Protein AF-A0A951PKR3-F1 (afdb_monomer)

Sequence (636 aa):
MSLRSDSSSMGHRRWWLIVPLSLVALLLAHGMALIYRIQPAVSLWFPPSGVAIALTLWFGTVGVVLTGITSILIAPLWGNDGWTQLAGLTDATEPLVAWLLYRYCFSGSLSLSCLRDAVAFILSAPVAACATSAIVGSFTLVAVGKMPASDLATSIPHWWLGNAIGTLAIAPTALLVVTPCLQNWGWLSSREQGVKSREEFCLHLVPTFWAEVVTILLFVVATATLIVSKTNQANFAFQQLSFLSFIPILWAATRFGVKGGMLTSSFCVLVTLLAYLLAYPNAISFPNFPVPAEVLHVHKLSLLVQCAVSLLVGCAITERAATMVVLAVERVRSKEHQARIQLSEQLIQLNNELTEANSRLEQSNRDKEDLLRREQIARADSEAARKVAETANRMKDDFLVVLSHELRTPLNPVLGWSRLLQSRKCDEATLNKALETIERNAKLLMQLIEDLLDVSGILQGQLSLNVSPVDLVPIIEAAIETVHLAAEAKSIQIQTVLQPNVGQVAGDRTRLQQVVWNLLSNAVKFTPPGGRVDVQLFSLGTQAQIRVSDTGSGISEDFLPFVFDYFRQADSSTTRVFGGLGLGLAIVHRLVELHGGTVQAESPGADLGATFTVSLPLIKADNNTSESKLMLDQEF

Nearest PDB structures (foldseek):
  4q20-assembly1_A  TM=8.709E-01  e=6.633E-17  Caulobacter vibrioides CB15
  4q20-assembly1_B  TM=8.412E-01  e=1.194E-15  Caulobacter vibrioides CB15
  7zp0-assembly1_A  TM=8.424E-01  e=5.004E-14  Escherichia coli 'BL21-Gold(DE3)pLysS AG'
  9eut-assembly1_B  TM=7.082E-01  e=7.284E-12  Pseudomonas aeruginosa
  3a0w-assembly1_A  TM=9.044E-01  e=5.495E-09  Thermotoga maritima

Mean predicted aligned error: 17.51 Å

Secondary structure (DSSP, 8-state):
-------SSSSTTSHHHHHHHHHHHHHHHHHHHHHTEEETTEESS-HHHHHHHHHHHHHTHHHHHHHHHHHHHHGGGGT--GGGGGGGGGGGHHHHHHHHHHHHHHTT---S-SHHHHHHHHIIIIIIIHHHHHHHHHHHHHHTTSS-GGGHHHHHHHHHHHHHHHHHHHHHHHHHHHHHHHHHTTSS-----SS-----------HHHHHHHHHHHHHHHHHHHHHHHTTT--SHHHHHHGGGGHHHHHHHHHHHHHHHHHHHHHHHHHHHHHHHHHH-TTGGGSSS-SS-HHHHHHHHHHHHHHHHHHHHHHHHHHHHHHHHHHHHHHHHHHHHHHHHHHHHHHHHHHHHHHHHHHHHHHHHHHHHHHHHHHHHHHHHHHHHHHHHHHHHHHHHHHHHHHHHHHHHHHHHHHHHHHHHHHTT---HHHHHHHHHHHHHHHHHHHHHHHHHHHHHHHHTT------EEE-HHHHHHHHHHHHHHHHHHTT-EEEEEE-TT---EEE-HHHHHHHHHHHHHHHHHHSPTT-EEEEEEEEETTEEEEEEEE-SS---TTTGGGTTSTT--S-HHHHHHH---S-HHHHHHHHHHHTT-EEEEE--STTS-EEEEEEEEBPP-----SS-SSSSSS--

InterPro domains:
  IPR003594 Histidine kinase/HSP90-like ATPase domain [PF02518] (507-618)
  IPR003594 Histidine kinase/HSP90-like ATPase domain [SM00387] (507-620)
  IPR003661 Signal transduction histidine kinase, dimerisation/phosphoacceptor domain [PF00512] (396-456)
  IPR003661 Signal transduction histidine kinase, dimerisation/phosphoacceptor domain [SM00388] (395-461)
  IPR003661 Signal transduction histidine kinase, dimerisation/phosphoacceptor domain [cd00082] (393-456)
  IPR004358 Signal transduction histidine kinase-related protein, C-terminal [PR00344] (544-558)
  IPR004358 Signal transduction histidine kinase-related protein, C-terminal [PR00344] (562-572)
  IPR004358 Signal transduction histidine kinase-related protein, C-terminal [PR00344] (579-597)
  IPR004358 Signal transduction histidine kinase-related protein, C-terminal [PR00344] (604-617)
  IPR005467 Histidine kinase domain [PS50109] (402-620)
  IPR007895 MASE1 [PF05231] (18-320)
  IPR036097 Signal transduction histidine kinase, dimerisation/phosphoacceptor domain superfamily [SSF47384] (385-458)
  IPR036890 Histidine kinase/HSP90-like ATPase superfamily [G3DSA:3.30.565.10] (460-624)
  IPR036890 Histidine kinase/HSP90-like ATPase superfamily [SSF55874] (450-622)

Solvent-accessible surface area (backbone atoms only — not comparable to full-atom values): 33651 Å² total; per-residue (Å²): 142,83,89,77,90,83,66,85,88,75,57,78,84,48,51,81,53,53,53,58,53,52,50,50,52,42,51,52,24,44,57,54,19,59,69,38,38,42,38,76,88,33,31,65,44,24,41,35,46,3,51,30,41,37,40,18,73,75,55,40,69,57,19,24,52,49,40,20,53,50,31,36,74,49,18,56,84,52,74,24,59,78,80,54,14,62,57,28,42,38,64,20,46,21,30,44,46,27,48,54,45,39,50,70,76,38,78,75,62,80,79,56,52,34,47,68,45,34,54,52,44,46,53,35,35,38,46,50,11,22,40,52,23,22,49,53,39,50,54,46,33,36,75,71,70,76,39,64,76,84,47,50,80,61,47,32,61,49,35,18,51,7,28,20,35,12,25,50,28,41,19,58,34,43,56,66,62,45,44,62,54,36,34,75,72,64,76,40,84,77,72,89,58,86,68,86,73,76,74,66,80,71,77,80,65,56,72,66,55,60,52,52,52,51,50,38,52,52,49,37,50,52,39,28,43,52,40,52,75,39,57,88,45,98,47,73,67,43,65,62,48,57,57,56,55,43,54,48,18,52,50,30,6,72,74,53,16,31,63,37,1,27,50,45,32,31,47,38,54,52,47,34,51,52,33,45,44,72,76,39,74,61,37,74,80,43,84,50,40,92,58,59,67,70,57,50,48,56,51,48,50,47,54,37,52,41,28,51,49,16,42,40,50,1,6,46,43,38,37,50,52,54,50,50,52,53,53,49,54,50,50,52,54,52,52,53,53,51,51,51,52,54,52,50,52,51,50,51,51,52,51,52,53,50,52,52,53,50,53,52,50,53,51,52,50,52,55,49,52,53,49,53,52,51,51,53,51,55,51,53,53,53,54,52,55,48,52,54,55,55,53,56,53,51,58,56,54,57,50,55,56,54,52,57,50,64,56,46,62,42,48,50,53,33,54,51,37,52,54,52,62,72,66,74,78,65,55,74,68,56,48,53,54,34,51,53,49,30,54,54,26,51,54,52,50,51,50,55,50,52,55,50,51,51,50,54,26,52,80,71,69,65,66,78,76,70,67,40,84,34,64,60,66,69,35,50,50,54,28,47,60,75,43,42,66,65,23,53,77,34,50,34,47,77,46,77,48,72,54,81,87,61,59,36,29,59,32,28,68,70,62,53,26,48,37,51,29,44,52,50,51,48,38,54,68,49,27,55,73,64,29,46,36,41,39,36,35,47,60,57,91,67,25,36,35,43,35,45,35,25,56,12,49,36,40,47,79,89,46,56,88,45,60,52,37,74,66,43,75,77,68,81,79,72,42,78,81,69,67,84,70,35,44,60,48,26,50,34,45,51,54,33,44,76,47,69,25,47,66,48,80,48,45,90,23,68,67,60,3,39,36,39,41,39,38,34,46,42,58,80,82,79,90,77,86,90,76,89,89,80,83,87,86,78,88,134

Radius of gyration: 77.64 Å; Cα contacts (8 Å, |Δi|>4): 797; chains: 1; bounding box: 135×90×189 Å

Foldseek 3Di:
DDDDDPCPPPPPPCCVPLLVVLLVQLLVQVVVQLLADQALQFGLARQNLQSLLQCCLQPNVSSLVSQLVSQLVCVVSSVQDDPSSNLSNLSSQLNVQLRVLCCVVPVSDQQLQALSSLVSSLCRRLNPSLLSSLLSSLVSCCVVVNDPPVCSVVRSLRSSLNSSLSNLLRNLLCSNPVVVVCVVVVVGPDDPPPDPPPVPVPPPPDPVVVVLVVVLLVQLLVLLLVLLVCLQPPDPVSLVSLCSLLVSLLVLLLPVALNRSSVSLSSSVVSNVVSLCVVCVCQSVDNGGPGDSVSSSSNSVSSSVSSSCSSNSRSHNSVVVVVVVVVVVVVVVVVVVVVVVVVVVVVVVVVVVVVVVVVVVVVVVVVVVVVVVVVVVVVVVVVVVVVVVVVVVVVVVVVVVLLVVQLCVLVVLLVVLVVVVVVVPDDPVSVVVSVVSNVVSVVVNVVQVVLVVLVVCVVVVNDDWPWDWDDCPVLLVVLCVVCVVLCVVLQEAEAEAEDPPLATAGGHSVLSSLLNNLLVVVQSLFAGRNWYWYWYWHHDPQKIKTKIWTQGFWDAPVCQVCLLPFQDDPDPPVCVVRGDRSRSSVSSQVRLVSQVWGKHKDTPHTSRIIMIMIIGGHDDDPPDDPPPPPPPPDDD

Organism: NCBI:txid450513

pLDDT: mean 83.2, std 14.81, range [22.06, 96.62]

Structure (mmCIF, N/CA/C/O backbone):
data_AF-A0A951PKR3-F1
#
_entry.id   AF-A0A951PKR3-F1
#
loop_
_atom_site.group_PDB
_atom_site.id
_atom_site.type_symbol
_atom_site.label_atom_id
_atom_site.label_alt_id
_atom_site.label_comp_id
_atom_site.label_asym_id
_atom_site.label_entity_id
_atom_site.label_seq_id
_atom_site.pdbx_PDB_ins_code
_atom_site.Cartn_x
_atom_site.Cartn_y
_atom_site.Cartn_z
_atom_site.occupancy
_atom_site.B_iso_or_equiv
_atom_site.auth_seq_id
_atom_site.auth_comp_id
_atom_site.auth_asym_id
_atom_site.auth_atom_id
_atom_site.pdbx_PDB_model_num
ATOM 1 N N . MET A 1 1 ? -4.916 -9.526 -37.456 1.00 33.25 1 MET A N 1
ATOM 2 C CA . MET A 1 1 ? -5.739 -8.810 -38.454 1.00 33.25 1 MET A CA 1
ATOM 3 C C . MET A 1 1 ? -6.850 -8.092 -37.695 1.00 33.25 1 MET A C 1
ATOM 5 O O . MET A 1 1 ? -7.756 -8.742 -37.208 1.00 33.25 1 MET A O 1
ATOM 9 N N . SER A 1 2 ? -6.692 -6.787 -37.463 1.00 22.06 2 SER A N 1
ATOM 10 C CA . SER A 1 2 ? -7.676 -5.897 -36.824 1.00 22.06 2 SER A CA 1
ATOM 11 C C . SER A 1 2 ? -7.336 -4.471 -37.260 1.00 22.06 2 SER A C 1
ATOM 13 O O . SER A 1 2 ? -6.689 -3.710 -36.544 1.00 22.06 2 SER A O 1
ATOM 15 N N . LEU A 1 3 ? -7.687 -4.161 -38.506 1.00 36.50 3 LEU A N 1
ATOM 16 C CA . LEU A 1 3 ? -7.775 -2.801 -39.024 1.00 36.50 3 LEU A CA 1
ATOM 17 C C . LEU A 1 3 ? -9.179 -2.297 -38.664 1.00 36.50 3 LEU A C 1
ATOM 19 O O . LEU A 1 3 ? -10.145 -2.678 -39.319 1.00 36.50 3 LEU A O 1
ATOM 23 N N . ARG A 1 4 ? -9.306 -1.477 -37.617 1.00 28.86 4 ARG A N 1
ATOM 24 C CA . ARG A 1 4 ? -10.530 -0.713 -37.328 1.00 28.86 4 ARG A CA 1
ATOM 25 C C . ARG A 1 4 ? -10.186 0.771 -37.203 1.00 28.86 4 ARG A C 1
ATOM 27 O O . ARG A 1 4 ? -9.770 1.252 -36.162 1.00 28.86 4 ARG A O 1
ATOM 34 N N . SER A 1 5 ? -10.216 1.417 -38.366 1.00 34.16 5 SER A N 1
ATOM 35 C CA . SER A 1 5 ? -10.977 2.639 -38.661 1.00 34.16 5 SER A CA 1
ATOM 36 C C . SER A 1 5 ? -11.203 3.673 -37.544 1.00 34.16 5 SER A C 1
ATOM 38 O O . SER A 1 5 ? -12.350 3.935 -37.205 1.00 34.16 5 SER A O 1
ATOM 40 N N . ASP A 1 6 ? -10.146 4.346 -37.093 1.00 29.41 6 ASP A N 1
ATOM 41 C CA . ASP A 1 6 ? -10.259 5.685 -36.477 1.00 29.41 6 ASP A CA 1
ATOM 42 C C . ASP A 1 6 ? -9.274 6.696 -37.102 1.00 29.41 6 ASP A C 1
ATOM 44 O O . ASP A 1 6 ? -8.788 7.636 -36.480 1.00 29.41 6 ASP A O 1
ATOM 48 N N . SER A 1 7 ? -8.953 6.511 -38.387 1.00 37.72 7 SER A N 1
ATOM 49 C CA . SER A 1 7 ? -7.983 7.340 -39.117 1.00 37.72 7 SER A CA 1
ATOM 50 C C . SER A 1 7 ? -8.601 8.319 -40.127 1.00 37.72 7 SER A C 1
ATOM 52 O O . SER A 1 7 ? -7.868 8.871 -40.948 1.00 37.72 7 SER A O 1
ATOM 54 N N . SER A 1 8 ? -9.922 8.529 -40.140 1.00 38.56 8 SER A N 1
ATOM 55 C CA . SER A 1 8 ? -10.591 9.142 -41.302 1.00 38.56 8 SER A CA 1
ATOM 56 C C . SER A 1 8 ? -10.960 10.629 -41.203 1.00 38.56 8 SER A C 1
ATOM 58 O O . SER A 1 8 ? -11.294 11.191 -42.240 1.00 38.56 8 SER A O 1
ATOM 60 N N . SER A 1 9 ? -10.842 11.323 -40.058 1.00 39.28 9 SER A N 1
ATOM 61 C CA . SER A 1 9 ? -11.212 12.760 -39.995 1.00 39.28 9 SER A CA 1
ATOM 62 C C . SER A 1 9 ? -10.067 13.752 -39.719 1.00 39.28 9 SER A C 1
ATOM 64 O O . SER A 1 9 ? -10.184 14.918 -40.090 1.00 39.28 9 SER A O 1
ATOM 66 N N . MET A 1 10 ? -8.919 13.318 -39.174 1.00 43.28 10 MET A N 1
ATOM 67 C CA . MET A 1 10 ? -7.743 14.191 -38.935 1.00 43.28 10 MET A CA 1
ATOM 68 C C . MET A 1 10 ? -6.543 13.923 -39.867 1.00 43.28 10 MET A C 1
ATOM 70 O O . MET A 1 10 ? -5.625 14.741 -39.933 1.00 43.28 10 MET A O 1
ATOM 74 N N . GLY A 1 11 ? -6.545 12.813 -40.616 1.00 51.50 11 GLY A N 1
ATOM 75 C CA . GLY A 1 11 ? -5.355 12.294 -41.304 1.00 51.50 11 GLY A CA 1
ATOM 76 C C . GLY A 1 11 ? -4.959 12.987 -42.615 1.00 51.50 11 GLY A C 1
ATOM 77 O O . GLY A 1 11 ? -3.774 13.117 -42.888 1.00 51.50 11 GLY A O 1
ATOM 78 N N . HIS A 1 12 ? -5.897 13.459 -43.443 1.00 52.50 12 HIS A N 1
ATOM 79 C CA . HIS A 1 12 ? -5.554 13.969 -44.788 1.00 52.50 12 HIS A CA 1
ATOM 80 C C . HIS A 1 12 ? -5.023 15.413 -44.821 1.00 52.50 12 HIS A C 1
ATOM 82 O O . HIS A 1 12 ? -4.270 15.768 -45.724 1.00 52.50 12 HIS A O 1
ATOM 88 N N . ARG A 1 13 ? -5.348 16.256 -43.831 1.00 52.06 13 ARG A N 1
ATOM 89 C CA . ARG A 1 13 ? -5.022 17.698 -43.875 1.00 52.06 13 ARG A CA 1
ATOM 90 C C . ARG A 1 13 ? -3.546 18.043 -43.638 1.00 52.06 13 ARG A C 1
ATOM 92 O O . ARG A 1 13 ? -3.163 19.180 -43.885 1.00 52.06 13 ARG A O 1
ATOM 99 N N . ARG A 1 14 ? -2.717 17.104 -43.167 1.00 69.19 14 ARG A N 1
ATOM 100 C CA . ARG A 1 14 ? -1.324 17.380 -42.751 1.00 69.19 14 ARG A CA 1
ATOM 101 C C . ARG A 1 14 ? -0.250 16.703 -43.603 1.00 69.19 14 ARG A C 1
ATOM 103 O O . ARG A 1 14 ? 0.903 17.122 -43.539 1.00 69.19 14 ARG A O 1
ATOM 110 N N . TRP A 1 15 ? -0.610 15.736 -44.454 1.00 77.94 15 TRP A N 1
ATOM 111 C CA . TRP A 1 15 ? 0.345 15.089 -45.369 1.00 77.94 15 TRP A CA 1
ATOM 112 C C . TRP A 1 15 ? 1.026 16.085 -46.315 1.00 77.94 15 TRP A C 1
ATOM 114 O O . TRP A 1 15 ? 2.214 15.935 -46.591 1.00 77.94 15 TRP A O 1
ATOM 124 N N . TRP A 1 16 ? 0.321 17.155 -46.701 1.00 78.38 16 TRP A N 1
ATOM 125 C CA . TRP A 1 16 ? 0.864 18.269 -47.488 1.00 78.38 16 TRP A CA 1
ATOM 126 C C . TRP A 1 16 ? 2.026 19.019 -46.817 1.00 78.38 16 TRP A C 1
ATOM 128 O O . TRP A 1 16 ? 2.776 19.682 -47.518 1.00 78.38 16 TRP A O 1
ATOM 138 N N . LEU A 1 17 ? 2.202 18.914 -45.494 1.00 81.56 17 LEU A N 1
ATOM 139 C CA . LEU A 1 17 ? 3.338 19.493 -44.758 1.00 81.56 17 LEU A CA 1
ATOM 140 C C . LEU A 1 17 ? 4.379 18.435 -44.368 1.00 81.56 17 LEU A C 1
ATOM 142 O O . LEU A 1 17 ? 5.578 18.693 -44.443 1.00 81.56 17 LEU A O 1
ATOM 146 N N . ILE A 1 18 ? 3.934 17.233 -43.989 1.00 83.12 18 ILE A N 1
ATOM 147 C CA . ILE A 1 18 ? 4.814 16.141 -43.545 1.00 83.12 18 ILE A CA 1
ATOM 148 C C . ILE A 1 18 ? 5.738 15.685 -44.676 1.00 83.12 18 ILE A C 1
ATOM 150 O O . ILE A 1 18 ? 6.943 15.547 -44.470 1.00 83.12 18 ILE A O 1
ATOM 154 N N . VAL A 1 19 ? 5.184 15.467 -45.870 1.00 87.31 19 VAL A N 1
ATOM 155 C CA . VAL A 1 19 ? 5.940 14.989 -47.035 1.00 87.31 19 VAL A CA 1
ATOM 156 C C . VAL A 1 19 ? 7.057 15.960 -47.441 1.00 87.31 19 VAL A C 1
ATOM 158 O O . VAL A 1 19 ? 8.207 15.518 -47.483 1.00 87.31 19 VAL A O 1
ATOM 161 N N . PRO A 1 20 ? 6.800 17.262 -47.688 1.00 90.00 20 PRO A N 1
ATOM 162 C CA . PRO A 1 20 ? 7.867 18.179 -48.082 1.00 90.00 20 PRO A CA 1
ATOM 163 C C . PRO A 1 20 ? 8.900 18.392 -46.975 1.00 90.00 20 PRO A C 1
ATOM 165 O O . PRO A 1 20 ? 10.087 18.447 -47.276 1.00 90.00 20 PRO A O 1
ATOM 168 N N . LEU A 1 21 ? 8.499 18.446 -45.699 1.00 88.88 21 LEU A N 1
ATOM 169 C CA . LEU A 1 21 ? 9.463 18.587 -44.603 1.00 88.88 21 LEU A CA 1
ATOM 170 C C . LEU A 1 21 ? 10.373 17.355 -44.484 1.00 88.88 21 LEU A C 1
ATOM 172 O O . LEU A 1 21 ? 11.576 17.494 -44.271 1.00 88.88 21 LEU A O 1
ATOM 176 N N . SER A 1 22 ? 9.813 16.157 -44.672 1.00 90.56 22 SER A N 1
ATOM 177 C CA . SER A 1 22 ? 10.573 14.901 -44.692 1.00 90.56 22 SER A CA 1
ATOM 178 C C . SER A 1 22 ? 11.555 14.857 -45.865 1.00 90.56 22 SER A C 1
ATOM 180 O O . SER A 1 22 ? 12.704 14.455 -45.690 1.00 90.56 22 SER A O 1
ATOM 182 N N . LEU A 1 23 ? 11.130 15.331 -47.042 1.00 92.00 23 LEU A N 1
ATOM 183 C CA . LEU A 1 23 ? 11.985 15.449 -48.222 1.00 92.00 23 LEU A CA 1
ATOM 184 C C . LEU A 1 23 ? 13.141 16.432 -47.978 1.00 92.00 23 LEU A C 1
ATOM 186 O O . LEU A 1 23 ? 14.288 16.113 -48.274 1.00 92.00 23 LEU A O 1
ATOM 190 N N . VAL A 1 24 ? 12.860 17.598 -47.388 1.00 93.62 24 VAL A N 1
ATOM 191 C CA . VAL A 1 24 ? 13.884 18.592 -47.023 1.00 93.62 24 VAL A CA 1
ATOM 192 C C . VAL A 1 24 ? 14.870 18.015 -46.008 1.00 93.62 24 VAL A C 1
ATOM 194 O O . VAL A 1 24 ? 16.075 18.174 -46.182 1.00 93.62 24 VAL A O 1
ATOM 197 N N . ALA A 1 25 ? 14.390 17.304 -44.985 1.00 93.25 25 ALA A N 1
ATOM 198 C CA . ALA A 1 25 ? 15.255 16.663 -43.996 1.00 93.25 25 ALA A CA 1
ATOM 199 C C . ALA A 1 25 ? 16.203 15.636 -44.640 1.00 93.25 25 ALA A C 1
ATOM 201 O O . ALA A 1 25 ? 17.398 15.635 -44.344 1.00 93.25 25 ALA A O 1
ATOM 202 N N . LEU A 1 26 ? 15.697 14.805 -45.560 1.00 94.38 26 LEU A N 1
ATOM 203 C CA . LEU A 1 26 ? 16.518 13.851 -46.310 1.00 94.38 26 LEU A CA 1
ATOM 204 C C . LEU A 1 26 ? 17.511 14.555 -47.247 1.00 94.38 26 LEU A C 1
ATOM 206 O O . LEU A 1 26 ? 18.664 14.137 -47.317 1.00 94.38 26 LEU A O 1
ATOM 210 N N . LEU A 1 27 ? 17.112 15.627 -47.939 1.00 93.31 27 LEU A N 1
ATOM 211 C CA . LEU A 1 27 ? 18.005 16.396 -48.818 1.00 93.31 27 LEU A CA 1
ATOM 212 C C . LEU A 1 27 ? 19.147 17.054 -48.034 1.00 93.31 27 LEU A C 1
ATOM 214 O O . LEU A 1 27 ? 20.304 16.959 -48.440 1.00 93.31 27 LEU A O 1
ATOM 218 N N . LEU A 1 28 ? 18.844 17.665 -46.885 1.00 92.69 28 LEU A N 1
ATOM 219 C CA . LEU A 1 28 ? 19.856 18.239 -45.994 1.00 92.69 28 LEU A CA 1
ATOM 220 C C . LEU A 1 28 ? 20.813 17.163 -45.472 1.00 92.69 28 LEU A C 1
ATOM 222 O O . LEU A 1 28 ? 22.026 17.365 -45.483 1.00 92.69 28 LEU A O 1
ATOM 226 N N . ALA A 1 29 ? 20.286 16.000 -45.078 1.00 92.94 29 ALA A N 1
ATOM 227 C CA . ALA A 1 29 ? 21.097 14.873 -44.629 1.00 92.94 29 ALA A CA 1
ATOM 228 C C . ALA A 1 29 ? 22.060 14.379 -45.725 1.00 92.94 29 ALA A C 1
ATOM 230 O O . ALA A 1 29 ? 23.222 14.087 -45.438 1.00 92.94 29 ALA A O 1
ATOM 231 N N . HIS A 1 30 ? 21.613 14.330 -46.984 1.00 91.25 30 HIS A N 1
ATOM 232 C CA . HIS A 1 30 ? 22.470 13.956 -48.114 1.00 91.25 30 HIS A CA 1
ATOM 233 C C . HIS A 1 30 ? 23.520 15.029 -48.411 1.00 91.25 30 HIS A C 1
ATOM 235 O O . HIS A 1 30 ? 24.677 14.696 -48.665 1.00 91.25 30 HIS A O 1
ATOM 241 N N . GLY A 1 31 ? 23.147 16.309 -48.320 1.00 88.38 31 GLY A N 1
ATOM 242 C CA . GLY A 1 31 ? 24.085 17.426 -48.418 1.00 88.38 31 GLY A CA 1
ATOM 243 C C . GLY A 1 31 ? 25.204 17.327 -47.380 1.00 88.38 31 GLY A C 1
ATOM 244 O O . GLY A 1 31 ? 26.375 17.482 -47.718 1.00 88.38 31 GLY A O 1
ATOM 245 N N . MET A 1 32 ? 24.865 16.971 -46.136 1.00 87.62 32 MET A N 1
ATOM 246 C CA . MET A 1 32 ? 25.865 16.694 -45.103 1.00 87.62 32 MET A CA 1
ATOM 247 C C . MET A 1 32 ? 26.747 15.499 -45.473 1.00 87.62 32 MET A C 1
ATOM 249 O O . MET A 1 32 ? 27.961 15.593 -45.356 1.00 87.62 32 MET A O 1
ATOM 253 N N . ALA A 1 33 ? 26.178 14.393 -45.959 1.00 88.94 33 ALA A N 1
ATOM 254 C CA . ALA A 1 33 ? 26.956 13.211 -46.338 1.00 88.94 33 ALA A CA 1
ATOM 255 C C . ALA A 1 33 ? 27.990 13.490 -47.450 1.00 88.94 33 ALA A C 1
ATOM 257 O O . ALA A 1 33 ? 29.093 12.938 -47.399 1.00 88.94 33 ALA A O 1
ATOM 258 N N . LEU A 1 34 ? 27.669 14.361 -48.415 1.00 86.81 34 LEU A N 1
ATOM 259 C CA . LEU A 1 34 ? 28.563 14.749 -49.518 1.00 86.81 34 LEU A CA 1
ATOM 260 C C . LEU A 1 34 ? 29.826 15.477 -49.038 1.00 86.81 34 LEU A C 1
ATOM 262 O O . LEU A 1 34 ? 30.904 15.280 -49.599 1.00 86.81 34 LEU A O 1
ATOM 266 N N . ILE A 1 35 ? 29.704 16.279 -47.977 1.00 84.00 35 ILE A N 1
ATOM 267 C CA . ILE A 1 35 ? 30.815 17.027 -47.367 1.00 84.00 35 ILE A CA 1
ATOM 268 C C . ILE A 1 35 ? 31.888 16.077 -46.800 1.00 84.00 35 ILE A C 1
ATOM 270 O O . ILE A 1 35 ? 33.063 16.431 -46.737 1.00 84.00 35 ILE A O 1
ATOM 274 N N . TYR A 1 36 ? 31.500 14.853 -46.436 1.00 78.94 36 TYR A N 1
ATOM 275 C CA . TYR A 1 36 ? 32.346 13.878 -45.746 1.00 78.94 36 TYR A CA 1
ATOM 276 C C . TYR A 1 36 ? 32.690 12.645 -46.590 1.00 78.94 36 TYR A C 1
ATOM 278 O O . TYR A 1 36 ? 32.976 11.576 -46.046 1.00 78.94 36 TYR A O 1
ATOM 286 N N . ARG A 1 37 ? 32.644 12.760 -47.920 1.00 81.19 37 ARG A N 1
ATOM 287 C CA . ARG A 1 37 ? 32.941 11.641 -48.821 1.00 81.19 37 ARG A CA 1
ATOM 288 C C . ARG A 1 37 ? 34.379 11.131 -48.656 1.00 81.19 37 ARG A C 1
ATOM 290 O O . ARG A 1 37 ? 35.330 11.907 -48.645 1.00 81.19 37 ARG A O 1
ATOM 297 N N . ILE A 1 38 ? 34.519 9.813 -48.529 1.00 76.50 38 ILE A N 1
ATOM 298 C CA . ILE A 1 38 ? 35.803 9.102 -48.523 1.00 76.50 38 ILE A CA 1
ATOM 299 C C . ILE A 1 38 ? 36.197 8.699 -49.944 1.00 76.50 38 ILE A C 1
ATOM 301 O O . ILE A 1 38 ? 37.356 8.825 -50.333 1.00 76.50 38 ILE A O 1
ATOM 305 N N . GLN A 1 39 ? 35.206 8.226 -50.696 1.00 73.62 39 GLN A N 1
ATOM 306 C CA . GLN A 1 39 ? 35.263 7.876 -52.111 1.00 73.62 39 GLN A CA 1
ATOM 307 C C . GLN A 1 39 ? 34.039 8.498 -52.803 1.00 73.62 39 GLN A C 1
ATOM 309 O O . GLN A 1 39 ? 33.081 8.846 -52.107 1.00 73.62 39 GLN A O 1
ATOM 314 N N . PRO A 1 40 ? 34.005 8.602 -54.145 1.00 73.19 40 PRO A N 1
ATOM 315 C CA . PRO A 1 40 ? 32.872 9.188 -54.868 1.00 73.19 40 PRO A CA 1
ATOM 316 C C . PRO A 1 40 ? 31.495 8.632 -54.473 1.00 73.19 40 PRO A C 1
ATOM 318 O O . PRO A 1 40 ? 30.520 9.374 -54.514 1.00 73.19 40 PRO A O 1
ATOM 321 N N . ALA A 1 41 ? 31.430 7.368 -54.035 1.00 72.31 41 ALA A N 1
ATOM 322 C CA . ALA A 1 41 ? 30.202 6.683 -53.630 1.00 72.31 41 ALA A CA 1
ATOM 323 C C . ALA A 1 41 ? 30.074 6.405 -52.116 1.00 72.31 41 ALA A C 1
ATOM 325 O O . ALA A 1 41 ? 29.063 5.862 -51.685 1.00 72.31 41 ALA A O 1
ATOM 326 N N . VAL A 1 42 ? 31.075 6.736 -51.291 1.00 80.06 42 VAL A N 1
ATOM 327 C CA . VAL A 1 42 ? 31.125 6.307 -49.880 1.00 80.06 42 VAL A CA 1
ATOM 328 C C . VAL A 1 42 ? 31.444 7.482 -48.973 1.00 80.06 42 VAL A C 1
ATOM 330 O O . VAL A 1 42 ? 32.427 8.182 -49.197 1.00 80.06 42 VAL A O 1
ATOM 333 N N . SER A 1 43 ? 30.663 7.671 -47.907 1.00 84.62 43 SER A N 1
ATOM 334 C CA . SER A 1 43 ? 30.889 8.727 -46.913 1.00 84.62 43 SER A CA 1
ATOM 335 C C . SER A 1 43 ? 31.472 8.218 -45.593 1.00 84.62 43 SER A C 1
ATOM 337 O O . SER A 1 43 ? 31.279 7.068 -45.177 1.00 84.62 43 SER A O 1
ATOM 339 N N . LEU A 1 44 ? 32.199 9.098 -44.904 1.00 81.56 44 LEU A N 1
ATOM 340 C CA . LEU A 1 44 ? 32.698 8.877 -43.550 1.00 81.56 44 LEU A CA 1
ATOM 341 C C . LEU A 1 44 ? 31.547 8.689 -42.564 1.00 81.56 44 LEU A C 1
ATOM 343 O O . LEU A 1 44 ? 31.609 7.806 -41.712 1.00 81.56 44 LEU A O 1
ATOM 347 N N . TRP A 1 45 ? 30.472 9.447 -42.737 1.00 88.06 45 TRP A N 1
ATOM 348 C CA . TRP A 1 45 ? 29.239 9.332 -41.975 1.00 88.06 45 TRP A CA 1
ATOM 349 C C . TRP A 1 45 ? 28.063 9.579 -42.905 1.00 88.06 45 TRP A C 1
ATOM 351 O O . TRP A 1 45 ? 28.087 10.531 -43.683 1.00 88.06 45 TRP A O 1
ATOM 361 N N . PHE A 1 46 ? 27.030 8.741 -42.818 1.00 89.44 46 PHE A N 1
ATOM 362 C CA . PHE A 1 46 ? 25.883 8.830 -43.714 1.00 89.44 46 PHE A CA 1
ATOM 363 C C . PHE A 1 46 ? 24.586 9.140 -42.940 1.00 89.44 46 PHE A C 1
ATOM 365 O O . PHE A 1 46 ? 23.790 8.243 -42.661 1.00 89.44 46 PHE A O 1
ATOM 372 N N . PRO A 1 47 ? 24.342 10.422 -42.584 1.00 90.06 47 PRO A N 1
ATOM 373 C CA . PRO A 1 47 ? 23.104 10.886 -41.952 1.00 90.06 47 PRO A CA 1
ATOM 374 C C . PRO A 1 47 ? 21.792 10.441 -42.599 1.00 90.06 47 PRO A C 1
ATOM 376 O O . PRO A 1 47 ? 20.839 10.194 -41.851 1.00 90.06 47 PRO A O 1
ATOM 379 N N . PRO A 1 48 ? 21.690 10.347 -43.944 1.00 93.38 48 PRO A N 1
ATOM 380 C CA . PRO A 1 48 ? 20.434 9.988 -44.587 1.00 93.38 48 PRO A CA 1
ATOM 381 C C . PRO A 1 48 ? 19.860 8.672 -44.085 1.00 93.38 48 PRO A C 1
ATOM 383 O O . PRO A 1 48 ? 18.652 8.603 -43.894 1.00 93.38 48 PRO A O 1
ATOM 386 N N . SER A 1 49 ? 20.705 7.681 -43.787 1.00 94.38 49 SER A N 1
ATOM 387 C CA . SER A 1 49 ? 20.278 6.397 -43.224 1.00 94.38 49 SER A CA 1
ATOM 388 C C . SER A 1 49 ? 19.475 6.578 -41.937 1.00 94.38 49 SER A C 1
ATOM 390 O O . SER A 1 49 ? 18.337 6.124 -41.845 1.00 94.38 49 SER A O 1
ATOM 392 N N . GLY A 1 50 ? 19.981 7.341 -40.965 1.00 94.88 50 GLY A N 1
ATOM 393 C CA . GLY A 1 50 ? 19.257 7.544 -39.709 1.00 94.88 50 GLY A CA 1
ATOM 394 C C . GLY A 1 50 ? 17.993 8.389 -39.840 1.00 94.88 50 GLY A C 1
ATOM 395 O O . GLY A 1 50 ? 16.994 8.093 -39.182 1.00 94.88 50 GLY A O 1
ATOM 396 N N . VAL A 1 51 ? 17.984 9.383 -40.734 1.00 96.31 51 VAL A N 1
ATOM 397 C CA . VAL A 1 51 ? 16.760 10.136 -41.058 1.00 96.31 51 VAL A CA 1
ATOM 398 C C . VAL A 1 51 ? 15.731 9.224 -41.737 1.00 96.31 51 VAL A C 1
ATOM 400 O O . VAL A 1 51 ? 14.561 9.237 -41.358 1.00 96.31 51 VAL A O 1
ATOM 403 N N . ALA A 1 52 ? 16.158 8.382 -42.679 1.00 95.69 52 ALA A N 1
ATOM 404 C CA . ALA A 1 52 ? 15.313 7.422 -43.383 1.00 95.69 52 ALA A CA 1
ATOM 405 C C . ALA A 1 52 ? 14.696 6.390 -42.430 1.00 95.69 52 ALA A C 1
ATOM 407 O O . ALA A 1 52 ? 13.489 6.142 -42.499 1.00 95.69 52 ALA A O 1
ATOM 408 N N . ILE A 1 53 ? 15.482 5.838 -41.497 1.00 94.94 53 ILE A N 1
ATOM 409 C CA . ILE A 1 53 ? 14.975 4.928 -40.462 1.00 94.94 53 ILE A CA 1
ATOM 410 C C . ILE A 1 53 ? 13.938 5.630 -39.576 1.00 94.94 53 ILE A C 1
ATOM 412 O O . ILE A 1 53 ? 12.854 5.083 -39.371 1.00 94.94 53 ILE A O 1
ATOM 416 N N . ALA A 1 54 ? 14.212 6.847 -39.093 1.00 93.38 54 ALA A N 1
ATOM 417 C CA . ALA A 1 54 ? 13.267 7.591 -38.255 1.00 93.38 54 ALA A CA 1
ATOM 418 C C . ALA A 1 54 ? 11.946 7.887 -38.991 1.00 93.38 54 ALA A C 1
ATOM 420 O O . ALA A 1 54 ? 10.868 7.581 -38.478 1.00 93.38 54 ALA A O 1
ATOM 421 N N . LEU A 1 55 ? 12.020 8.393 -40.228 1.00 93.25 55 LEU A N 1
ATOM 422 C CA . LEU A 1 55 ? 10.850 8.650 -41.074 1.00 93.25 55 LEU A CA 1
ATOM 423 C C . LEU A 1 55 ? 10.042 7.381 -41.347 1.00 93.25 55 LEU A C 1
ATOM 425 O O . LEU A 1 55 ? 8.814 7.415 -41.359 1.00 93.25 55 LEU A O 1
ATOM 429 N N . THR A 1 56 ? 10.719 6.256 -41.543 1.00 92.19 56 THR A N 1
ATOM 430 C CA . THR A 1 56 ? 10.072 4.971 -41.816 1.00 92.19 56 THR A CA 1
ATOM 431 C C . THR A 1 56 ? 9.393 4.392 -40.579 1.00 92.19 56 THR A C 1
ATOM 433 O O . THR A 1 56 ? 8.317 3.803 -40.680 1.00 92.19 56 THR A O 1
ATOM 436 N N . LEU A 1 57 ? 9.964 4.593 -39.393 1.00 89.06 57 LEU A N 1
ATOM 437 C CA . LEU A 1 57 ? 9.325 4.198 -38.140 1.00 89.06 57 LEU A CA 1
ATOM 438 C C . LEU A 1 57 ? 8.124 5.092 -37.795 1.00 89.06 57 LEU A C 1
ATOM 440 O O . LEU A 1 57 ? 7.148 4.597 -37.234 1.00 89.06 57 LEU A O 1
ATOM 444 N N . TRP A 1 58 ? 8.148 6.375 -38.172 1.00 88.81 58 TRP A N 1
ATOM 445 C CA . TRP A 1 58 ? 7.019 7.294 -37.982 1.00 88.81 58 TRP A CA 1
ATOM 446 C C . TRP A 1 58 ? 5.898 7.121 -39.014 1.00 88.81 58 TRP A C 1
ATOM 448 O O . TRP A 1 58 ? 4.724 7.112 -38.649 1.00 88.81 58 TRP A O 1
ATOM 458 N N . PHE A 1 59 ? 6.242 6.989 -40.297 1.00 88.56 59 PHE A N 1
ATOM 459 C CA . PHE A 1 59 ? 5.294 7.073 -41.416 1.00 88.56 59 PHE A CA 1
ATOM 460 C C . PHE A 1 59 ? 5.188 5.779 -42.238 1.00 88.56 59 PHE A C 1
ATOM 462 O O . PHE A 1 59 ? 4.497 5.733 -43.258 1.00 88.56 59 PHE A O 1
ATOM 469 N N . GLY A 1 60 ? 5.848 4.705 -41.803 1.00 88.25 60 GLY A N 1
ATOM 470 C CA . GLY A 1 60 ? 5.807 3.403 -42.460 1.00 88.25 60 GLY A CA 1
ATOM 471 C C . GLY A 1 60 ? 6.420 3.432 -43.859 1.00 88.25 60 GLY A C 1
ATOM 472 O O . GLY A 1 60 ? 7.452 4.055 -44.098 1.00 88.25 60 GLY A O 1
ATOM 473 N N . THR A 1 61 ? 5.756 2.774 -44.809 1.00 89.75 61 THR A N 1
ATOM 474 C CA . THR A 1 61 ? 6.221 2.660 -46.201 1.00 89.75 61 THR A CA 1
ATOM 475 C C . THR A 1 61 ? 6.351 4.005 -46.914 1.00 89.75 61 THR A C 1
ATOM 477 O O . THR A 1 61 ? 7.099 4.097 -47.881 1.00 89.75 61 THR A O 1
ATOM 480 N N . VAL A 1 62 ? 5.681 5.063 -46.438 1.00 90.19 62 VAL A N 1
ATOM 481 C CA . VAL A 1 62 ? 5.868 6.419 -46.976 1.00 90.19 62 VAL A CA 1
ATOM 482 C C . VAL A 1 62 ? 7.308 6.889 -46.763 1.00 90.19 62 VAL A C 1
ATOM 484 O O . VAL A 1 62 ? 7.891 7.452 -47.682 1.00 90.19 62 VAL A O 1
ATOM 487 N N . GLY A 1 63 ? 7.912 6.597 -45.605 1.00 91.00 63 GLY A N 1
ATOM 488 C CA . GLY A 1 63 ? 9.321 6.908 -45.346 1.00 91.00 63 GLY A CA 1
ATOM 489 C C . GLY A 1 63 ? 10.254 6.227 -46.349 1.00 91.00 63 GLY A C 1
ATOM 490 O O . GLY A 1 63 ? 11.098 6.894 -46.936 1.00 91.00 63 GLY A O 1
ATOM 491 N N . VAL A 1 64 ? 10.016 4.942 -46.634 1.00 94.19 64 VAL A N 1
ATOM 492 C CA . VAL A 1 64 ? 10.770 4.155 -47.630 1.00 94.19 64 VAL A CA 1
ATOM 493 C C . VAL A 1 64 ? 10.700 4.792 -49.021 1.00 94.19 64 VAL A C 1
ATOM 495 O O . VAL A 1 64 ? 11.724 4.966 -49.682 1.00 94.19 64 VAL A O 1
ATOM 498 N N . VAL A 1 65 ? 9.494 5.163 -49.464 1.00 94.06 65 VAL A N 1
ATOM 499 C CA . VAL A 1 65 ? 9.280 5.794 -50.776 1.00 94.06 65 VAL A CA 1
ATOM 500 C C . VAL A 1 65 ? 9.979 7.150 -50.847 1.00 94.06 65 VAL A C 1
ATOM 502 O O . VAL A 1 65 ? 10.641 7.440 -51.841 1.00 94.06 65 VAL A O 1
ATOM 505 N N . LEU A 1 66 ? 9.876 7.966 -49.794 1.00 93.81 66 LEU A N 1
ATOM 506 C CA . LEU A 1 66 ? 10.540 9.268 -49.744 1.00 93.81 66 LEU A CA 1
ATOM 507 C C . LEU A 1 66 ? 12.060 9.134 -49.796 1.00 93.81 66 LEU A C 1
ATOM 509 O O . LEU A 1 66 ? 12.685 9.892 -50.530 1.00 93.81 66 LEU A O 1
ATOM 513 N N . THR A 1 67 ? 12.643 8.150 -49.106 1.00 95.31 67 THR A N 1
ATOM 514 C CA . THR A 1 67 ? 14.078 7.855 -49.209 1.00 95.31 67 THR A CA 1
ATOM 515 C C . THR A 1 67 ? 14.480 7.563 -50.650 1.00 95.31 67 THR A C 1
ATOM 517 O O . THR A 1 67 ? 15.373 8.228 -51.162 1.00 95.31 67 THR A O 1
ATOM 520 N N . GLY A 1 68 ? 13.778 6.656 -51.340 1.00 93.81 68 GLY A N 1
ATOM 521 C CA . GLY A 1 68 ? 14.089 6.326 -52.736 1.00 93.81 68 GLY A CA 1
ATOM 522 C C . GLY A 1 68 ? 13.961 7.522 -53.686 1.00 93.81 68 GLY A C 1
ATOM 523 O O . GLY A 1 68 ? 14.834 7.740 -54.524 1.00 93.81 68 GLY A O 1
ATOM 524 N N . ILE A 1 69 ? 12.910 8.337 -53.530 1.00 93.44 69 ILE A N 1
ATOM 525 C CA . ILE A 1 69 ? 12.722 9.560 -54.327 1.00 93.44 69 ILE A CA 1
ATOM 526 C C . ILE A 1 69 ? 13.862 10.550 -54.069 1.00 93.44 69 ILE A C 1
ATOM 528 O O . ILE A 1 69 ? 14.441 11.073 -55.021 1.00 93.44 69 ILE A O 1
ATOM 532 N N . THR A 1 70 ? 14.210 10.811 -52.804 1.00 94.62 70 THR A N 1
ATOM 533 C CA . THR A 1 70 ? 15.309 11.729 -52.478 1.00 94.62 70 THR A CA 1
ATOM 534 C C . THR A 1 70 ? 16.642 11.234 -53.028 1.00 94.62 70 THR A C 1
ATOM 536 O O . THR A 1 70 ? 17.389 12.037 -53.585 1.00 94.62 70 THR A O 1
ATOM 539 N N . SER A 1 71 ? 16.919 9.933 -52.932 1.00 92.38 71 SER A N 1
ATOM 540 C CA . SER A 1 71 ? 18.155 9.339 -53.441 1.00 92.38 71 SER A CA 1
ATOM 541 C C . SER A 1 71 ? 18.292 9.465 -54.961 1.00 92.38 71 SER A C 1
ATOM 543 O O . SER A 1 71 ? 19.384 9.753 -55.441 1.00 92.38 71 SER A O 1
ATOM 545 N N . ILE A 1 72 ? 17.202 9.359 -55.735 1.00 92.50 72 ILE A N 1
ATOM 546 C CA . ILE A 1 72 ? 17.234 9.662 -57.181 1.00 92.50 72 ILE A CA 1
ATOM 547 C C . ILE A 1 72 ? 17.550 11.143 -57.420 1.00 92.50 72 ILE A C 1
ATOM 549 O O . ILE A 1 72 ? 18.401 11.467 -58.244 1.00 92.50 72 ILE A O 1
ATOM 553 N N . LEU A 1 73 ? 16.871 12.050 -56.707 1.00 91.94 73 LEU A N 1
ATOM 554 C CA . LEU A 1 73 ? 17.022 13.496 -56.914 1.00 91.94 73 LEU A CA 1
ATOM 555 C C . LEU A 1 73 ? 18.447 13.985 -56.623 1.00 91.94 73 LEU A C 1
ATOM 557 O O . LEU A 1 73 ? 18.929 14.903 -57.284 1.00 91.94 73 LEU A O 1
ATOM 561 N N . ILE A 1 74 ? 19.116 13.380 -55.640 1.00 91.75 74 ILE A N 1
ATOM 562 C CA . ILE A 1 74 ? 20.481 13.738 -55.237 1.00 91.75 74 ILE A CA 1
ATOM 563 C C . ILE A 1 74 ? 21.558 12.937 -55.990 1.00 91.75 74 ILE A C 1
ATOM 565 O O . ILE A 1 74 ? 22.727 13.315 -55.939 1.00 91.75 74 ILE A O 1
ATOM 569 N N . ALA A 1 75 ? 21.198 11.865 -56.707 1.00 90.06 75 ALA A N 1
ATOM 570 C CA . ALA A 1 75 ? 22.137 10.983 -57.408 1.00 90.06 75 ALA A CA 1
ATOM 571 C C . ALA A 1 75 ? 23.155 11.705 -58.325 1.00 90.06 75 ALA A C 1
ATOM 573 O O . ALA A 1 75 ? 24.325 11.308 -58.297 1.00 90.06 75 ALA A O 1
ATOM 574 N N . PRO A 1 76 ? 22.805 12.791 -59.050 1.00 90.69 76 PRO A N 1
ATOM 575 C CA . PRO A 1 76 ? 23.779 13.563 -59.834 1.00 90.69 76 PRO A CA 1
ATOM 576 C C . PRO A 1 76 ? 24.939 14.116 -59.001 1.00 90.69 76 PRO A C 1
ATOM 578 O O . PRO A 1 76 ? 26.085 14.125 -59.442 1.00 90.69 76 PRO A O 1
ATOM 581 N N . LEU A 1 77 ? 24.675 14.522 -57.753 1.00 87.88 77 LEU A N 1
ATOM 582 C CA . LEU A 1 77 ? 25.707 15.041 -56.847 1.00 87.88 77 LEU A CA 1
ATOM 583 C C . LEU A 1 77 ? 26.684 13.951 -56.377 1.00 87.88 77 LEU A C 1
ATOM 585 O O . LEU A 1 77 ? 27.800 14.263 -55.962 1.00 87.88 77 LEU A O 1
ATOM 589 N N . TRP A 1 78 ? 26.284 12.683 -56.489 1.00 85.38 78 TRP A N 1
ATOM 590 C CA . TRP A 1 78 ? 27.113 11.501 -56.244 1.00 85.38 78 TRP A CA 1
ATOM 591 C C . TRP A 1 78 ? 27.752 10.943 -57.531 1.00 85.38 78 TRP A C 1
ATOM 593 O O . TRP A 1 78 ? 28.343 9.867 -57.512 1.00 85.38 78 TRP A O 1
ATOM 603 N N . GLY A 1 79 ? 27.658 11.661 -58.659 1.00 84.12 79 GLY A N 1
ATOM 604 C CA . GLY A 1 79 ? 28.260 11.263 -59.938 1.00 84.12 79 GLY A CA 1
ATOM 605 C C . GLY A 1 79 ? 27.458 10.222 -60.730 1.00 84.12 79 GLY A C 1
ATOM 606 O O . GLY A 1 79 ? 28.011 9.550 -61.612 1.00 84.12 79 GLY A O 1
ATOM 607 N N . ASN A 1 80 ? 26.168 10.064 -60.418 1.00 85.75 80 ASN A N 1
ATOM 608 C CA . ASN A 1 80 ? 25.237 9.194 -61.132 1.00 85.75 80 ASN A CA 1
ATOM 609 C C . ASN A 1 80 ? 24.263 10.034 -61.971 1.00 85.75 80 ASN A C 1
ATOM 611 O O . ASN A 1 80 ? 23.408 10.721 -61.423 1.00 85.75 80 ASN A O 1
ATOM 615 N N . ASP A 1 81 ? 24.345 9.918 -63.298 1.00 86.62 81 ASP A N 1
ATOM 616 C CA . ASP A 1 81 ? 23.593 10.737 -64.254 1.00 86.62 81 ASP A CA 1
ATOM 617 C C . ASP A 1 81 ? 22.761 9.883 -65.221 1.00 86.62 81 ASP A C 1
ATOM 619 O O . ASP A 1 81 ? 23.081 8.726 -65.508 1.00 86.62 81 ASP A O 1
ATOM 623 N N . GLY A 1 82 ? 21.672 10.454 -65.742 1.00 88.12 82 GLY A N 1
ATOM 624 C CA . GLY A 1 82 ? 20.775 9.756 -66.663 1.00 88.12 82 GLY A CA 1
ATOM 625 C C . GLY A 1 82 ? 20.194 8.484 -66.038 1.00 88.12 82 GLY A C 1
ATOM 626 O O . GLY A 1 82 ? 19.720 8.498 -64.905 1.00 88.12 82 GLY A O 1
ATOM 627 N N . TRP A 1 83 ? 20.256 7.358 -66.753 1.00 85.81 83 TRP A N 1
ATOM 628 C CA . TRP A 1 83 ? 19.706 6.084 -66.270 1.00 85.81 83 TRP A CA 1
ATOM 629 C C . TRP A 1 83 ? 20.410 5.530 -65.025 1.00 85.81 83 TRP A C 1
ATOM 631 O O . TRP A 1 83 ? 19.791 4.781 -64.269 1.00 85.81 83 TRP A O 1
ATOM 641 N N . THR A 1 84 ? 21.662 5.920 -64.750 1.00 86.56 84 THR A N 1
ATOM 642 C CA . THR A 1 84 ? 22.376 5.438 -63.556 1.00 86.56 84 THR A CA 1
ATOM 643 C C . THR A 1 84 ? 21.852 6.070 -62.263 1.00 86.56 84 THR A C 1
ATOM 645 O O . THR A 1 84 ? 22.154 5.566 -61.187 1.00 86.56 84 THR A O 1
ATOM 648 N N . GLN A 1 85 ? 21.027 7.126 -62.338 1.00 89.50 85 GLN A N 1
ATOM 649 C CA . GLN A 1 85 ? 20.340 7.716 -61.177 1.00 89.50 85 GLN A CA 1
ATOM 650 C C . GLN A 1 85 ? 19.393 6.727 -60.491 1.00 89.50 85 GLN A C 1
ATOM 652 O O . GLN A 1 85 ? 19.203 6.795 -59.278 1.00 89.50 85 GLN A O 1
ATOM 657 N N . LEU A 1 86 ? 18.840 5.768 -61.245 1.00 88.88 86 LEU A N 1
ATOM 658 C CA . LEU A 1 86 ? 17.972 4.726 -60.694 1.00 88.88 86 LEU A CA 1
ATOM 659 C C . LEU A 1 86 ? 18.699 3.817 -59.697 1.00 88.88 86 LEU A C 1
ATOM 661 O O . LEU A 1 86 ? 18.037 3.213 -58.858 1.00 88.88 86 LEU A O 1
ATOM 665 N N . ALA A 1 87 ? 20.037 3.765 -59.728 1.00 86.44 87 ALA A N 1
ATOM 666 C CA . ALA A 1 87 ? 20.812 3.072 -58.704 1.00 86.44 87 ALA A CA 1
ATOM 667 C C . ALA A 1 87 ? 20.547 3.647 -57.301 1.00 86.44 87 ALA A C 1
ATOM 669 O O . ALA A 1 87 ? 20.550 2.892 -56.342 1.00 86.44 87 ALA A O 1
ATOM 670 N N . GLY A 1 88 ? 20.207 4.937 -57.170 1.00 85.38 88 GLY A N 1
ATOM 671 C CA . GLY A 1 88 ? 19.846 5.544 -55.883 1.00 85.38 88 GLY A CA 1
ATOM 672 C C . GLY A 1 88 ? 18.606 4.925 -55.221 1.00 85.38 88 GLY A C 1
ATOM 673 O O . GLY A 1 88 ? 18.452 5.008 -54.007 1.00 85.38 88 GLY A O 1
ATOM 674 N N . LEU A 1 89 ? 17.738 4.227 -55.969 1.00 89.75 89 LEU A N 1
ATOM 675 C CA . LEU A 1 89 ? 16.607 3.499 -55.377 1.00 89.75 89 LEU A CA 1
ATOM 676 C C . LEU A 1 89 ? 17.050 2.401 -54.405 1.00 89.75 89 LEU A C 1
ATOM 678 O O . LEU A 1 89 ? 16.264 2.013 -53.539 1.00 89.75 89 LEU A O 1
ATOM 682 N N . THR A 1 90 ? 18.289 1.910 -54.511 1.00 91.00 90 THR A N 1
ATOM 683 C CA . THR A 1 90 ? 18.804 0.903 -53.578 1.00 91.00 90 THR A CA 1
ATOM 684 C C . THR A 1 90 ? 18.916 1.433 -52.158 1.00 91.00 90 THR A C 1
ATOM 686 O O . THR A 1 90 ? 18.815 0.643 -51.225 1.00 91.00 90 THR A O 1
ATOM 689 N N . ASP A 1 91 ? 19.022 2.747 -51.956 1.00 89.88 91 ASP A N 1
ATOM 690 C CA . ASP A 1 91 ? 19.053 3.337 -50.614 1.00 89.88 91 ASP A CA 1
ATOM 691 C C . ASP A 1 91 ? 17.746 3.094 -49.850 1.00 89.88 91 ASP A C 1
ATOM 693 O O . ASP A 1 91 ? 17.751 3.011 -48.624 1.00 89.88 91 ASP A O 1
ATOM 697 N N . ALA A 1 92 ? 16.624 2.900 -50.557 1.00 93.81 92 ALA A N 1
ATOM 698 C CA . ALA A 1 92 ? 15.345 2.540 -49.947 1.00 93.81 92 ALA A CA 1
ATOM 699 C C . ALA A 1 92 ? 15.327 1.102 -49.391 1.00 93.81 92 ALA A C 1
ATOM 701 O O . ALA A 1 92 ? 14.440 0.762 -48.604 1.00 93.81 92 ALA A O 1
ATOM 702 N N . THR A 1 93 ? 16.297 0.253 -49.751 1.00 93.94 93 THR A N 1
ATOM 703 C CA . THR A 1 93 ? 16.387 -1.117 -49.220 1.00 93.94 93 THR A CA 1
ATOM 704 C C . THR A 1 93 ? 16.675 -1.127 -47.722 1.00 93.94 93 THR A C 1
ATOM 706 O O . THR A 1 93 ? 16.097 -1.943 -47.008 1.00 93.94 93 THR A O 1
ATOM 709 N N . GLU A 1 94 ? 17.478 -0.184 -47.220 1.00 94.62 94 GLU A N 1
ATOM 710 C CA . GLU A 1 94 ? 17.766 -0.047 -45.790 1.00 94.62 94 GLU A CA 1
ATOM 711 C C . GLU A 1 94 ? 16.491 0.206 -44.961 1.00 94.62 94 GLU A C 1
ATOM 713 O O . GLU A 1 94 ? 16.137 -0.645 -44.138 1.00 94.62 94 GLU A O 1
ATOM 718 N N . PRO A 1 95 ? 15.741 1.309 -45.161 1.00 94.31 95 PRO A N 1
ATOM 719 C CA . PRO A 1 95 ? 14.516 1.545 -44.412 1.00 94.31 95 PRO A CA 1
ATOM 720 C C . PRO A 1 95 ? 13.457 0.467 -44.657 1.00 94.31 95 PRO A C 1
ATOM 722 O O . PRO A 1 95 ? 12.719 0.139 -43.730 1.00 94.31 95 PRO A O 1
ATOM 725 N N . LEU A 1 96 ? 13.395 -0.141 -45.847 1.00 94.69 96 LEU A N 1
ATOM 726 C CA . LEU A 1 96 ? 12.470 -1.244 -46.116 1.00 94.69 96 LEU A CA 1
ATOM 727 C C . LEU A 1 96 ? 12.767 -2.470 -45.244 1.00 94.69 96 LEU A C 1
ATOM 729 O O . LEU A 1 96 ? 11.863 -2.998 -44.596 1.00 94.69 96 LEU A O 1
ATOM 733 N N . VAL A 1 97 ? 14.025 -2.917 -45.205 1.00 94.12 97 VAL A N 1
ATOM 734 C CA . VAL A 1 97 ? 14.445 -4.065 -44.388 1.00 94.12 97 VAL A CA 1
ATOM 735 C C . VAL A 1 97 ? 14.251 -3.755 -42.908 1.00 94.12 97 VAL A C 1
ATOM 737 O O . VAL A 1 97 ? 13.669 -4.567 -42.187 1.00 94.12 97 VAL A O 1
ATOM 740 N N . ALA A 1 98 ? 14.646 -2.561 -42.462 1.00 90.94 98 ALA A N 1
ATOM 741 C CA . ALA A 1 98 ? 14.421 -2.126 -41.089 1.00 90.94 98 ALA A CA 1
ATOM 742 C C . ALA A 1 98 ? 12.928 -2.118 -40.726 1.00 90.94 98 ALA A C 1
ATOM 744 O O . ALA A 1 98 ? 12.564 -2.545 -39.636 1.00 90.94 98 ALA A O 1
ATOM 745 N N . TRP A 1 99 ? 12.047 -1.698 -41.636 1.00 90.31 99 TRP A N 1
ATOM 746 C CA . TRP A 1 99 ? 10.599 -1.703 -41.425 1.00 90.31 99 TRP A CA 1
ATOM 747 C C . TRP A 1 99 ? 9.997 -3.112 -41.359 1.00 90.31 99 TRP A C 1
ATOM 749 O O . TRP A 1 99 ? 9.130 -3.378 -40.522 1.00 90.31 99 TRP A O 1
ATOM 759 N N . LEU A 1 100 ? 10.457 -4.029 -42.214 1.00 90.38 100 LEU A N 1
ATOM 760 C CA . LEU A 1 100 ? 10.035 -5.431 -42.184 1.00 90.38 100 LEU A CA 1
ATOM 761 C C . LEU A 1 100 ? 10.461 -6.101 -40.874 1.00 90.38 100 LEU A C 1
ATOM 763 O O . LEU A 1 100 ? 9.633 -6.719 -40.201 1.00 90.38 100 LEU A O 1
ATOM 767 N N . LEU A 1 101 ? 11.719 -5.908 -40.469 1.00 88.38 101 LEU A N 1
ATOM 768 C CA . LEU A 1 101 ? 12.236 -6.389 -39.188 1.00 88.38 101 LEU A CA 1
ATOM 769 C C . LEU A 1 101 ? 11.536 -5.712 -38.011 1.00 88.38 101 LEU A C 1
ATOM 771 O O . LEU A 1 101 ? 11.234 -6.369 -37.023 1.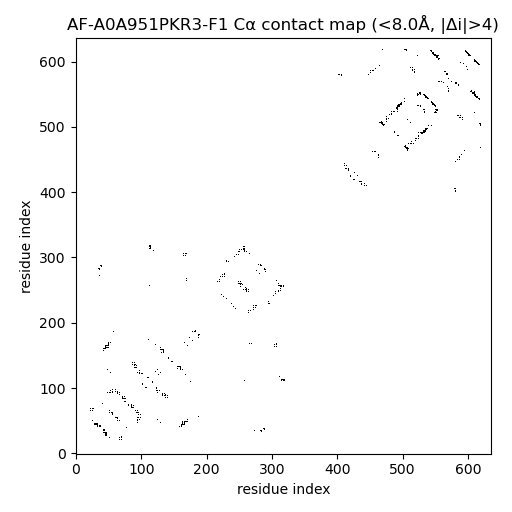00 88.38 101 LEU A O 1
ATOM 775 N N . TYR A 1 102 ? 11.198 -4.428 -38.126 1.00 83.00 102 TYR A N 1
ATOM 776 C CA . TYR A 1 102 ? 10.416 -3.720 -37.122 1.00 83.00 102 TYR A CA 1
ATOM 777 C C . TYR A 1 102 ? 9.042 -4.376 -36.906 1.00 83.00 102 TYR A C 1
ATOM 779 O O . TYR A 1 102 ? 8.633 -4.653 -35.776 1.00 83.00 102 TYR A O 1
ATOM 787 N N . ARG A 1 103 ? 8.326 -4.685 -37.993 1.00 83.44 103 ARG A N 1
ATOM 788 C CA . ARG A 1 103 ? 7.026 -5.367 -37.919 1.00 83.44 103 ARG A CA 1
ATOM 789 C C . ARG A 1 103 ? 7.131 -6.778 -37.355 1.00 83.44 103 ARG A C 1
ATOM 791 O O . ARG A 1 103 ? 6.264 -7.168 -36.579 1.00 83.44 103 ARG A O 1
ATOM 798 N N . TYR A 1 104 ? 8.174 -7.509 -37.735 1.00 83.56 104 TYR A N 1
ATOM 799 C CA . TYR A 1 104 ? 8.384 -8.887 -37.309 1.00 83.56 104 TYR A CA 1
ATOM 800 C C . TYR A 1 104 ? 8.847 -8.986 -35.847 1.00 83.56 104 TYR A C 1
ATOM 802 O O . TYR A 1 104 ? 8.248 -9.709 -35.057 1.00 83.56 104 TYR A O 1
ATOM 810 N N . CYS A 1 105 ? 9.872 -8.223 -35.461 1.00 77.38 105 CYS A N 1
ATOM 811 C CA . CYS A 1 105 ? 10.513 -8.327 -34.149 1.00 77.38 105 CYS A CA 1
ATOM 812 C C . CYS A 1 105 ? 9.801 -7.529 -33.046 1.00 77.38 105 CYS A C 1
ATOM 814 O O . CYS A 1 105 ? 9.920 -7.888 -31.878 1.00 77.38 105 CYS A O 1
ATOM 816 N N . PHE A 1 106 ? 9.075 -6.454 -33.376 1.00 69.62 106 PHE A N 1
ATOM 817 C CA . PHE A 1 106 ? 8.588 -5.502 -32.365 1.00 69.62 106 PHE A CA 1
ATOM 818 C C . PHE A 1 106 ? 7.068 -5.418 -32.267 1.00 69.62 106 PHE A C 1
ATOM 820 O O . PHE A 1 106 ? 6.566 -4.597 -31.505 1.00 69.62 106 PHE A O 1
ATOM 827 N N . SER A 1 107 ? 6.311 -6.205 -33.047 1.00 68.19 107 SER A N 1
ATOM 828 C CA . SER A 1 107 ? 4.837 -6.119 -33.108 1.00 68.19 107 SER A CA 1
ATOM 829 C C . SER A 1 107 ? 4.315 -4.675 -33.269 1.00 68.19 107 SER A C 1
ATOM 831 O O . SER A 1 107 ? 3.212 -4.332 -32.843 1.00 68.19 107 SER A O 1
ATOM 833 N N . GLY A 1 108 ? 5.132 -3.793 -33.861 1.00 63.34 108 GLY A N 1
ATOM 834 C CA . GLY A 1 108 ? 4.841 -2.370 -34.006 1.00 63.34 108 GLY A CA 1
ATOM 835 C C . GLY A 1 108 ? 4.984 -1.515 -32.738 1.00 63.34 108 GLY A C 1
ATOM 836 O O . GLY A 1 108 ? 4.331 -0.477 -32.663 1.00 63.34 108 GLY A O 1
ATOM 837 N N . SER A 1 109 ? 5.766 -1.894 -31.721 1.00 67.75 109 SER A N 1
ATOM 838 C CA . SER A 1 109 ? 6.089 -1.045 -30.558 1.00 67.75 109 SER A CA 1
ATOM 839 C C . SER A 1 109 ? 7.594 -1.003 -30.285 1.00 67.75 109 SER A C 1
ATOM 841 O O . SER A 1 109 ? 8.158 -1.975 -29.801 1.00 67.75 109 SER A O 1
ATOM 843 N N . LEU A 1 110 ? 8.226 0.136 -30.575 1.00 79.25 110 LEU A N 1
ATOM 844 C CA . LEU A 1 110 ? 9.612 0.439 -30.212 1.00 79.25 110 LEU A CA 1
ATOM 845 C C . LEU A 1 110 ? 9.598 1.771 -29.466 1.00 79.25 110 LEU A C 1
ATOM 847 O O . LEU A 1 110 ? 9.259 2.791 -30.065 1.00 79.25 110 LEU A O 1
ATOM 851 N N . SER A 1 111 ? 9.921 1.757 -28.174 1.00 78.31 111 SER A N 1
ATOM 852 C CA . SER A 1 111 ? 9.996 2.977 -27.354 1.00 78.31 111 SER A CA 1
ATOM 853 C C . SER A 1 111 ? 11.427 3.382 -27.014 1.00 78.31 111 SER A C 1
ATOM 855 O O . SER A 1 111 ? 11.633 4.490 -26.525 1.00 78.31 111 SER A O 1
ATOM 857 N N . LEU A 1 112 ? 12.407 2.496 -27.254 1.00 86.94 112 LEU A N 1
ATOM 858 C CA . LEU A 1 112 ? 13.814 2.681 -26.861 1.00 86.94 112 LEU A CA 1
ATOM 859 C C . LEU A 1 112 ? 13.968 3.052 -25.373 1.00 86.94 112 LEU A C 1
ATOM 861 O O . LEU A 1 112 ? 14.904 3.739 -24.976 1.00 86.94 112 LEU A O 1
ATOM 865 N N . SER A 1 113 ? 13.031 2.603 -24.537 1.00 79.19 113 SER A N 1
ATOM 866 C CA . SER A 1 113 ? 13.012 2.882 -23.098 1.00 79.19 113 SER A CA 1
ATOM 867 C C . SER A 1 113 ? 13.464 1.693 -22.250 1.00 79.19 113 SER A C 1
ATOM 869 O O . SER A 1 113 ? 13.539 1.816 -21.032 1.00 79.19 113 SER A O 1
ATOM 871 N N . CYS A 1 114 ? 13.747 0.549 -22.876 1.00 88.25 114 CYS A N 1
ATOM 872 C CA . CYS A 1 114 ? 14.236 -0.662 -22.226 1.00 88.25 114 CYS A CA 1
ATOM 873 C C . CYS A 1 114 ? 15.360 -1.306 -23.041 1.00 88.25 114 CYS A C 1
ATOM 875 O O . CYS A 1 114 ? 15.509 -1.062 -24.244 1.00 88.25 114 CYS A O 1
ATOM 877 N N . LEU A 1 115 ? 16.150 -2.149 -22.379 1.00 91.25 115 LEU A N 1
ATOM 878 C CA . LEU A 1 115 ? 17.322 -2.780 -22.980 1.00 91.25 115 LEU A CA 1
ATOM 879 C C . LEU A 1 115 ? 16.952 -3.694 -24.157 1.00 91.25 115 LEU A C 1
ATOM 881 O O . LEU A 1 115 ? 17.658 -3.724 -25.164 1.00 91.25 115 LEU A O 1
ATOM 885 N N . ARG A 1 116 ? 15.821 -4.404 -24.059 1.00 90.38 116 ARG A N 1
ATOM 886 C CA . ARG A 1 116 ? 15.318 -5.284 -25.125 1.00 90.38 116 ARG A CA 1
ATOM 887 C C . ARG A 1 116 ? 15.112 -4.518 -26.432 1.00 90.38 116 ARG A C 1
ATOM 889 O O . ARG A 1 116 ? 15.570 -4.965 -27.480 1.00 90.38 116 ARG A O 1
ATOM 896 N N . ASP A 1 117 ? 14.445 -3.370 -26.355 1.00 89.69 117 ASP A N 1
ATOM 897 C CA . ASP A 1 117 ? 14.146 -2.534 -27.516 1.00 89.69 117 ASP A CA 1
ATOM 898 C C . ASP A 1 117 ? 15.434 -1.968 -28.133 1.00 89.69 117 ASP A C 1
ATOM 900 O O . ASP A 1 117 ? 15.575 -1.962 -29.355 1.00 89.69 117 ASP A O 1
ATOM 904 N N . ALA A 1 118 ? 16.401 -1.564 -27.303 1.00 93.00 118 ALA A N 1
ATOM 905 C CA . ALA A 1 118 ? 17.711 -1.099 -27.758 1.00 93.00 118 ALA A CA 1
ATOM 906 C C . ALA A 1 118 ? 18.514 -2.186 -28.487 1.00 93.00 118 ALA A C 1
ATOM 908 O O . ALA A 1 118 ? 19.008 -1.950 -29.590 1.00 93.00 118 ALA A O 1
ATOM 909 N N . VAL A 1 119 ? 18.624 -3.386 -27.904 1.00 92.81 119 VAL A N 1
ATOM 910 C CA . VAL A 1 119 ? 19.342 -4.519 -28.513 1.00 92.81 119 VAL A CA 1
ATOM 911 C C . VAL A 1 119 ? 18.700 -4.902 -29.840 1.00 92.81 119 VAL A C 1
ATOM 913 O O . VAL A 1 119 ? 19.386 -5.034 -30.853 1.00 92.81 119 VAL A O 1
ATOM 916 N N . ALA A 1 120 ? 17.375 -5.036 -29.856 1.00 90.50 120 ALA A N 1
ATOM 917 C CA . ALA A 1 120 ? 16.662 -5.384 -31.069 1.00 90.50 120 ALA A CA 1
ATOM 918 C C . ALA A 1 120 ? 16.801 -4.286 -32.137 1.00 90.50 120 ALA A C 1
ATOM 920 O O . ALA A 1 120 ? 16.946 -4.613 -33.317 1.00 90.50 120 ALA A O 1
ATOM 921 N N . PHE A 1 121 ? 16.803 -2.998 -31.763 1.00 93.12 121 PHE A N 1
ATOM 922 C CA . PHE A 1 121 ? 17.036 -1.901 -32.708 1.00 93.12 121 PHE A CA 1
ATOM 923 C C . PHE A 1 121 ? 18.432 -1.994 -33.329 1.00 93.12 121 PHE A C 1
ATOM 925 O O . PHE A 1 121 ? 18.544 -1.950 -34.551 1.00 93.12 121 PHE A O 1
ATOM 932 N N . ILE A 1 122 ? 19.474 -2.196 -32.512 1.00 94.56 122 ILE A N 1
ATOM 933 C CA . ILE A 1 122 ? 20.868 -2.321 -32.969 1.00 94.56 122 ILE A CA 1
ATOM 934 C C . ILE A 1 122 ? 21.024 -3.484 -33.959 1.00 94.56 122 ILE A C 1
ATOM 936 O O . ILE A 1 122 ? 21.624 -3.314 -35.020 1.00 94.56 122 ILE A O 1
ATOM 940 N N . LEU A 1 123 ? 20.461 -4.653 -33.641 1.00 92.56 123 LEU A N 1
ATOM 941 C CA . LEU A 1 123 ? 20.563 -5.837 -34.500 1.00 92.56 123 LEU A CA 1
ATOM 942 C C . LEU A 1 123 ? 19.760 -5.700 -35.804 1.00 92.56 123 LEU A C 1
ATOM 944 O O . LEU A 1 123 ? 20.182 -6.202 -36.845 1.00 92.56 123 LEU A O 1
ATOM 948 N N . SER A 1 124 ? 18.609 -5.028 -35.769 1.00 91.31 124 SER A N 1
ATOM 949 C CA . SER A 1 124 ? 17.732 -4.922 -36.940 1.00 91.31 124 SER A CA 1
ATOM 950 C C . SER A 1 124 ? 18.155 -3.825 -37.914 1.00 91.31 124 SER A C 1
ATOM 952 O O . SER A 1 124 ? 18.290 -4.101 -39.104 1.00 91.31 124 SER A O 1
ATOM 954 N N . ALA A 1 125 ? 18.374 -2.596 -37.442 1.00 93.06 125 ALA A N 1
ATOM 955 C CA . ALA A 1 125 ? 18.643 -1.464 -38.323 1.00 93.06 125 ALA A CA 1
ATOM 956 C C . ALA A 1 125 ? 20.156 -1.289 -38.609 1.00 93.06 125 ALA A C 1
ATOM 958 O O . ALA A 1 125 ? 20.564 -1.611 -39.726 1.00 93.06 125 ALA A O 1
ATOM 959 N N . PRO A 1 126 ? 21.022 -0.892 -37.649 1.00 94.44 126 PRO A N 1
ATOM 960 C CA . PRO A 1 126 ? 22.463 -0.741 -37.886 1.00 94.44 126 PRO A CA 1
ATOM 961 C C . PRO A 1 126 ? 23.186 -1.993 -38.397 1.00 94.44 126 PRO A C 1
ATOM 963 O O . PRO A 1 126 ? 24.126 -1.877 -39.179 1.00 94.44 126 PRO A O 1
ATOM 966 N N . VAL A 1 127 ? 22.797 -3.189 -37.944 1.00 94.00 127 VAL A N 1
ATOM 967 C CA . VAL A 1 127 ? 23.461 -4.434 -38.361 1.00 94.00 127 VAL A CA 1
ATOM 968 C C . VAL A 1 127 ? 22.821 -4.982 -39.635 1.00 94.00 127 VAL A C 1
ATOM 970 O O . VAL A 1 127 ? 23.442 -4.919 -40.692 1.00 94.00 127 VAL A O 1
ATOM 973 N N . ALA A 1 128 ? 21.587 -5.490 -39.576 1.00 93.94 128 ALA A N 1
ATOM 974 C CA . ALA A 1 128 ? 21.001 -6.206 -40.711 1.00 93.94 128 ALA A CA 1
ATOM 975 C C . ALA A 1 128 ? 20.591 -5.289 -41.880 1.00 93.94 128 ALA A C 1
ATOM 977 O O . ALA A 1 128 ? 20.933 -5.572 -43.033 1.00 93.94 128 ALA A O 1
ATOM 978 N N . ALA A 1 129 ? 19.880 -4.188 -41.614 1.00 94.94 129 ALA A N 1
ATOM 979 C CA . ALA A 1 129 ? 19.368 -3.317 -42.674 1.00 94.94 129 ALA A CA 1
ATOM 980 C C . ALA A 1 129 ? 20.483 -2.543 -43.393 1.00 94.94 129 ALA A C 1
ATOM 982 O O . ALA A 1 129 ? 20.535 -2.555 -44.625 1.00 94.94 129 ALA A O 1
ATOM 983 N N . CYS A 1 130 ? 21.416 -1.939 -42.647 1.00 95.69 130 CYS A N 1
ATOM 984 C CA . CYS A 1 130 ? 22.558 -1.246 -43.248 1.00 95.69 130 CYS A CA 1
ATOM 985 C C . CYS A 1 130 ? 23.454 -2.211 -44.042 1.00 95.69 130 CYS A C 1
ATOM 987 O O . CYS A 1 130 ? 23.941 -1.837 -45.105 1.00 95.69 130 CYS A O 1
ATOM 989 N N . ALA A 1 131 ? 23.677 -3.446 -43.563 1.00 95.31 131 ALA A N 1
ATOM 990 C CA . ALA A 1 131 ? 24.509 -4.417 -44.281 1.00 95.31 131 ALA A CA 1
ATOM 991 C C . ALA A 1 131 ? 23.844 -4.853 -45.589 1.00 95.31 131 ALA A C 1
ATOM 993 O O . ALA A 1 131 ? 24.502 -4.922 -46.624 1.00 95.31 131 ALA A O 1
ATOM 994 N N . THR A 1 132 ? 22.527 -5.077 -45.560 1.00 94.88 132 THR A N 1
ATOM 995 C CA . THR A 1 132 ? 21.756 -5.413 -46.764 1.00 94.88 132 THR A CA 1
ATOM 996 C C . THR A 1 132 ? 21.857 -4.298 -47.803 1.00 94.88 132 THR A C 1
ATOM 998 O O . THR A 1 132 ? 22.155 -4.573 -48.961 1.00 94.88 132 THR A O 1
ATOM 1001 N N . SER A 1 133 ? 21.687 -3.042 -47.384 1.00 94.19 133 SER A N 1
ATOM 1002 C CA . SER A 1 133 ? 21.811 -1.884 -48.275 1.00 94.19 133 SER A CA 1
ATOM 1003 C C . SER A 1 133 ? 23.221 -1.714 -48.835 1.00 94.19 133 SER A C 1
ATOM 1005 O O . SER A 1 133 ? 23.379 -1.558 -50.043 1.00 94.19 133 SER A O 1
ATOM 1007 N N . ALA A 1 134 ? 24.257 -1.859 -48.002 1.00 93.56 134 ALA A N 1
ATOM 1008 C CA . ALA A 1 134 ? 25.646 -1.787 -48.450 1.00 93.56 134 ALA A CA 1
ATOM 1009 C C . ALA A 1 134 ? 25.973 -2.862 -49.500 1.00 93.56 134 ALA A C 1
ATOM 1011 O O . ALA A 1 134 ? 26.632 -2.568 -50.496 1.00 93.56 134 ALA A O 1
ATOM 1012 N N . ILE A 1 135 ? 25.483 -4.093 -49.310 1.00 94.81 135 ILE A N 1
ATOM 1013 C CA . ILE A 1 135 ? 25.643 -5.193 -50.269 1.00 94.81 135 ILE A CA 1
ATOM 1014 C C . ILE A 1 135 ? 24.892 -4.868 -51.566 1.00 94.81 135 ILE A C 1
ATOM 1016 O O . ILE A 1 135 ? 25.502 -4.836 -52.634 1.00 94.81 135 ILE A O 1
ATOM 1020 N N . VAL A 1 136 ? 23.587 -4.591 -51.489 1.00 94.44 136 VAL A N 1
ATOM 1021 C CA . VAL A 1 136 ? 22.746 -4.352 -52.674 1.00 94.44 136 VAL A CA 1
ATOM 1022 C C . VAL A 1 136 ? 23.233 -3.137 -53.469 1.00 94.44 136 VAL A C 1
ATOM 1024 O O . VAL A 1 136 ? 23.368 -3.227 -54.690 1.00 94.44 136 VAL A O 1
ATOM 1027 N N . GLY A 1 137 ? 23.553 -2.031 -52.796 1.00 90.75 137 GLY A N 1
ATOM 1028 C CA . GLY A 1 137 ? 24.096 -0.823 -53.416 1.00 90.75 137 GLY A CA 1
ATOM 1029 C C . GLY A 1 137 ? 25.435 -1.082 -54.106 1.00 90.75 137 GLY A C 1
ATOM 1030 O O . GLY A 1 137 ? 25.598 -0.748 -55.279 1.00 90.75 137 GLY A O 1
ATOM 1031 N N . SER A 1 138 ? 26.359 -1.781 -53.439 1.00 91.31 138 SER A N 1
ATOM 1032 C CA . SER A 1 138 ? 27.669 -2.129 -54.007 1.00 91.31 138 SER A CA 1
ATOM 1033 C C . SER A 1 138 ? 27.554 -2.998 -55.263 1.00 91.31 138 SER A C 1
ATOM 1035 O O . SER A 1 138 ? 28.157 -2.684 -56.289 1.00 91.31 138 SER A O 1
ATOM 1037 N N . PHE A 1 139 ? 26.736 -4.056 -55.235 1.00 93.44 139 PHE A N 1
ATOM 1038 C CA . PHE A 1 139 ? 26.495 -4.892 -56.418 1.00 93.44 139 PHE A CA 1
ATOM 1039 C C . PHE A 1 139 ? 25.801 -4.120 -57.547 1.00 93.44 139 PHE A C 1
ATOM 1041 O O . PHE A 1 139 ? 26.105 -4.342 -58.719 1.00 93.44 139 PHE A O 1
ATOM 1048 N N . THR A 1 140 ? 24.917 -3.180 -57.211 1.00 91.62 140 THR A N 1
ATOM 1049 C CA . THR A 1 140 ? 24.242 -2.329 -58.199 1.00 91.62 140 THR A CA 1
ATOM 1050 C C . THR A 1 140 ? 25.225 -1.378 -58.882 1.00 91.62 140 THR A C 1
ATOM 1052 O O . THR A 1 140 ? 25.189 -1.242 -60.103 1.00 91.62 140 THR A O 1
ATOM 1055 N N . LEU A 1 141 ? 26.165 -0.780 -58.142 1.00 89.00 141 LEU A N 1
ATOM 1056 C CA . LEU A 1 141 ? 27.214 0.056 -58.737 1.00 89.00 141 LEU A CA 1
ATOM 1057 C C . LEU A 1 141 ? 28.152 -0.742 -59.652 1.00 89.00 141 LEU A C 1
ATOM 1059 O O . LEU A 1 141 ? 28.560 -0.220 -60.691 1.00 89.00 141 LEU A O 1
ATOM 1063 N N . VAL A 1 142 ? 28.452 -2.002 -59.316 1.00 91.31 142 VAL A N 1
ATOM 1064 C CA . VAL A 1 142 ? 29.198 -2.906 -60.210 1.00 91.31 142 VAL A CA 1
ATOM 1065 C C . VAL A 1 142 ? 28.398 -3.199 -61.479 1.00 91.31 142 VAL A C 1
ATOM 1067 O O . VAL A 1 142 ? 28.929 -3.073 -62.580 1.00 91.31 142 VAL A O 1
ATOM 1070 N N . ALA A 1 143 ? 27.109 -3.525 -61.347 1.00 90.56 143 ALA A N 1
ATOM 1071 C CA . ALA A 1 143 ? 26.239 -3.834 -62.483 1.00 90.56 143 ALA A CA 1
ATOM 1072 C C . ALA A 1 143 ? 26.069 -2.650 -63.452 1.00 90.56 143 ALA A C 1
ATOM 1074 O O . ALA A 1 143 ? 25.968 -2.847 -64.660 1.00 90.56 143 ALA A O 1
ATOM 1075 N N . VAL A 1 144 ? 26.072 -1.420 -62.932 1.00 89.50 144 VAL A N 1
ATOM 1076 C CA . VAL A 1 144 ? 25.938 -0.182 -63.717 1.00 89.50 144 VAL A CA 1
ATOM 1077 C C . VAL A 1 144 ? 27.305 0.352 -64.200 1.00 89.50 144 VAL A C 1
ATOM 1079 O O . VAL A 1 144 ? 27.381 1.388 -64.857 1.00 89.50 144 VAL A O 1
ATOM 1082 N N . GLY A 1 145 ? 28.404 -0.359 -63.916 1.00 87.38 145 GLY A N 1
ATOM 1083 C CA . GLY A 1 145 ? 29.751 -0.012 -64.385 1.00 87.38 145 GLY A CA 1
ATOM 1084 C C . GLY A 1 145 ? 30.379 1.198 -63.683 1.00 87.38 145 GLY A C 1
ATOM 1085 O O . GLY A 1 145 ? 31.309 1.801 -64.212 1.00 87.38 145 GLY A O 1
ATOM 1086 N N . LYS A 1 146 ? 29.872 1.571 -62.501 1.00 85.75 146 LYS A N 1
ATOM 1087 C CA . LYS A 1 146 ? 30.347 2.709 -61.693 1.00 85.75 146 LYS A CA 1
ATOM 1088 C C . LYS A 1 146 ? 31.383 2.316 -60.636 1.00 85.75 146 LYS A C 1
ATOM 1090 O O . LYS A 1 146 ? 32.030 3.196 -60.077 1.00 85.75 146 LYS A O 1
ATOM 1095 N N . MET A 1 147 ? 31.555 1.020 -60.372 1.00 87.19 147 MET A N 1
ATOM 1096 C CA . MET A 1 147 ? 32.550 0.486 -59.439 1.00 87.19 147 MET A CA 1
ATOM 1097 C C . MET A 1 147 ? 33.125 -0.835 -59.977 1.00 87.19 147 MET A C 1
ATOM 1099 O O . MET A 1 147 ? 32.351 -1.674 -60.442 1.00 87.19 147 MET A O 1
ATOM 1103 N N . PRO A 1 148 ? 34.449 -1.065 -59.935 1.00 89.69 148 PRO A N 1
ATOM 1104 C CA . PRO A 1 148 ? 35.021 -2.353 -60.317 1.00 89.69 148 PRO A CA 1
ATOM 1105 C C . PRO A 1 148 ? 34.722 -3.423 -59.255 1.00 89.69 148 PRO A C 1
ATOM 1107 O O . PRO A 1 148 ? 34.661 -3.146 -58.058 1.00 89.69 148 PRO A O 1
ATOM 1110 N N . ALA A 1 149 ? 34.573 -4.681 -59.680 1.00 91.62 149 ALA A N 1
ATOM 1111 C CA . ALA A 1 149 ? 34.254 -5.788 -58.771 1.00 91.62 149 ALA A CA 1
ATOM 1112 C C . ALA A 1 149 ? 35.357 -6.068 -57.726 1.00 91.62 149 ALA A C 1
ATOM 1114 O O . ALA A 1 149 ? 35.064 -6.614 -56.663 1.00 91.62 149 ALA A O 1
ATOM 1115 N N . SER A 1 150 ? 36.606 -5.667 -57.996 1.00 90.44 150 SER A N 1
ATOM 1116 C CA . SER A 1 150 ? 37.728 -5.753 -57.048 1.00 90.44 150 SER A CA 1
ATOM 1117 C C . SER A 1 150 ? 37.497 -4.953 -55.766 1.00 90.44 150 SER A C 1
ATOM 1119 O O . SER A 1 150 ? 38.013 -5.323 -54.714 1.00 90.44 150 SER A O 1
ATOM 1121 N N . ASP A 1 151 ? 36.694 -3.890 -55.842 1.00 86.50 151 ASP A N 1
ATOM 1122 C CA . ASP A 1 151 ? 36.509 -2.936 -54.747 1.00 86.50 151 ASP A CA 1
ATOM 1123 C C . ASP A 1 151 ? 35.344 -3.333 -53.830 1.00 86.50 151 ASP A C 1
ATOM 1125 O O . ASP A 1 151 ? 35.101 -2.694 -52.809 1.00 86.50 151 ASP A O 1
ATOM 1129 N N . LEU A 1 152 ? 34.631 -4.425 -54.137 1.00 89.25 152 LEU A N 1
ATOM 1130 C CA . LEU A 1 152 ? 33.521 -4.915 -53.315 1.00 89.25 152 LEU A CA 1
ATOM 1131 C C . LEU A 1 152 ? 33.954 -5.204 -51.870 1.00 89.25 152 LEU A C 1
ATOM 1133 O O . LEU A 1 152 ? 33.246 -4.843 -50.930 1.00 89.25 152 LEU A O 1
ATOM 1137 N N . ALA A 1 153 ? 35.127 -5.820 -51.687 1.00 88.06 153 ALA A N 1
ATOM 1138 C CA . ALA A 1 153 ? 35.627 -6.213 -50.370 1.00 88.06 153 ALA A CA 1
ATOM 1139 C C . ALA A 1 153 ? 35.946 -5.013 -49.460 1.00 88.06 153 ALA A C 1
ATOM 1141 O O . ALA A 1 153 ? 35.857 -5.131 -48.240 1.00 88.06 153 ALA A O 1
ATOM 1142 N N . THR A 1 154 ? 36.296 -3.862 -50.038 1.00 84.38 154 THR A N 1
ATOM 1143 C CA . THR A 1 154 ? 36.633 -2.636 -49.298 1.00 84.38 154 THR A CA 1
ATOM 1144 C C . THR A 1 154 ? 35.438 -1.687 -49.188 1.00 84.38 154 THR A C 1
ATOM 1146 O O . THR A 1 154 ? 35.236 -1.074 -48.140 1.00 84.38 154 THR A O 1
ATOM 1149 N N . SER A 1 155 ? 34.603 -1.604 -50.226 1.00 85.88 155 SER A N 1
ATOM 1150 C CA . SER A 1 155 ? 33.435 -0.718 -50.282 1.00 85.88 155 SER A CA 1
ATOM 1151 C C . SER A 1 155 ? 32.324 -1.145 -49.319 1.00 85.88 155 SER A C 1
ATOM 1153 O O . SER A 1 155 ? 31.827 -0.317 -48.552 1.00 85.88 155 SER A O 1
ATOM 1155 N N . ILE A 1 156 ? 31.983 -2.443 -49.271 1.00 91.62 156 ILE A N 1
ATOM 1156 C CA . ILE A 1 156 ? 30.870 -2.943 -48.444 1.00 91.62 156 ILE A CA 1
ATOM 1157 C C . ILE A 1 156 ? 31.066 -2.609 -46.950 1.00 91.62 156 ILE A C 1
ATOM 1159 O O . ILE A 1 156 ? 30.149 -2.027 -46.364 1.00 91.62 156 ILE A O 1
ATOM 1163 N N . PRO A 1 157 ? 32.223 -2.892 -46.308 1.00 90.62 157 PRO A N 1
ATOM 1164 C CA . PRO A 1 157 ? 32.438 -2.536 -44.904 1.00 90.62 157 PRO A CA 1
ATOM 1165 C C . PRO A 1 157 ? 32.405 -1.026 -44.650 1.00 90.62 157 PRO A C 1
ATOM 1167 O O . PRO A 1 157 ? 31.819 -0.582 -43.661 1.00 90.62 157 PRO A O 1
ATOM 1170 N N . HIS A 1 158 ? 32.995 -0.217 -45.536 1.00 88.06 158 HIS A N 1
ATOM 1171 C CA . HIS A 1 158 ? 33.003 1.235 -45.375 1.00 88.06 158 HIS A CA 1
ATOM 1172 C C . HIS A 1 158 ? 31.606 1.847 -45.485 1.00 88.06 158 HIS A C 1
ATOM 1174 O O . HIS A 1 158 ? 31.277 2.742 -44.692 1.00 88.06 158 HIS A O 1
ATOM 1180 N N . TRP A 1 159 ? 30.816 1.376 -46.450 1.00 91.38 159 TRP A N 1
ATOM 1181 C CA . TRP A 1 159 ? 29.439 1.800 -46.669 1.00 91.38 159 TRP A CA 1
ATOM 1182 C C . TRP A 1 159 ? 28.568 1.383 -45.489 1.00 91.38 159 TRP A C 1
ATOM 1184 O O . TRP A 1 159 ? 27.968 2.243 -44.842 1.00 91.38 159 TRP A O 1
ATOM 1194 N N . TRP A 1 160 ? 28.587 0.094 -45.129 1.00 94.94 160 TRP A N 1
ATOM 1195 C CA . TRP A 1 160 ? 27.850 -0.427 -43.978 1.00 94.94 160 TRP A CA 1
ATOM 1196 C C . TRP A 1 160 ? 28.129 0.394 -42.721 1.00 94.94 160 TRP A C 1
ATOM 1198 O O . TRP A 1 160 ? 27.201 0.855 -42.062 1.00 94.94 160 TRP A O 1
ATOM 1208 N N . LEU A 1 161 ? 29.405 0.636 -42.422 1.00 93.25 161 LEU A N 1
ATOM 1209 C CA . LEU A 1 161 ? 29.809 1.347 -41.219 1.00 93.25 161 LEU A CA 1
ATOM 1210 C C . LEU A 1 161 ? 29.374 2.823 -41.240 1.00 93.25 161 LEU A C 1
ATOM 1212 O O . LEU A 1 161 ? 29.012 3.370 -40.202 1.00 93.25 161 LEU A O 1
ATOM 1216 N N . GLY A 1 162 ? 29.371 3.474 -42.409 1.00 92.12 162 GLY A N 1
ATOM 1217 C CA . GLY A 1 162 ? 28.852 4.839 -42.569 1.00 92.12 162 GLY A CA 1
ATOM 1218 C C . GLY A 1 162 ? 27.351 4.934 -42.289 1.00 92.12 162 GLY A C 1
ATOM 1219 O O . GLY A 1 162 ? 26.929 5.809 -41.524 1.00 92.12 162 GLY A O 1
ATOM 1220 N N . ASN A 1 163 ? 26.575 4.001 -42.848 1.00 94.38 163 ASN A N 1
ATOM 1221 C CA . ASN A 1 163 ? 25.129 3.906 -42.637 1.00 94.38 163 ASN A CA 1
ATOM 1222 C C . ASN A 1 163 ? 24.806 3.540 -41.186 1.00 94.38 163 ASN A C 1
ATOM 1224 O O . ASN A 1 163 ? 23.961 4.180 -40.570 1.00 94.38 163 ASN A O 1
ATOM 1228 N N . ALA A 1 164 ? 25.525 2.581 -40.599 1.00 96.38 164 ALA A N 1
ATOM 1229 C CA . ALA A 1 164 ? 25.307 2.134 -39.227 1.00 96.38 164 ALA A CA 1
ATOM 1230 C C . ALA A 1 164 ? 25.519 3.265 -38.205 1.00 96.38 164 ALA A C 1
ATOM 1232 O O . ALA A 1 164 ? 24.706 3.418 -37.293 1.00 96.38 164 ALA A O 1
ATOM 1233 N N . ILE A 1 165 ? 26.559 4.096 -38.369 1.00 94.94 165 ILE A N 1
ATOM 1234 C CA . ILE A 1 165 ? 26.783 5.275 -37.510 1.00 94.94 165 ILE A CA 1
ATOM 1235 C C . ILE A 1 165 ? 25.678 6.314 -37.729 1.00 94.94 165 ILE A C 1
ATOM 1237 O O . ILE A 1 165 ? 25.165 6.873 -36.763 1.00 94.94 165 ILE A O 1
ATOM 1241 N N . GLY A 1 166 ? 25.287 6.569 -38.983 1.00 93.75 166 GLY A N 1
ATOM 1242 C CA . GLY A 1 166 ? 24.164 7.451 -39.321 1.00 93.75 166 GLY A CA 1
ATOM 1243 C C . GLY A 1 166 ? 22.873 7.027 -38.632 1.00 93.75 166 GLY A C 1
ATOM 1244 O O . GLY A 1 166 ? 22.235 7.822 -37.940 1.00 93.75 166 GLY A O 1
ATOM 1245 N N . THR A 1 167 ? 22.545 5.746 -38.753 1.00 95.88 167 THR A N 1
ATOM 1246 C CA . THR A 1 167 ? 21.371 5.125 -38.154 1.00 95.88 167 THR A CA 1
ATOM 1247 C C . THR A 1 167 ? 21.414 5.174 -36.638 1.00 95.88 167 THR A C 1
ATOM 1249 O O . THR A 1 167 ? 20.446 5.617 -36.028 1.00 95.88 167 THR A O 1
ATOM 1252 N N . LEU A 1 168 ? 22.525 4.793 -36.011 1.00 95.44 168 LEU A N 1
ATOM 1253 C CA . LEU A 1 168 ? 22.593 4.698 -34.556 1.00 95.44 168 LEU A CA 1
ATOM 1254 C C . LEU A 1 168 ? 22.747 6.055 -33.858 1.00 95.44 168 LEU A C 1
ATOM 1256 O O . LEU A 1 168 ? 22.273 6.201 -32.736 1.00 95.44 168 LEU A O 1
ATOM 1260 N N . ALA A 1 169 ? 23.350 7.052 -34.507 1.00 94.94 169 ALA A N 1
ATOM 1261 C CA . ALA A 1 169 ? 23.411 8.410 -33.977 1.00 94.94 169 ALA A CA 1
ATOM 1262 C C . ALA A 1 169 ? 22.065 9.133 -34.146 1.00 94.94 169 ALA A C 1
ATOM 1264 O O . ALA A 1 169 ? 21.512 9.674 -33.193 1.00 94.94 169 ALA A O 1
ATOM 1265 N N . ILE A 1 170 ? 21.489 9.131 -35.351 1.00 95.56 170 ILE A N 1
ATOM 1266 C CA . ILE A 1 170 ? 20.344 9.999 -35.649 1.00 95.56 170 ILE A CA 1
ATOM 1267 C C . ILE A 1 170 ? 19.018 9.348 -35.276 1.00 95.56 170 ILE A C 1
ATOM 1269 O O . ILE A 1 170 ? 18.192 10.007 -34.647 1.00 95.56 170 ILE A O 1
ATOM 1273 N N . ALA A 1 171 ? 18.782 8.084 -35.644 1.00 94.88 171 ALA A N 1
ATOM 1274 C CA . ALA A 1 171 ? 17.443 7.513 -35.526 1.00 94.88 171 ALA A CA 1
ATOM 1275 C C . ALA A 1 171 ? 16.976 7.385 -34.063 1.00 94.88 171 ALA A C 1
ATOM 1277 O O . ALA A 1 171 ? 15.895 7.895 -33.770 1.00 94.88 171 ALA A O 1
ATOM 1278 N N . PRO A 1 172 ? 17.750 6.824 -33.108 1.00 95.19 172 PRO A N 1
ATOM 1279 C CA . PRO A 1 172 ? 17.342 6.810 -31.702 1.00 95.19 172 PRO A CA 1
ATOM 1280 C C . PRO A 1 172 ? 17.134 8.210 -31.124 1.00 95.19 172 PRO A C 1
ATOM 1282 O O . PRO A 1 172 ? 16.154 8.443 -30.422 1.00 95.19 172 PRO A O 1
ATOM 1285 N N . THR A 1 173 ? 18.010 9.164 -31.446 1.00 94.75 173 THR A N 1
ATOM 1286 C CA . THR A 1 173 ? 17.901 10.551 -30.969 1.00 94.75 173 THR A CA 1
ATOM 1287 C C . THR A 1 173 ? 16.634 11.218 -31.492 1.00 94.75 173 THR A C 1
ATOM 1289 O O . THR A 1 173 ? 15.882 11.813 -30.720 1.00 94.75 173 THR A O 1
ATOM 1292 N N . ALA A 1 174 ? 16.342 11.061 -32.784 1.00 92.56 174 ALA A N 1
ATOM 1293 C CA . ALA A 1 174 ? 15.110 11.539 -33.393 1.00 92.56 174 ALA A CA 1
ATOM 1294 C C . ALA A 1 174 ? 13.884 10.884 -32.738 1.00 92.56 174 ALA A C 1
ATOM 1296 O O . ALA A 1 174 ? 12.960 11.579 -32.319 1.00 92.56 174 ALA A O 1
ATOM 1297 N N . LEU A 1 175 ? 13.893 9.562 -32.556 1.00 91.44 175 LEU A N 1
ATOM 1298 C CA . LEU A 1 175 ? 12.791 8.839 -31.923 1.00 91.44 175 LEU A CA 1
ATOM 1299 C C . LEU A 1 175 ? 12.559 9.272 -30.467 1.00 91.44 175 LEU A C 1
ATOM 1301 O O . LEU A 1 175 ? 11.409 9.379 -30.052 1.00 91.44 175 LEU A O 1
ATOM 1305 N N . LEU A 1 176 ? 13.610 9.555 -29.700 1.00 90.88 176 LEU A N 1
ATOM 1306 C CA . LEU A 1 176 ? 13.504 9.927 -28.286 1.00 90.88 176 LEU A CA 1
ATOM 1307 C C . LEU A 1 176 ? 13.144 11.404 -28.062 1.00 90.88 176 LEU A C 1
ATOM 1309 O O . LEU A 1 176 ? 12.479 11.725 -27.076 1.00 90.88 176 LEU A O 1
ATOM 1313 N N . VAL A 1 177 ? 13.587 12.301 -28.950 1.00 89.94 177 VAL A N 1
ATOM 1314 C CA . VAL A 1 177 ? 13.459 13.763 -28.782 1.00 89.94 177 VAL A CA 1
ATOM 1315 C C . VAL A 1 177 ? 12.347 14.352 -29.648 1.00 89.94 177 VAL A C 1
ATOM 1317 O O . VAL A 1 177 ? 11.614 15.227 -29.195 1.00 89.94 177 VAL A O 1
ATOM 1320 N N . VAL A 1 178 ? 12.193 13.876 -30.884 1.00 89.50 178 VAL A N 1
ATOM 1321 C CA . VAL A 1 178 ? 11.266 14.453 -31.871 1.00 89.50 178 VAL A CA 1
ATOM 1322 C C . VAL A 1 178 ? 9.893 13.782 -31.816 1.00 89.50 178 VAL A C 1
ATOM 1324 O O . VAL A 1 178 ? 8.889 14.467 -31.996 1.00 89.50 178 VAL A O 1
ATOM 1327 N N . THR A 1 179 ? 9.803 12.484 -31.490 1.00 87.38 179 THR A N 1
ATOM 1328 C CA . THR A 1 179 ? 8.505 11.782 -31.374 1.00 87.38 179 THR A CA 1
ATOM 1329 C C . THR A 1 179 ? 7.517 12.481 -30.428 1.00 87.38 179 THR A C 1
ATOM 1331 O O . THR A 1 179 ? 6.372 12.667 -30.845 1.00 87.38 179 THR A O 1
ATOM 1334 N N . PRO A 1 180 ? 7.903 12.939 -29.215 1.00 85.06 180 PRO A N 1
ATOM 1335 C CA . PRO A 1 180 ? 6.985 13.675 -28.341 1.00 85.06 180 PRO A CA 1
ATOM 1336 C C . PRO A 1 180 ? 6.491 14.987 -28.968 1.00 85.06 180 PRO A C 1
ATOM 1338 O O . PRO A 1 180 ? 5.311 15.316 -28.870 1.00 85.06 180 PRO A O 1
ATOM 1341 N N . CYS A 1 181 ? 7.362 15.716 -29.676 1.00 85.75 181 CYS A N 1
ATOM 1342 C CA . CYS A 1 181 ? 6.987 16.937 -30.395 1.00 85.75 181 CYS A CA 1
ATOM 1343 C C . CYS A 1 181 ? 5.983 16.641 -31.514 1.00 85.75 181 CYS A C 1
ATOM 1345 O O . CYS A 1 181 ? 4.970 17.327 -31.632 1.00 85.75 181 CYS A O 1
ATOM 1347 N N . LEU A 1 182 ? 6.216 15.582 -32.293 1.00 84.12 182 LEU A N 1
ATOM 1348 C CA . LEU A 1 182 ? 5.309 15.145 -33.356 1.00 84.12 182 LEU A CA 1
ATOM 1349 C C . LEU A 1 182 ? 3.951 14.688 -32.809 1.00 84.12 182 LEU A C 1
ATOM 1351 O O . LEU A 1 182 ? 2.922 14.974 -33.419 1.00 84.12 182 LEU A O 1
ATOM 1355 N N . GLN A 1 183 ? 3.921 14.014 -31.659 1.00 83.75 183 GLN A N 1
ATOM 1356 C CA . GLN A 1 183 ? 2.678 13.653 -30.972 1.00 83.75 183 GLN A CA 1
ATOM 1357 C C . GLN A 1 183 ? 1.936 14.898 -30.467 1.00 83.75 183 GLN A C 1
ATOM 1359 O O . GLN A 1 183 ? 0.737 15.025 -30.705 1.00 83.75 183 GLN A O 1
ATOM 1364 N N . ASN A 1 184 ? 2.643 15.860 -29.865 1.00 81.75 184 ASN A N 1
ATOM 1365 C CA . ASN A 1 184 ? 2.063 17.125 -29.396 1.00 81.75 184 ASN A CA 1
ATOM 1366 C C . ASN A 1 184 ? 1.515 17.984 -30.542 1.00 81.75 184 ASN A C 1
ATOM 1368 O O . ASN A 1 184 ? 0.463 18.606 -30.411 1.00 81.75 184 ASN A O 1
ATOM 1372 N N . TRP A 1 185 ? 2.187 17.993 -31.695 1.00 81.31 185 TRP A N 1
ATOM 1373 C CA . TRP A 1 185 ? 1.675 18.631 -32.908 1.00 81.31 185 TRP A CA 1
ATOM 1374 C C . TRP A 1 185 ? 0.531 17.842 -33.553 1.00 81.31 185 TRP A C 1
ATOM 1376 O O . TRP A 1 185 ? -0.108 18.348 -34.475 1.00 81.31 185 TRP A O 1
ATOM 1386 N N . GLY A 1 186 ? 0.236 16.624 -33.083 1.00 77.94 186 GLY A N 1
ATOM 1387 C CA . GLY A 1 186 ? -0.797 15.725 -33.601 1.00 77.94 186 GLY A CA 1
ATOM 1388 C C . GLY A 1 186 ? -0.456 15.119 -34.967 1.00 77.94 186 GLY A C 1
ATOM 1389 O O . GLY A 1 186 ? -1.351 14.904 -35.783 1.00 77.94 186 GLY A O 1
ATOM 1390 N N . TRP A 1 187 ? 0.831 14.951 -35.277 1.00 80.25 187 TRP A N 1
ATOM 1391 C CA . TRP A 1 187 ? 1.322 14.310 -36.507 1.00 80.25 187 TRP A CA 1
ATOM 1392 C C . TRP A 1 187 ? 1.477 12.794 -36.340 1.00 80.25 187 TRP A C 1
ATOM 1394 O O . TRP A 1 187 ? 1.420 12.062 -37.323 1.00 80.25 187 TRP A O 1
ATOM 1404 N N . LEU A 1 188 ? 1.632 12.324 -35.100 1.00 78.38 188 LEU A N 1
ATOM 1405 C CA . LEU A 1 188 ? 1.626 10.912 -34.725 1.00 78.38 188 LEU A CA 1
ATOM 1406 C C . LEU A 1 188 ? 0.475 10.647 -33.755 1.00 78.38 188 LEU A C 1
ATOM 1408 O O . LEU A 1 188 ? 0.188 11.478 -32.893 1.00 78.38 188 LEU A O 1
ATOM 1412 N N . SER A 1 189 ? -0.165 9.480 -33.864 1.00 69.19 189 SER A N 1
ATOM 1413 C CA . SER A 1 189 ? -1.169 9.055 -32.889 1.00 69.19 189 SER A CA 1
ATOM 1414 C C . SER A 1 189 ? -0.511 8.872 -31.523 1.00 69.19 189 SER A C 1
ATOM 1416 O O . SER A 1 189 ? 0.438 8.092 -31.390 1.00 69.19 189 SER A O 1
ATOM 1418 N N . SER A 1 190 ? -1.033 9.546 -30.503 1.00 59.59 190 SER A N 1
ATOM 1419 C CA . SER A 1 190 ? -0.721 9.227 -29.116 1.00 59.59 190 SER A CA 1
ATOM 1420 C C . SER A 1 190 ? -1.235 7.816 -28.850 1.00 59.59 190 SER A C 1
ATOM 1422 O O . SER A 1 190 ? -2.441 7.595 -28.777 1.00 59.59 190 SER A O 1
ATOM 1424 N N . ARG A 1 191 ? -0.339 6.829 -28.762 1.00 54.31 191 ARG A N 1
ATOM 1425 C CA . ARG A 1 191 ? -0.728 5.532 -28.201 1.00 54.31 191 ARG A CA 1
ATOM 1426 C C . ARG A 1 191 ? -1.204 5.798 -26.777 1.00 54.31 191 ARG A C 1
ATOM 1428 O O . ARG A 1 191 ? -0.542 6.559 -26.075 1.00 54.31 191 ARG A O 1
ATOM 1435 N N . GLU A 1 192 ? -2.319 5.195 -26.373 1.00 40.03 192 GLU A N 1
ATOM 1436 C CA . GLU A 1 192 ? -2.784 5.173 -24.983 1.00 40.03 192 GLU A CA 1
ATOM 1437 C C . GLU A 1 192 ? -1.711 4.532 -24.088 1.00 40.03 192 GLU A C 1
ATOM 1439 O O . GLU A 1 192 ? -1.755 3.356 -23.746 1.00 40.03 192 GLU A O 1
ATOM 1444 N N . GLN A 1 193 ? -0.693 5.301 -23.723 1.00 40.47 193 GLN A N 1
ATOM 1445 C CA . GLN A 1 193 ? 0.029 5.090 -22.489 1.00 40.47 193 GLN A CA 1
ATOM 1446 C C . GLN A 1 193 ? -0.783 5.839 -21.442 1.00 40.47 193 GLN A C 1
ATOM 1448 O O . GLN A 1 193 ? -0.808 7.069 -21.401 1.00 40.47 193 GLN A O 1
ATOM 1453 N N . GLY A 1 194 ? -1.547 5.075 -20.658 1.00 32.84 194 GLY A N 1
ATOM 1454 C CA . GLY A 1 194 ? -2.146 5.579 -19.433 1.00 32.84 194 GLY A CA 1
ATOM 1455 C C . GLY A 1 194 ? -1.071 6.300 -18.623 1.00 32.84 194 GLY A C 1
ATOM 1456 O O . GLY A 1 194 ? 0.050 5.811 -18.509 1.00 32.84 194 GLY A O 1
ATOM 1457 N N . VAL A 1 195 ? -1.447 7.460 -18.088 1.00 31.73 195 VAL A N 1
ATOM 1458 C CA . VAL A 1 195 ? -0.583 8.557 -17.627 1.00 31.73 195 VAL A CA 1
ATOM 1459 C C . VAL A 1 195 ? -0.200 9.489 -18.782 1.00 31.73 195 VAL A C 1
ATOM 1461 O O . VAL A 1 195 ? 0.824 9.336 -19.437 1.00 31.73 195 VAL A O 1
ATOM 1464 N N . LYS A 1 196 ? -1.004 10.553 -18.958 1.00 32.59 196 LYS A N 1
ATOM 1465 C CA . LYS A 1 196 ? -0.482 11.845 -19.424 1.00 32.59 196 LYS A CA 1
ATOM 1466 C C . LYS A 1 196 ? 0.662 12.213 -18.478 1.00 32.59 196 LYS A C 1
ATOM 1468 O O . LYS A 1 196 ? 0.430 12.875 -17.466 1.00 32.59 196 LYS A O 1
ATOM 1473 N N . SER A 1 197 ? 1.888 11.788 -18.771 1.00 36.19 197 SER A N 1
ATOM 1474 C CA . SER A 1 197 ? 3.046 12.483 -18.247 1.00 36.19 197 SER A CA 1
ATOM 1475 C C . SER A 1 197 ? 3.038 13.808 -18.984 1.00 36.19 197 SER A C 1
ATOM 1477 O O . SER A 1 197 ? 3.519 13.974 -20.101 1.00 36.19 197 SER A O 1
ATOM 1479 N N . ARG A 1 198 ? 2.403 14.786 -18.351 1.00 33.75 198 ARG A N 1
ATOM 1480 C CA . ARG A 1 198 ? 2.775 16.169 -18.547 1.00 33.75 198 ARG A CA 1
ATOM 1481 C C . ARG A 1 198 ? 4.216 16.243 -18.028 1.00 33.75 198 ARG A C 1
ATOM 1483 O O . ARG A 1 198 ? 4.450 16.673 -16.908 1.00 33.75 198 ARG A O 1
ATOM 1490 N N . GLU A 1 199 ? 5.180 15.752 -18.815 1.00 42.56 199 GLU A N 1
ATOM 1491 C CA . GLU A 1 199 ? 6.552 16.253 -18.795 1.00 42.56 199 GLU A CA 1
ATOM 1492 C C . GLU A 1 199 ? 6.432 17.705 -19.279 1.00 42.56 199 GLU A C 1
ATOM 1494 O O . GLU A 1 199 ? 6.841 18.069 -20.377 1.00 42.56 199 GLU A O 1
ATOM 1499 N N . GLU A 1 200 ? 5.779 18.552 -18.475 1.00 33.53 200 GLU A N 1
ATOM 1500 C CA . GLU A 1 200 ? 6.146 19.947 -18.443 1.00 33.53 200 GLU A CA 1
ATOM 1501 C C . GLU A 1 200 ? 7.633 19.899 -18.143 1.00 33.53 200 GLU A C 1
ATOM 1503 O O . GLU A 1 200 ? 8.065 19.435 -17.085 1.00 33.53 200 GLU A O 1
ATOM 1508 N N . PHE A 1 201 ? 8.417 20.267 -19.151 1.00 38.19 201 PHE A N 1
ATOM 1509 C CA . PHE A 1 201 ? 9.823 20.573 -19.023 1.00 38.19 201 PHE A CA 1
ATOM 1510 C C . PHE A 1 201 ? 9.886 21.788 -18.091 1.00 38.19 201 PHE A C 1
ATOM 1512 O O . PHE A 1 201 ? 10.025 22.928 -18.524 1.00 38.19 201 PHE A O 1
ATOM 1519 N N . CYS A 1 202 ? 9.649 21.558 -16.801 1.00 31.55 202 CYS A N 1
ATOM 1520 C CA . CYS A 1 202 ? 9.790 22.544 -15.759 1.00 31.55 202 CYS A CA 1
ATOM 1521 C C . CYS A 1 202 ? 11.284 22.818 -15.694 1.00 31.55 202 CYS A C 1
ATOM 1523 O O . CYS A 1 202 ? 12.029 22.142 -14.987 1.00 31.55 202 CYS A O 1
ATOM 1525 N N . LEU A 1 203 ? 11.709 23.823 -16.464 1.00 41.56 203 LEU A N 1
ATOM 1526 C CA . LEU A 1 203 ? 12.988 24.515 -16.367 1.00 41.56 203 LEU A CA 1
ATOM 1527 C C . LEU A 1 203 ? 13.130 25.206 -14.989 1.00 41.56 203 LEU A C 1
ATOM 1529 O O . LEU A 1 203 ? 13.636 26.319 -14.899 1.00 41.56 203 LEU A O 1
ATOM 1533 N N . HIS A 1 204 ? 12.756 24.562 -13.881 1.00 41.31 204 HIS A N 1
ATOM 1534 C CA . HIS A 1 204 ? 13.335 24.873 -12.575 1.00 41.31 204 HIS A CA 1
ATOM 1535 C C . HIS A 1 204 ? 14.732 24.247 -12.525 1.00 41.31 204 HIS A C 1
ATOM 1537 O O . HIS A 1 204 ? 15.034 23.334 -11.762 1.00 41.31 204 HIS A O 1
ATOM 1543 N N . LEU A 1 205 ? 15.575 24.710 -13.445 1.00 54.47 205 LEU A N 1
ATOM 1544 C CA . LEU A 1 205 ? 16.937 24.257 -13.625 1.00 54.47 205 LEU A CA 1
ATOM 1545 C C . LEU A 1 205 ? 17.809 24.986 -12.624 1.00 54.47 205 LEU A C 1
ATOM 1547 O O . LEU A 1 205 ? 18.102 26.171 -12.761 1.00 54.47 205 LEU A O 1
ATOM 1551 N N . VAL A 1 206 ? 18.221 24.240 -11.608 1.00 64.12 206 VAL A N 1
ATOM 1552 C CA . VAL A 1 206 ? 19.302 24.638 -10.715 1.00 64.12 206 VAL A CA 1
ATOM 1553 C C . VAL A 1 206 ? 20.523 24.991 -11.586 1.00 64.12 206 VAL A C 1
ATOM 1555 O O . VAL A 1 206 ?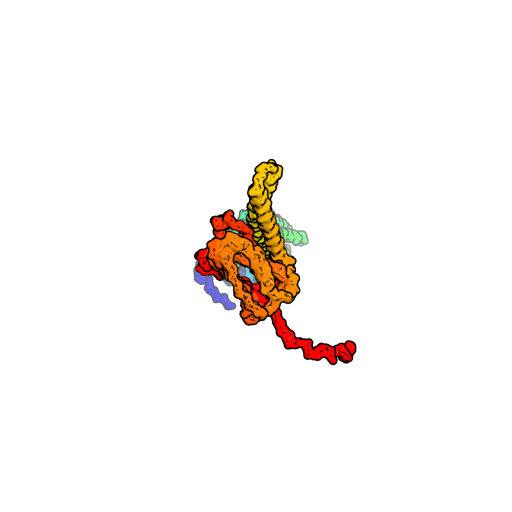 20.815 24.245 -12.526 1.00 64.12 206 VAL A O 1
ATOM 1558 N N . PRO A 1 207 ? 21.259 26.086 -11.311 1.00 72.12 207 PRO A N 1
ATOM 1559 C CA . PRO A 1 207 ? 22.448 26.488 -12.078 1.00 72.12 207 PRO A CA 1
ATOM 1560 C C . PRO A 1 207 ? 23.467 25.357 -12.305 1.00 72.12 207 PRO A C 1
ATOM 1562 O O . PRO A 1 207 ? 24.178 25.339 -13.309 1.00 72.12 207 PRO A O 1
ATOM 1565 N N . THR A 1 208 ? 23.493 24.376 -11.401 1.00 78.94 208 THR A N 1
ATOM 1566 C CA . THR A 1 208 ? 24.324 23.171 -11.478 1.00 78.94 208 THR A CA 1
ATOM 1567 C C . THR A 1 208 ? 24.031 22.302 -12.703 1.00 78.94 208 THR A C 1
ATOM 1569 O O . THR A 1 208 ? 24.96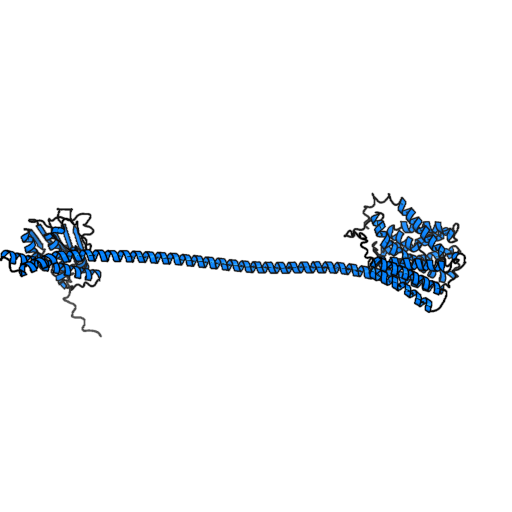8 21.757 -13.276 1.00 78.94 208 THR A O 1
ATOM 1572 N N . PHE A 1 209 ? 22.781 22.212 -13.170 1.00 85.06 209 PHE A N 1
ATOM 1573 C CA . PHE A 1 209 ? 22.453 21.429 -14.366 1.00 85.06 209 PHE A CA 1
ATOM 1574 C C . PHE A 1 209 ? 23.116 22.007 -15.616 1.00 85.06 209 PHE A C 1
ATOM 1576 O O . PHE A 1 209 ? 23.738 21.280 -16.387 1.00 85.06 209 PHE A O 1
ATOM 1583 N N . TRP A 1 210 ? 22.991 23.320 -15.827 1.00 85.62 210 TRP A N 1
ATOM 1584 C CA . TRP A 1 210 ? 23.559 23.962 -17.013 1.00 85.62 210 TRP A CA 1
ATOM 1585 C C . TRP A 1 210 ? 25.084 23.902 -16.991 1.00 85.62 210 TRP A C 1
ATOM 1587 O O . TRP A 1 210 ? 25.694 23.675 -18.033 1.00 85.62 210 TRP A O 1
ATOM 1597 N N . ALA A 1 211 ? 25.693 24.010 -15.807 1.00 88.69 211 ALA A N 1
ATOM 1598 C CA . ALA A 1 211 ? 27.124 23.792 -15.637 1.00 88.69 211 ALA A CA 1
ATOM 1599 C C . ALA A 1 211 ? 27.548 22.358 -16.021 1.00 88.69 211 ALA A C 1
ATOM 1601 O O . ALA A 1 211 ? 28.519 22.194 -16.762 1.00 88.69 211 ALA A O 1
ATOM 1602 N N . GLU A 1 212 ? 26.814 21.324 -15.586 1.00 90.38 212 GLU A N 1
ATOM 1603 C CA . GLU A 1 212 ? 27.070 19.924 -15.970 1.00 90.38 212 GLU A CA 1
ATOM 1604 C C . GLU A 1 212 ? 26.965 19.727 -17.492 1.00 90.38 212 GLU A C 1
ATOM 1606 O O . GLU A 1 212 ? 27.876 19.170 -18.106 1.00 90.38 212 GLU A O 1
ATOM 1611 N N . VAL A 1 213 ? 25.898 20.236 -18.120 1.00 90.25 213 VAL A N 1
ATOM 1612 C CA . VAL A 1 213 ? 25.695 20.126 -19.575 1.00 90.25 213 VAL A CA 1
ATOM 1613 C C . VAL A 1 213 ? 26.817 20.820 -20.344 1.00 90.25 213 VAL A C 1
ATOM 1615 O O . VAL A 1 213 ? 27.405 20.212 -21.237 1.00 90.25 213 VAL A O 1
ATOM 1618 N N . VAL A 1 214 ? 27.161 22.061 -19.988 1.00 92.81 214 VAL A N 1
ATOM 1619 C CA . VAL A 1 214 ? 28.259 22.799 -20.636 1.00 92.81 214 VAL A CA 1
ATOM 1620 C C . VAL A 1 214 ? 29.583 22.053 -20.480 1.00 92.81 214 VAL A C 1
ATOM 1622 O O . VAL A 1 214 ? 30.329 21.934 -21.449 1.00 92.81 214 VAL A O 1
ATOM 1625 N N . THR A 1 215 ? 29.854 21.484 -19.303 1.00 94.06 215 THR A N 1
ATOM 1626 C CA . THR A 1 215 ? 31.078 20.706 -19.054 1.00 94.06 215 THR A CA 1
ATOM 1627 C C . THR A 1 215 ? 31.145 19.467 -19.945 1.00 94.06 215 THR A C 1
ATOM 1629 O O . THR A 1 215 ? 32.178 19.213 -20.563 1.00 94.06 215 THR A O 1
ATOM 1632 N N . ILE A 1 216 ? 30.040 18.725 -20.074 1.00 94.38 216 ILE A N 1
ATOM 1633 C CA . ILE A 1 216 ? 29.956 17.560 -20.965 1.00 94.38 216 ILE A CA 1
ATOM 1634 C C . ILE A 1 216 ? 30.206 17.976 -22.417 1.00 94.38 216 ILE A C 1
ATOM 1636 O O . ILE A 1 216 ? 31.009 17.340 -23.098 1.00 94.38 216 ILE A O 1
ATOM 1640 N N . LEU A 1 217 ? 29.571 19.053 -22.895 1.00 93.88 217 LEU A N 1
ATOM 1641 C CA . LEU A 1 217 ? 29.742 19.523 -24.274 1.00 93.88 217 LEU A CA 1
ATOM 1642 C C . LEU A 1 217 ? 31.182 19.977 -24.551 1.00 93.88 217 LEU A C 1
ATOM 1644 O O . LEU A 1 217 ? 31.753 19.586 -25.568 1.00 93.88 217 LEU A O 1
ATOM 1648 N N . LEU A 1 218 ? 31.797 20.739 -23.640 1.00 94.94 218 LEU A N 1
ATOM 1649 C CA . LEU A 1 218 ? 33.203 21.142 -23.756 1.00 94.94 218 LEU A CA 1
ATOM 1650 C C . LEU A 1 218 ? 34.133 19.929 -23.783 1.00 94.94 218 LEU A C 1
ATOM 1652 O O . LEU A 1 218 ? 35.082 19.894 -24.567 1.00 94.94 218 LEU A O 1
ATOM 1656 N N . PHE A 1 219 ? 33.844 18.908 -22.977 1.00 94.50 219 PHE A N 1
ATOM 1657 C CA . PHE A 1 219 ? 34.644 17.693 -22.950 1.00 94.50 219 PHE A CA 1
ATOM 1658 C C . PHE A 1 219 ? 34.494 16.861 -24.232 1.00 94.50 219 PHE A C 1
ATOM 1660 O O . PHE A 1 219 ? 35.485 16.330 -24.738 1.00 94.50 219 PHE A O 1
ATOM 1667 N N . VAL A 1 220 ? 33.295 16.814 -24.824 1.00 94.81 220 VAL A N 1
ATOM 1668 C CA . VAL A 1 220 ? 33.085 16.236 -26.163 1.00 94.81 220 VAL A CA 1
ATOM 1669 C C . VAL A 1 220 ? 33.910 16.980 -27.215 1.00 94.81 220 VAL A C 1
ATOM 1671 O O . VAL A 1 220 ? 34.601 16.340 -28.002 1.00 94.81 220 VAL A O 1
ATOM 1674 N N . VAL A 1 221 ? 33.901 18.317 -27.207 1.00 94.88 221 VAL A N 1
ATOM 1675 C CA . VAL A 1 221 ? 34.689 19.128 -28.154 1.00 94.88 221 VAL A CA 1
ATOM 1676 C C . VAL A 1 221 ? 36.187 18.891 -27.990 1.00 94.88 221 VAL A C 1
ATOM 1678 O O . VAL A 1 221 ? 36.884 18.660 -28.981 1.00 94.88 221 VAL A O 1
ATOM 1681 N N . ALA A 1 222 ? 36.684 18.890 -26.753 1.00 92.94 222 ALA A N 1
ATOM 1682 C CA . ALA A 1 222 ? 38.094 18.662 -26.465 1.00 92.94 222 ALA A CA 1
ATOM 1683 C C . ALA A 1 222 ? 38.553 17.266 -26.915 1.00 92.94 222 ALA A C 1
ATOM 1685 O O . ALA A 1 222 ? 39.567 17.138 -27.603 1.00 92.94 222 ALA A O 1
ATOM 1686 N N . THR A 1 223 ? 37.792 16.222 -26.572 1.00 91.50 223 THR A N 1
ATOM 1687 C CA . THR A 1 223 ? 38.134 14.834 -26.922 1.00 91.50 223 THR A CA 1
ATOM 1688 C C . THR A 1 223 ? 38.054 14.584 -28.426 1.00 91.50 223 THR A C 1
ATOM 1690 O O . THR A 1 223 ? 39.004 14.046 -28.990 1.00 91.50 223 THR A O 1
ATOM 1693 N N . ALA A 1 224 ? 36.995 15.039 -29.101 1.00 90.81 224 ALA A N 1
ATOM 1694 C CA . ALA A 1 224 ? 36.854 14.913 -30.551 1.00 90.81 224 ALA A CA 1
ATOM 1695 C C . ALA A 1 224 ? 38.005 15.601 -31.305 1.00 90.81 224 ALA A C 1
ATOM 1697 O O . ALA A 1 224 ? 38.635 14.991 -32.169 1.00 90.81 224 ALA A O 1
ATOM 1698 N N . THR A 1 225 ? 38.342 16.839 -30.927 1.00 90.31 225 THR A N 1
ATOM 1699 C CA . THR A 1 225 ? 39.447 17.594 -31.547 1.00 90.31 225 THR A CA 1
ATOM 1700 C C . THR A 1 225 ? 40.792 16.898 -31.325 1.00 90.31 225 THR A C 1
ATOM 1702 O O . THR A 1 225 ? 41.587 16.765 -32.257 1.00 90.31 225 THR A O 1
ATOM 1705 N N . LEU A 1 226 ? 41.038 16.397 -30.108 1.00 88.81 226 LEU A N 1
ATOM 1706 C CA . LEU A 1 226 ? 42.259 15.666 -29.773 1.00 88.81 226 LEU A CA 1
ATOM 1707 C C . LEU A 1 226 ? 42.394 14.380 -30.598 1.00 88.81 226 LEU A C 1
ATOM 1709 O O . LEU A 1 226 ? 43.455 14.146 -31.176 1.00 88.81 226 LEU A O 1
ATOM 1713 N N . ILE A 1 227 ? 41.333 13.572 -30.686 1.00 87.44 227 ILE A N 1
ATOM 1714 C CA . ILE A 1 227 ? 41.350 12.315 -31.444 1.00 87.44 227 ILE A CA 1
ATOM 1715 C C . ILE A 1 227 ? 41.615 12.602 -32.928 1.00 87.44 227 ILE A C 1
ATOM 1717 O O . ILE A 1 227 ? 42.532 12.015 -33.507 1.00 87.44 227 ILE A O 1
ATOM 1721 N N . VAL A 1 228 ? 40.898 13.562 -33.527 1.00 87.62 228 VAL A N 1
ATOM 1722 C CA . VAL A 1 228 ? 41.095 13.923 -34.940 1.00 87.62 228 VAL A CA 1
ATOM 1723 C C . VAL A 1 228 ? 42.519 14.425 -35.201 1.00 87.62 228 VAL A C 1
ATOM 1725 O O . VAL A 1 228 ? 43.170 13.953 -36.133 1.00 87.62 228 VAL A O 1
ATOM 1728 N N . SER A 1 229 ? 43.075 15.274 -34.328 1.00 85.06 229 SER A N 1
ATOM 1729 C CA . SER A 1 229 ? 44.454 15.781 -34.468 1.00 85.06 229 SER A CA 1
ATOM 1730 C C . SER A 1 229 ? 45.526 14.679 -34.490 1.00 85.06 229 SER A C 1
ATOM 1732 O O . SER A 1 229 ? 46.605 14.861 -35.057 1.00 85.06 229 SER A O 1
ATOM 1734 N N . LYS A 1 230 ? 45.236 13.517 -33.891 1.00 82.50 230 LYS A N 1
ATOM 1735 C CA . LYS A 1 230 ? 46.134 12.356 -33.826 1.00 82.50 230 LYS A CA 1
ATOM 1736 C C . LYS A 1 230 ? 45.845 11.298 -34.890 1.00 82.50 230 LYS A C 1
ATOM 1738 O O . LYS A 1 230 ? 46.581 10.321 -34.971 1.00 82.50 230 LYS A O 1
ATOM 1743 N N . THR A 1 231 ? 44.838 11.504 -35.740 1.00 74.75 231 THR A N 1
ATOM 1744 C CA . THR A 1 231 ? 44.402 10.516 -36.746 1.00 74.75 231 THR A CA 1
ATOM 1745 C C . THR A 1 231 ? 45.426 10.321 -37.871 1.00 74.75 231 THR A C 1
ATOM 1747 O O . THR A 1 231 ? 45.447 9.286 -38.523 1.00 74.75 231 THR A O 1
ATOM 1750 N N . ASN A 1 232 ? 46.356 11.258 -38.073 1.00 66.69 232 ASN A N 1
ATOM 1751 C CA . ASN A 1 232 ? 47.436 11.090 -39.053 1.00 66.69 232 ASN A CA 1
ATOM 1752 C C . ASN A 1 232 ? 48.583 10.171 -38.563 1.00 66.69 232 ASN A C 1
ATOM 1754 O O . ASN A 1 232 ? 49.574 9.986 -39.262 1.00 66.69 232 ASN A O 1
ATOM 1758 N N . GLN A 1 233 ? 48.493 9.625 -37.342 1.00 64.12 233 GLN A N 1
ATOM 1759 C CA . GLN A 1 233 ? 49.488 8.719 -36.763 1.00 64.12 233 GLN A CA 1
ATOM 1760 C C . GLN A 1 233 ? 48.907 7.301 -36.682 1.00 64.12 233 GLN A C 1
ATOM 1762 O O . GLN A 1 233 ? 48.019 7.042 -35.875 1.00 64.12 233 GLN A O 1
ATOM 1767 N N . ALA A 1 234 ? 49.438 6.356 -37.465 1.00 60.31 234 ALA A N 1
ATOM 1768 C CA . ALA A 1 234 ? 49.006 4.948 -37.478 1.00 60.31 234 ALA A CA 1
ATOM 1769 C C . ALA A 1 234 ? 49.501 4.133 -36.256 1.00 60.31 234 ALA A C 1
ATOM 1771 O O . ALA A 1 234 ? 49.718 2.927 -36.339 1.00 60.31 234 ALA A O 1
ATOM 1772 N N . ASN A 1 235 ? 49.703 4.789 -35.110 1.00 65.94 235 ASN A N 1
ATOM 1773 C CA . ASN A 1 235 ? 50.273 4.181 -33.911 1.00 65.94 235 ASN A CA 1
ATOM 1774 C C . ASN A 1 235 ? 49.175 3.748 -32.930 1.00 65.94 235 ASN A C 1
ATOM 1776 O O . ASN A 1 235 ? 48.122 4.377 -32.832 1.00 65.94 235 ASN A O 1
ATOM 1780 N N . PHE A 1 236 ? 49.469 2.733 -32.112 1.00 61.75 236 PHE A N 1
ATOM 1781 C CA . PHE A 1 236 ? 48.596 2.221 -31.041 1.00 61.75 236 PHE A CA 1
ATOM 1782 C C . PHE A 1 236 ? 48.021 3.320 -30.118 1.00 61.75 236 PHE A C 1
ATOM 1784 O O . PHE A 1 236 ? 46.891 3.220 -29.645 1.00 61.75 236 PHE A O 1
ATOM 1791 N N . ALA A 1 237 ? 48.754 4.424 -29.932 1.00 64.50 237 ALA A N 1
ATOM 1792 C CA . ALA A 1 237 ? 48.311 5.589 -29.164 1.00 64.50 237 ALA A CA 1
ATOM 1793 C C . ALA A 1 237 ? 47.011 6.236 -29.693 1.00 64.50 237 ALA A C 1
ATOM 1795 O O . ALA A 1 237 ? 46.187 6.682 -28.898 1.00 64.50 237 ALA A O 1
ATOM 1796 N N . PHE A 1 238 ? 46.781 6.264 -31.012 1.00 70.88 238 PHE A N 1
ATOM 1797 C CA . PHE A 1 238 ? 45.537 6.791 -31.591 1.00 70.88 238 PHE A CA 1
ATOM 1798 C C . PHE A 1 238 ? 44.319 5.950 -31.180 1.00 70.88 238 PHE A C 1
ATOM 1800 O O . PHE A 1 238 ? 43.278 6.488 -30.799 1.00 70.88 238 PHE A O 1
ATOM 1807 N N . GLN A 1 239 ? 44.473 4.624 -31.193 1.00 69.94 239 GLN A N 1
ATOM 1808 C CA . GLN A 1 239 ? 43.409 3.685 -30.837 1.00 69.94 239 GLN A CA 1
ATOM 1809 C C . GLN A 1 239 ? 42.985 3.866 -29.372 1.00 69.94 239 GLN A C 1
ATOM 1811 O O . GLN A 1 239 ? 41.794 3.882 -29.074 1.00 69.94 239 GLN A O 1
ATOM 1816 N N . GLN A 1 240 ? 43.940 4.107 -28.468 1.00 75.38 240 GLN A N 1
ATOM 1817 C CA . GLN A 1 240 ? 43.661 4.374 -27.053 1.00 75.38 240 GLN A CA 1
ATOM 1818 C C . GLN A 1 240 ? 42.911 5.695 -26.823 1.00 75.38 240 GLN A C 1
ATOM 1820 O O . GLN A 1 240 ? 41.999 5.749 -25.999 1.00 75.38 240 GLN A O 1
ATOM 1825 N N . LEU A 1 241 ? 43.247 6.755 -27.567 1.00 81.38 241 LEU A N 1
ATOM 1826 C CA . LEU A 1 241 ? 42.599 8.064 -27.419 1.00 81.38 241 LEU A CA 1
ATOM 1827 C C . LEU A 1 241 ? 41.119 8.042 -27.814 1.00 81.38 241 LEU A C 1
ATOM 1829 O O . LEU A 1 241 ? 40.330 8.786 -27.234 1.00 81.38 241 LEU A O 1
ATOM 1833 N N . SER A 1 242 ? 40.725 7.169 -28.747 1.00 78.38 242 SER A N 1
ATOM 1834 C CA . SER A 1 242 ? 39.323 7.021 -29.162 1.00 78.38 242 SER A CA 1
ATOM 1835 C C . SER A 1 242 ? 38.387 6.624 -28.009 1.00 78.38 242 SER A C 1
ATOM 1837 O O . SER A 1 242 ? 37.213 6.990 -28.011 1.00 78.38 242 SER A O 1
ATOM 1839 N N . PHE A 1 243 ? 38.913 5.976 -26.961 1.00 83.31 243 PHE A N 1
ATOM 1840 C CA . PHE A 1 243 ? 38.135 5.625 -25.775 1.00 83.31 243 PHE A CA 1
ATOM 1841 C C . PHE A 1 243 ? 37.777 6.833 -24.892 1.00 83.31 243 PHE A C 1
ATOM 1843 O O . PHE A 1 243 ? 36.822 6.757 -24.119 1.00 83.31 243 PHE A O 1
ATOM 1850 N N . LEU A 1 244 ? 38.478 7.969 -25.018 1.00 87.25 244 LEU A N 1
ATOM 1851 C CA . LEU A 1 244 ? 38.199 9.160 -24.207 1.00 87.25 244 LEU A CA 1
ATOM 1852 C C . LEU A 1 244 ? 36.811 9.747 -24.477 1.00 87.25 244 LEU A C 1
ATOM 1854 O O . LEU A 1 244 ? 36.188 10.272 -23.554 1.00 87.25 244 LEU A O 1
ATOM 1858 N N . SER A 1 245 ? 36.280 9.615 -25.697 1.00 86.81 245 SER A N 1
ATOM 1859 C CA . SER A 1 245 ? 34.934 10.109 -26.002 1.00 86.81 245 SER A CA 1
ATOM 1860 C C . SER A 1 245 ? 33.811 9.263 -25.385 1.00 86.81 245 SER A C 1
ATOM 1862 O O . SER A 1 245 ? 32.681 9.741 -25.309 1.00 86.81 245 SER A O 1
ATOM 1864 N N . PHE A 1 246 ? 34.091 8.073 -24.829 1.00 91.81 246 PHE A N 1
ATOM 1865 C CA . PHE A 1 246 ? 33.095 7.333 -24.039 1.00 91.81 246 PHE A CA 1
ATOM 1866 C C . PHE A 1 246 ? 32.793 8.003 -22.699 1.00 91.81 246 PHE A C 1
ATOM 1868 O O . PHE A 1 246 ? 31.679 7.871 -22.204 1.00 91.81 246 PHE A O 1
ATOM 1875 N N . ILE A 1 247 ? 33.747 8.721 -22.104 1.00 93.62 247 ILE A N 1
ATOM 1876 C CA . ILE A 1 247 ? 33.585 9.313 -20.771 1.00 93.62 247 ILE A CA 1
ATOM 1877 C C . ILE A 1 247 ? 32.413 10.317 -20.724 1.00 93.62 247 ILE A C 1
ATOM 1879 O O . ILE A 1 247 ? 31.516 10.110 -19.903 1.00 93.62 247 ILE A O 1
ATOM 1883 N N . PRO A 1 248 ? 32.333 11.358 -21.586 1.00 94.31 248 PRO A N 1
ATOM 1884 C CA . PRO A 1 248 ? 31.190 12.276 -21.568 1.00 94.31 248 PRO A CA 1
ATOM 1885 C C . PRO A 1 248 ? 29.871 11.575 -21.918 1.00 94.31 248 PRO A C 1
ATOM 1887 O O . PRO A 1 248 ? 28.824 11.936 -21.390 1.00 94.31 248 PRO A O 1
ATOM 1890 N N . ILE A 1 249 ? 29.917 10.547 -22.770 1.00 94.38 249 ILE A N 1
ATOM 1891 C CA . ILE A 1 249 ? 28.739 9.777 -23.187 1.00 94.38 249 ILE A CA 1
ATOM 1892 C C . ILE A 1 249 ? 28.187 8.941 -22.028 1.00 94.38 249 ILE A C 1
ATOM 1894 O O . ILE A 1 249 ? 26.985 8.964 -21.774 1.00 94.38 249 ILE A O 1
ATOM 1898 N N . LEU A 1 250 ? 29.048 8.218 -21.309 1.00 95.62 250 LEU A N 1
ATOM 1899 C CA . LEU A 1 250 ? 28.670 7.429 -20.136 1.00 95.62 250 LEU A CA 1
ATOM 1900 C C . LEU A 1 250 ? 28.226 8.331 -18.985 1.00 95.62 250 LEU A C 1
ATOM 1902 O O . LEU A 1 250 ? 27.266 8.003 -18.286 1.00 95.62 250 LEU A O 1
ATOM 1906 N N . TRP A 1 251 ? 28.869 9.488 -18.811 1.00 95.50 251 TRP A N 1
ATOM 1907 C CA . TRP A 1 251 ? 28.420 10.487 -17.846 1.00 95.50 251 TRP A CA 1
ATOM 1908 C C . TRP A 1 251 ? 27.007 10.978 -18.186 1.00 95.50 251 TRP A C 1
ATOM 1910 O O . TRP A 1 251 ? 26.115 10.909 -17.341 1.00 95.50 251 TRP A O 1
ATOM 1920 N N . ALA A 1 252 ? 26.748 11.366 -19.436 1.00 94.69 252 ALA A N 1
ATOM 1921 C CA . ALA A 1 252 ? 25.421 11.803 -19.861 1.00 94.69 252 ALA A CA 1
ATOM 1922 C C . ALA A 1 252 ? 24.366 10.687 -19.766 1.00 94.69 252 ALA A C 1
ATOM 1924 O O . ALA A 1 252 ? 23.256 10.934 -19.298 1.00 94.69 252 ALA A O 1
ATOM 1925 N N . ALA A 1 253 ? 24.703 9.454 -20.154 1.00 94.06 253 ALA A N 1
ATOM 1926 C CA . ALA A 1 253 ? 23.788 8.314 -20.101 1.00 94.06 253 ALA A CA 1
ATOM 1927 C C . ALA A 1 253 ? 23.421 7.920 -18.662 1.00 94.06 253 ALA A C 1
ATOM 1929 O O . ALA A 1 253 ? 22.264 7.612 -18.380 1.00 94.06 253 ALA A O 1
ATOM 1930 N N . THR A 1 254 ? 24.380 7.958 -17.732 1.00 93.00 254 THR A N 1
ATOM 1931 C CA . THR A 1 254 ? 24.110 7.660 -16.314 1.00 93.00 254 THR A CA 1
ATOM 1932 C C . THR A 1 254 ? 23.357 8.788 -15.618 1.00 93.00 254 THR A C 1
ATOM 1934 O O . THR A 1 254 ? 22.517 8.518 -14.762 1.00 93.00 254 THR A O 1
ATOM 1937 N N . ARG A 1 255 ? 23.615 10.044 -15.999 1.00 92.12 255 ARG A N 1
ATOM 1938 C CA . ARG A 1 255 ? 23.005 11.223 -15.377 1.00 92.12 255 ARG A CA 1
ATOM 1939 C C . ARG A 1 255 ? 21.610 11.545 -15.909 1.00 92.12 255 ARG A C 1
ATOM 1941 O O . ARG A 1 255 ? 20.724 11.876 -15.128 1.00 92.12 255 ARG A O 1
ATOM 1948 N N . PHE A 1 256 ? 21.421 11.453 -17.221 1.00 90.94 256 PHE A N 1
ATOM 1949 C CA . PHE A 1 256 ? 20.226 11.923 -17.930 1.00 90.94 256 PHE A CA 1
ATOM 1950 C C . PHE A 1 256 ? 19.482 10.795 -18.667 1.00 90.94 256 PHE A C 1
ATOM 1952 O O . PHE A 1 256 ? 18.558 11.054 -19.443 1.00 90.94 256 PHE A O 1
ATOM 1959 N N . GLY A 1 257 ? 19.879 9.538 -18.441 1.00 92.19 257 GLY A N 1
ATOM 1960 C CA . GLY A 1 257 ? 19.273 8.363 -19.060 1.00 92.19 257 GLY A CA 1
ATOM 1961 C C . GLY A 1 257 ? 19.484 8.304 -20.573 1.00 92.19 257 GLY A C 1
ATOM 1962 O O . GLY A 1 257 ? 20.390 8.926 -21.134 1.00 92.19 257 GLY A O 1
ATOM 1963 N N . VAL A 1 258 ? 18.610 7.560 -21.253 1.00 93.75 258 VAL A N 1
ATOM 1964 C CA . VAL A 1 258 ? 18.710 7.324 -22.701 1.00 93.75 258 VAL A CA 1
ATOM 1965 C C . VAL A 1 258 ? 18.652 8.604 -23.541 1.00 93.75 258 VAL A C 1
ATOM 1967 O O . VAL A 1 258 ? 19.429 8.743 -24.484 1.00 93.75 258 VAL A O 1
ATOM 1970 N N . LYS A 1 259 ? 17.801 9.578 -23.181 1.00 92.38 259 LYS A N 1
ATOM 1971 C CA . LYS A 1 259 ? 17.661 10.843 -23.928 1.00 92.38 259 LYS A CA 1
ATOM 1972 C C . LYS A 1 259 ? 18.976 11.632 -23.926 1.00 92.38 259 LYS A C 1
ATOM 1974 O O . LYS A 1 259 ? 19.459 12.021 -24.987 1.00 92.38 259 LYS A O 1
ATOM 1979 N N . GLY A 1 260 ? 19.569 11.849 -22.749 1.00 92.12 260 GLY A N 1
ATOM 1980 C CA . GLY A 1 260 ? 20.812 12.615 -22.642 1.00 92.12 260 GLY A CA 1
ATOM 1981 C C . GLY A 1 260 ? 22.022 11.868 -23.194 1.00 92.12 260 GLY A C 1
ATOM 1982 O O . GLY A 1 260 ? 22.817 12.470 -23.908 1.00 92.12 260 GLY A O 1
ATOM 1983 N N . GLY A 1 261 ? 22.117 10.552 -22.967 1.00 94.56 261 GLY A N 1
ATOM 1984 C CA . GLY A 1 261 ? 23.151 9.725 -23.592 1.00 94.56 261 GLY A CA 1
ATOM 1985 C C . GLY A 1 261 ? 23.140 9.848 -25.120 1.00 94.56 261 GLY A C 1
ATOM 1986 O O . GLY A 1 261 ? 24.170 10.168 -25.723 1.00 94.56 261 GLY A O 1
ATOM 1987 N N . MET A 1 262 ? 21.974 9.664 -25.748 1.00 95.62 262 MET A N 1
ATOM 1988 C CA . MET A 1 262 ? 21.849 9.724 -27.207 1.00 95.62 262 MET A CA 1
ATOM 1989 C C . MET A 1 262 ? 22.116 11.119 -27.782 1.00 95.62 262 MET A C 1
ATOM 1991 O O . MET A 1 262 ? 22.794 11.236 -28.804 1.00 95.62 262 MET A O 1
ATOM 1995 N N . LEU A 1 263 ? 21.670 12.186 -27.109 1.00 95.31 263 LEU A N 1
ATOM 1996 C CA . LEU A 1 263 ? 22.007 13.561 -27.495 1.00 95.31 263 LEU A CA 1
ATOM 1997 C C . LEU A 1 263 ? 23.521 13.804 -27.456 1.00 95.31 263 LEU A C 1
ATOM 1999 O O . LEU A 1 263 ? 24.082 14.337 -28.413 1.00 95.31 263 LEU A O 1
ATOM 2003 N N . THR A 1 264 ? 24.198 13.371 -26.389 1.00 95.38 264 THR A N 1
ATOM 2004 C CA . THR A 1 264 ? 25.649 13.541 -26.241 1.00 95.38 264 THR A CA 1
ATOM 2005 C C . THR A 1 264 ? 26.438 12.703 -27.245 1.00 95.38 264 THR A C 1
ATOM 2007 O O . THR A 1 264 ? 27.396 13.211 -27.823 1.00 95.38 264 THR A O 1
ATOM 2010 N N . SER A 1 265 ? 26.049 11.451 -27.504 1.00 95.12 265 SER A N 1
ATOM 2011 C CA . SER A 1 265 ? 26.734 10.613 -28.500 1.00 95.12 265 SER A CA 1
ATOM 2012 C C . SER A 1 265 ? 26.524 11.120 -29.930 1.00 95.12 265 SER A C 1
ATOM 2014 O O . SER A 1 265 ? 27.481 11.182 -30.698 1.00 95.12 265 SER A O 1
ATOM 2016 N N . SER A 1 266 ? 25.323 11.592 -30.273 1.00 94.81 266 SER A N 1
ATOM 2017 C CA . SER A 1 266 ? 25.049 12.223 -31.575 1.00 94.81 266 SER A CA 1
ATOM 2018 C C . SER A 1 266 ? 25.839 13.512 -31.767 1.00 94.81 266 SER A C 1
ATOM 2020 O O . SER A 1 266 ? 26.402 13.751 -32.835 1.00 94.81 266 SER A O 1
ATOM 2022 N N . PHE A 1 267 ? 25.919 14.330 -30.715 1.00 95.12 267 PHE A N 1
ATOM 2023 C CA . PHE A 1 267 ? 26.749 15.528 -30.711 1.00 95.12 267 PHE A CA 1
ATOM 2024 C C . PHE A 1 267 ? 28.232 15.177 -30.851 1.00 95.12 267 PHE A C 1
ATOM 2026 O O . PHE A 1 267 ? 28.943 15.835 -31.601 1.00 95.12 267 PHE A O 1
ATOM 2033 N N . CYS A 1 268 ? 28.696 14.102 -30.208 1.00 94.38 268 CYS A N 1
ATOM 2034 C CA . CYS A 1 268 ? 30.066 13.620 -30.357 1.00 94.38 268 CYS A CA 1
ATOM 2035 C C . CYS A 1 268 ? 30.387 13.230 -31.804 1.00 94.38 268 CYS A C 1
ATOM 2037 O O . CYS A 1 268 ? 31.413 13.670 -32.324 1.00 94.38 268 CYS A O 1
ATOM 2039 N N . VAL A 1 269 ? 29.497 12.501 -32.486 1.00 92.94 269 VAL A N 1
ATOM 2040 C CA . VAL A 1 269 ? 29.646 12.191 -33.920 1.00 92.94 269 VAL A CA 1
ATOM 2041 C C . VAL A 1 269 ? 29.721 13.475 -34.751 1.00 92.94 269 VAL A C 1
ATOM 2043 O O . VAL A 1 269 ? 30.654 13.640 -35.534 1.00 92.94 269 VAL A O 1
ATOM 2046 N N . LEU A 1 270 ? 28.802 14.422 -34.538 1.00 91.81 270 LEU A N 1
ATOM 2047 C CA . LEU A 1 270 ? 28.774 15.688 -35.276 1.00 91.81 270 LEU A CA 1
ATOM 2048 C C . LEU A 1 270 ? 30.047 16.525 -35.072 1.00 91.81 270 LEU A C 1
ATOM 2050 O O . LEU A 1 270 ? 30.622 17.031 -36.033 1.00 91.81 270 LEU A O 1
ATOM 2054 N N . VAL A 1 271 ? 30.506 16.666 -33.829 1.00 93.00 271 VAL A N 1
ATOM 2055 C CA . VAL A 1 271 ? 31.704 17.450 -33.500 1.00 93.00 271 VAL A CA 1
ATOM 2056 C C . VAL A 1 271 ? 32.968 16.777 -34.023 1.00 93.00 271 VAL A C 1
ATOM 2058 O O . VAL A 1 271 ? 33.870 17.458 -34.504 1.00 93.00 271 VAL A O 1
ATOM 2061 N N . THR A 1 272 ? 33.023 15.447 -33.990 1.00 90.44 272 THR A N 1
ATOM 2062 C CA . THR A 1 272 ? 34.127 14.674 -34.570 1.00 90.44 272 THR A CA 1
ATOM 2063 C C . THR A 1 272 ? 34.235 14.932 -36.068 1.00 90.44 272 THR A C 1
ATOM 2065 O O . THR A 1 272 ? 35.319 15.178 -36.590 1.00 90.44 272 THR A O 1
ATOM 2068 N N . LEU A 1 273 ? 33.103 14.969 -36.762 1.00 87.50 273 LEU A N 1
ATOM 2069 C CA . LEU A 1 273 ? 33.059 15.297 -38.180 1.00 87.50 273 LEU A CA 1
ATOM 2070 C C . LEU A 1 273 ? 33.460 16.746 -38.448 1.00 87.50 273 LEU A C 1
ATOM 2072 O O . LEU A 1 273 ? 34.267 17.008 -39.336 1.00 87.50 273 LEU A O 1
ATOM 2076 N N . LEU A 1 274 ? 32.967 17.699 -37.657 1.00 89.62 274 LEU A N 1
ATOM 2077 C CA . LEU A 1 274 ? 33.408 19.088 -37.763 1.00 89.62 274 LEU A CA 1
ATOM 2078 C C . LEU A 1 274 ? 34.928 19.212 -37.568 1.00 89.62 274 LEU A C 1
ATOM 2080 O O . LEU A 1 274 ? 35.586 19.918 -38.327 1.00 89.62 274 LEU A O 1
ATOM 2084 N N . ALA A 1 275 ? 35.500 18.473 -36.615 1.00 90.44 275 ALA A N 1
ATOM 2085 C CA . ALA A 1 275 ? 36.940 18.436 -36.398 1.00 90.44 275 ALA A CA 1
ATOM 2086 C C . ALA A 1 275 ? 37.698 17.884 -37.620 1.00 90.44 275 ALA A C 1
ATOM 2088 O O . ALA A 1 275 ? 38.746 18.428 -37.962 1.00 90.44 275 ALA A O 1
ATOM 2089 N N . TYR A 1 276 ? 37.164 16.882 -38.334 1.00 87.62 276 TYR A N 1
ATOM 2090 C CA . TYR A 1 276 ? 37.750 16.424 -39.603 1.00 87.62 276 TYR A CA 1
ATOM 2091 C C . TYR A 1 276 ? 37.739 17.508 -40.686 1.00 87.62 276 TYR A C 1
ATOM 2093 O O . TYR A 1 276 ? 38.731 17.636 -41.399 1.00 87.62 276 TYR A O 1
ATOM 2101 N N . LEU A 1 277 ? 36.675 18.312 -40.801 1.00 86.44 277 LEU A N 1
ATOM 2102 C CA . LEU A 1 277 ? 36.649 19.426 -41.764 1.00 86.44 277 LEU A CA 1
ATOM 2103 C C . LEU A 1 277 ? 37.663 20.507 -41.426 1.00 86.44 277 LEU A C 1
ATOM 2105 O O . LEU A 1 277 ? 38.309 21.040 -42.321 1.00 86.44 277 LEU A O 1
ATOM 2109 N N . LEU A 1 278 ? 37.812 20.823 -40.141 1.00 89.06 278 LEU A N 1
ATOM 2110 C CA . LEU A 1 278 ? 38.786 21.813 -39.693 1.00 89.06 278 LEU A CA 1
ATOM 2111 C C . LEU A 1 278 ? 40.224 21.318 -39.887 1.00 89.06 278 LEU A C 1
ATOM 2113 O O . LEU A 1 278 ? 41.092 22.099 -40.266 1.00 89.06 278 LEU A O 1
ATOM 2117 N N . ALA A 1 279 ? 40.474 20.025 -39.663 1.00 87.56 279 ALA A N 1
ATOM 2118 C CA . ALA A 1 279 ? 41.785 19.415 -39.867 1.00 87.56 279 ALA A CA 1
ATOM 2119 C C . ALA A 1 279 ? 42.134 19.233 -41.356 1.00 87.56 279 ALA A C 1
ATOM 2121 O O . ALA A 1 279 ? 43.300 19.351 -41.733 1.00 87.56 279 ALA A O 1
ATOM 2122 N N . TYR A 1 280 ? 41.136 18.970 -42.205 1.00 85.94 280 TYR A N 1
ATOM 2123 C CA . TYR A 1 280 ? 41.301 18.694 -43.633 1.00 85.94 280 TYR A CA 1
ATOM 2124 C C . TYR A 1 280 ? 40.342 19.548 -44.489 1.00 85.94 280 TYR A C 1
ATOM 2126 O O . TYR A 1 280 ? 39.443 19.008 -45.139 1.00 85.94 280 TYR A O 1
ATOM 2134 N N . PRO A 1 281 ? 40.535 20.879 -44.558 1.00 82.56 281 PRO A N 1
ATOM 2135 C CA . PRO A 1 281 ? 39.580 21.802 -45.190 1.00 82.56 281 PRO A CA 1
ATOM 2136 C C . PRO A 1 281 ? 39.386 21.570 -46.696 1.00 82.56 281 PRO A C 1
ATOM 2138 O O . PRO A 1 281 ? 38.325 21.864 -47.236 1.00 82.56 281 PRO A O 1
ATOM 2141 N N . ASN A 1 282 ? 40.381 20.986 -47.371 1.00 82.94 282 ASN A N 1
ATOM 2142 C CA . ASN A 1 282 ? 40.336 20.679 -48.804 1.00 82.94 282 ASN A CA 1
ATOM 2143 C C . ASN A 1 282 ? 39.971 19.214 -49.103 1.00 82.94 282 ASN A C 1
ATOM 2145 O O . ASN A 1 282 ? 40.109 18.782 -50.246 1.00 82.94 282 ASN A O 1
ATOM 2149 N N . ALA A 1 283 ? 39.511 18.442 -48.106 1.00 76.38 283 ALA A N 1
ATOM 2150 C CA . ALA A 1 283 ? 39.205 17.015 -48.257 1.00 76.38 283 ALA A CA 1
ATOM 2151 C C . ALA A 1 283 ? 38.257 16.712 -49.429 1.00 76.38 283 ALA A C 1
ATOM 2153 O O . ALA A 1 283 ? 38.442 15.722 -50.129 1.00 76.38 283 ALA A O 1
ATOM 2154 N N . ILE A 1 284 ? 37.286 17.595 -49.681 1.00 73.00 284 ILE A N 1
ATOM 2155 C CA . ILE A 1 284 ? 36.275 17.442 -50.739 1.00 73.00 284 ILE A CA 1
ATOM 2156 C C . ILE A 1 284 ? 36.897 17.512 -52.143 1.00 73.00 284 ILE A C 1
ATOM 2158 O O . ILE A 1 284 ? 36.376 16.896 -53.075 1.00 73.00 284 ILE A O 1
ATOM 2162 N N . SER A 1 285 ? 37.998 18.248 -52.299 1.00 77.38 285 SER A N 1
ATOM 2163 C CA . SER A 1 285 ? 38.683 18.454 -53.580 1.00 77.38 285 SER A CA 1
ATOM 2164 C C . SER A 1 285 ? 39.640 17.315 -53.934 1.00 77.38 285 SER A C 1
ATOM 2166 O O . SER A 1 285 ? 40.070 17.221 -55.083 1.00 77.38 285 SER A O 1
ATOM 2168 N N . PHE A 1 286 ? 39.990 16.455 -52.971 1.00 76.00 286 PHE A N 1
ATOM 2169 C CA . PHE A 1 286 ? 40.844 15.300 -53.223 1.00 76.00 286 PHE A CA 1
ATOM 2170 C C . PHE A 1 286 ? 40.030 14.116 -53.768 1.00 76.00 286 PHE A C 1
ATOM 2172 O O . PHE A 1 286 ? 38.883 13.917 -53.366 1.00 76.00 286 PHE A O 1
ATOM 2179 N N . PRO A 1 287 ? 40.615 13.297 -54.663 1.00 70.69 287 PRO A N 1
ATOM 2180 C CA . PRO A 1 287 ? 39.951 12.100 -55.182 1.00 70.69 287 PRO A CA 1
ATOM 2181 C C . PRO A 1 287 ? 39.724 11.034 -54.099 1.00 70.69 287 PRO A C 1
ATOM 2183 O O . PRO A 1 287 ? 38.764 10.276 -54.190 1.00 70.69 287 PRO A O 1
ATOM 2186 N N . ASN A 1 288 ? 40.581 11.008 -53.072 1.00 75.12 288 ASN A N 1
ATOM 2187 C CA . ASN A 1 288 ? 40.471 10.152 -51.894 1.00 75.12 288 ASN A CA 1
ATOM 2188 C C . ASN A 1 288 ? 40.656 10.993 -50.629 1.00 75.12 288 ASN A C 1
ATOM 2190 O O . ASN A 1 288 ? 41.411 11.970 -50.630 1.00 75.12 288 ASN A O 1
ATOM 2194 N N . PHE A 1 289 ? 40.017 10.582 -49.536 1.00 82.94 289 PHE A N 1
ATOM 2195 C CA . PHE A 1 289 ? 40.204 11.231 -48.240 1.00 82.94 289 PHE A CA 1
ATOM 2196 C C . PHE A 1 289 ? 41.669 11.127 -47.767 1.00 82.94 289 PHE A C 1
ATOM 2198 O O . PHE A 1 289 ? 42.278 10.066 -47.911 1.00 82.94 289 PHE A O 1
ATOM 2205 N N . PRO A 1 290 ? 42.248 12.189 -47.175 1.00 81.75 290 PRO A N 1
ATOM 2206 C CA . PRO A 1 290 ? 43.678 12.252 -46.844 1.00 81.75 290 PRO A CA 1
ATOM 2207 C C . PRO A 1 290 ? 44.121 11.331 -45.693 1.00 81.75 290 PRO A C 1
ATOM 2209 O O . PRO A 1 290 ? 45.314 11.234 -45.417 1.00 81.75 290 PRO A O 1
ATOM 2212 N N . VAL A 1 291 ? 43.187 10.666 -45.008 1.00 83.50 291 VAL A N 1
ATOM 2213 C CA . VAL A 1 291 ? 43.472 9.722 -43.917 1.00 83.50 291 VAL A CA 1
ATOM 2214 C C . VAL A 1 291 ? 43.439 8.286 -44.452 1.00 83.50 291 VAL A C 1
ATOM 2216 O O . VAL A 1 291 ? 42.476 7.935 -45.139 1.00 83.50 291 VAL A O 1
ATOM 2219 N N . PRO A 1 292 ? 44.418 7.427 -44.100 1.00 82.69 292 PRO A N 1
ATOM 2220 C CA . PRO A 1 292 ? 44.405 6.021 -44.491 1.00 82.69 292 PRO A CA 1
ATOM 2221 C C . PRO A 1 292 ? 43.114 5.303 -44.077 1.00 82.69 292 PRO A C 1
ATOM 2223 O O . PRO A 1 292 ? 42.624 5.463 -42.955 1.00 82.69 292 PRO A O 1
ATOM 2226 N N . ALA A 1 293 ? 42.599 4.452 -44.966 1.00 79.00 293 ALA A N 1
ATOM 2227 C CA . ALA A 1 293 ? 41.342 3.735 -44.766 1.00 79.00 293 ALA A CA 1
ATOM 2228 C C . ALA A 1 293 ? 41.322 2.896 -43.476 1.00 79.00 293 ALA A C 1
ATOM 2230 O O . ALA A 1 293 ? 40.298 2.845 -42.800 1.00 79.00 293 ALA A O 1
ATOM 2231 N N . GLU A 1 294 ? 42.439 2.268 -43.098 1.00 79.50 294 GLU A N 1
ATOM 2232 C CA . GLU A 1 294 ? 42.553 1.444 -41.882 1.00 79.50 294 GLU A CA 1
ATOM 2233 C C . GLU A 1 294 ? 42.325 2.255 -40.599 1.00 79.50 294 GLU A C 1
ATOM 2235 O O . GLU A 1 294 ? 41.558 1.852 -39.724 1.00 79.50 294 GLU A O 1
ATOM 2240 N N . VAL A 1 295 ? 42.929 3.442 -40.510 1.00 82.38 295 VAL A N 1
ATOM 2241 C CA . VAL A 1 295 ? 42.774 4.339 -39.356 1.00 82.38 295 VAL A CA 1
ATOM 2242 C C . VAL A 1 295 ? 41.335 4.848 -39.271 1.00 82.38 295 VAL A C 1
ATOM 2244 O O . VAL A 1 295 ? 40.732 4.893 -38.194 1.00 82.38 295 VAL A O 1
ATOM 2247 N N . LEU A 1 296 ? 40.755 5.164 -40.429 1.00 82.56 296 LEU A N 1
ATOM 2248 C CA . LEU A 1 296 ? 39.385 5.638 -40.540 1.00 82.56 296 LEU A CA 1
ATOM 2249 C C . LEU A 1 296 ? 38.369 4.564 -40.132 1.00 82.56 296 LEU A C 1
ATOM 2251 O O . LEU A 1 296 ? 37.398 4.877 -39.449 1.00 82.56 296 LEU A O 1
ATOM 2255 N N . HIS A 1 297 ? 38.605 3.295 -40.481 1.00 84.88 297 HIS A N 1
ATOM 2256 C CA . HIS A 1 297 ? 37.773 2.172 -40.041 1.00 84.88 297 HIS A CA 1
ATOM 2257 C C . HIS A 1 297 ? 37.753 2.026 -38.522 1.00 84.88 297 HIS A C 1
ATOM 2259 O O . HIS A 1 297 ? 36.673 1.916 -37.944 1.00 84.88 297 HIS A O 1
ATOM 2265 N N . VAL A 1 298 ? 38.919 2.055 -37.870 1.00 85.06 298 VAL A N 1
ATOM 2266 C CA . VAL A 1 298 ? 39.006 1.935 -36.406 1.00 85.06 298 VAL A CA 1
ATOM 2267 C C . VAL A 1 298 ? 38.252 3.078 -35.729 1.00 85.06 298 VAL A C 1
ATOM 2269 O O . VAL A 1 298 ? 37.485 2.862 -34.792 1.00 85.06 298 VAL A O 1
ATOM 2272 N N . HIS A 1 299 ? 38.409 4.296 -36.243 1.00 86.25 299 HIS A N 1
ATOM 2273 C CA . HIS A 1 299 ? 37.720 5.459 -35.703 1.00 86.25 299 HIS A CA 1
ATOM 2274 C C . HIS A 1 299 ? 36.199 5.404 -35.916 1.00 86.25 299 HIS A C 1
ATOM 2276 O O . HIS A 1 299 ? 35.433 5.623 -34.978 1.00 86.25 299 HIS A O 1
ATOM 2282 N N . LYS A 1 300 ? 35.747 5.044 -37.124 1.00 88.25 300 LYS A N 1
ATOM 2283 C CA . LYS A 1 300 ? 34.329 4.820 -37.437 1.00 88.25 300 LYS A CA 1
ATOM 2284 C C . LYS A 1 300 ? 33.725 3.734 -36.535 1.00 88.25 300 LYS A C 1
ATOM 2286 O O . LYS A 1 300 ? 32.631 3.916 -36.005 1.00 88.25 300 LYS A O 1
ATOM 2291 N N . LEU A 1 301 ? 34.446 2.635 -36.306 1.00 90.06 301 LEU A N 1
ATOM 2292 C CA . LEU A 1 301 ? 34.017 1.575 -35.395 1.00 90.06 301 LEU A CA 1
ATOM 2293 C C . LEU A 1 301 ? 33.886 2.098 -33.960 1.00 90.06 301 LEU A C 1
ATOM 2295 O O . LEU A 1 301 ? 32.888 1.812 -33.306 1.00 90.06 301 LEU A O 1
ATOM 2299 N N . SER A 1 302 ? 34.830 2.922 -33.494 1.00 89.50 302 SER A N 1
ATOM 2300 C CA . SER A 1 302 ? 34.731 3.572 -32.182 1.00 89.50 302 SER A CA 1
ATOM 2301 C C . SER A 1 302 ? 33.469 4.429 -32.063 1.00 89.50 302 SER A C 1
ATOM 2303 O O . SER A 1 302 ? 32.752 4.304 -31.075 1.00 89.50 302 SER A O 1
ATOM 2305 N N . LEU A 1 303 ? 33.148 5.252 -33.069 1.00 90.88 303 LEU A N 1
ATOM 2306 C CA . LEU A 1 303 ? 31.927 6.072 -33.076 1.00 90.88 303 LEU A CA 1
ATOM 2307 C C . LEU A 1 303 ? 30.653 5.212 -33.056 1.00 90.88 303 LEU A C 1
ATOM 2309 O O . LEU A 1 303 ? 29.724 5.502 -32.303 1.00 90.88 303 LEU A O 1
ATOM 2313 N N . LEU A 1 304 ? 30.620 4.123 -33.832 1.00 94.12 304 LEU A N 1
ATOM 2314 C CA . LEU A 1 304 ? 29.495 3.185 -33.821 1.00 94.12 304 LEU A CA 1
ATOM 2315 C C . LEU A 1 304 ? 29.312 2.556 -32.432 1.00 94.12 304 LEU A C 1
ATOM 2317 O O . LEU A 1 304 ? 28.205 2.553 -31.890 1.00 94.12 304 LEU A O 1
ATOM 2321 N N . VAL A 1 305 ? 30.398 2.048 -31.842 1.00 93.94 305 VAL A N 1
ATOM 2322 C CA . VAL A 1 305 ? 30.377 1.422 -30.512 1.00 93.94 305 VAL A CA 1
ATOM 2323 C C . VAL A 1 305 ? 29.971 2.440 -29.444 1.00 93.94 305 VAL A C 1
ATOM 2325 O O . VAL A 1 305 ? 29.222 2.096 -28.536 1.00 93.94 305 VAL A O 1
ATOM 2328 N N . GLN A 1 306 ? 30.380 3.701 -29.567 1.00 93.00 306 GLN A N 1
ATOM 2329 C CA . GLN A 1 306 ? 29.971 4.777 -28.661 1.00 93.00 306 GLN A CA 1
ATOM 2330 C C . GLN A 1 306 ? 28.467 5.023 -28.691 1.00 93.00 306 GLN A C 1
ATOM 2332 O O . GLN A 1 306 ? 27.844 5.072 -27.629 1.00 93.00 306 GLN A O 1
ATOM 2337 N N . CYS A 1 307 ? 27.863 5.124 -29.877 1.00 95.38 307 CYS A N 1
ATOM 2338 C CA . CYS A 1 307 ? 26.413 5.256 -29.999 1.00 95.38 307 CYS A CA 1
ATOM 2339 C C . CYS A 1 307 ? 25.684 4.007 -29.465 1.00 95.38 307 CYS A C 1
ATOM 2341 O O . CYS A 1 307 ? 24.685 4.141 -28.761 1.00 95.38 307 CYS A O 1
ATOM 2343 N N . ALA A 1 308 ? 26.211 2.801 -29.712 1.00 96.38 308 ALA A N 1
ATOM 2344 C CA . ALA A 1 308 ? 25.637 1.554 -29.194 1.00 96.38 308 ALA A CA 1
ATOM 2345 C C . ALA A 1 308 ? 25.677 1.485 -27.662 1.00 96.38 308 ALA A C 1
ATOM 2347 O O . ALA A 1 308 ? 24.661 1.217 -27.023 1.00 96.38 308 ALA A O 1
ATOM 2348 N N . VAL A 1 309 ? 26.837 1.767 -27.062 1.00 95.81 309 VAL A N 1
ATOM 2349 C CA . VAL A 1 309 ? 27.018 1.793 -25.605 1.00 95.81 309 VAL A CA 1
ATOM 2350 C C . VAL A 1 309 ? 26.146 2.873 -24.979 1.00 95.81 309 VAL A C 1
ATOM 2352 O O . VAL A 1 309 ? 25.512 2.619 -23.958 1.00 95.81 309 VAL A O 1
ATOM 2355 N N . SER A 1 310 ? 26.057 4.048 -25.603 1.00 95.75 310 SER A N 1
ATOM 2356 C CA . SER A 1 310 ? 25.179 5.126 -25.152 1.00 95.75 310 SER A CA 1
ATOM 2357 C C . SER A 1 310 ? 23.718 4.690 -25.081 1.00 95.75 310 SER A C 1
ATOM 2359 O O . SER A 1 310 ? 23.072 4.879 -24.049 1.00 95.75 310 SER A O 1
ATOM 2361 N N . LEU A 1 311 ? 23.222 4.050 -26.145 1.00 96.19 311 LEU A N 1
ATOM 2362 C CA . LEU A 1 311 ? 21.854 3.554 -26.211 1.00 96.19 311 LEU A CA 1
ATOM 2363 C C . LEU A 1 311 ? 21.608 2.473 -25.152 1.00 96.19 311 LEU A C 1
ATOM 2365 O O . LEU A 1 311 ? 20.652 2.571 -24.390 1.00 96.19 311 LEU A O 1
ATOM 2369 N N . LEU A 1 312 ? 22.490 1.474 -25.053 1.00 96.62 312 LEU A N 1
ATOM 2370 C CA . LEU A 1 312 ? 22.335 0.356 -24.116 1.00 96.62 312 LEU A CA 1
ATOM 2371 C C . LEU A 1 312 ? 22.408 0.805 -22.651 1.00 96.62 312 LEU A C 1
ATOM 2373 O O . LEU A 1 312 ? 21.523 0.468 -21.864 1.00 96.62 312 LEU A O 1
ATOM 2377 N N . VAL A 1 313 ? 23.430 1.583 -22.280 1.00 95.94 313 VAL A N 1
ATOM 2378 C CA . VAL A 1 313 ? 23.594 2.099 -20.910 1.00 95.94 313 VAL A CA 1
ATOM 2379 C C . VAL A 1 313 ? 22.467 3.066 -20.575 1.00 95.94 313 VAL A C 1
ATOM 2381 O O . VAL A 1 313 ? 21.871 2.965 -19.505 1.00 95.94 313 VAL A O 1
ATOM 2384 N N . GLY A 1 314 ? 22.130 3.966 -21.498 1.00 94.19 314 GLY A N 1
ATOM 2385 C CA . GLY A 1 314 ? 21.028 4.900 -21.334 1.00 94.19 314 GLY A CA 1
ATOM 2386 C C . GLY A 1 314 ? 19.699 4.186 -21.086 1.00 94.19 314 GLY A C 1
ATOM 2387 O O . GLY A 1 314 ? 19.007 4.515 -20.124 1.00 94.19 314 GLY A O 1
ATOM 2388 N N . CYS A 1 315 ? 19.367 3.172 -21.893 1.00 94.25 315 CYS A N 1
ATOM 2389 C CA . CYS A 1 315 ? 18.168 2.355 -21.698 1.00 94.25 315 CYS A CA 1
ATOM 2390 C C . CYS A 1 315 ? 18.203 1.590 -20.373 1.00 94.25 315 CYS A C 1
ATOM 2392 O O . CYS A 1 315 ? 17.207 1.605 -19.660 1.00 94.25 315 CYS A O 1
ATOM 2394 N N . ALA A 1 316 ? 19.331 0.976 -20.000 1.00 94.25 316 ALA A N 1
ATOM 2395 C CA . ALA A 1 316 ? 19.455 0.253 -18.733 1.00 94.25 316 ALA A CA 1
ATOM 2396 C C . ALA A 1 316 ? 19.235 1.169 -17.515 1.00 94.25 316 ALA A C 1
ATOM 2398 O O . ALA A 1 316 ? 18.559 0.792 -16.557 1.00 94.25 316 ALA A O 1
ATOM 2399 N N . ILE A 1 317 ? 19.773 2.391 -17.553 1.00 92.38 317 ILE A N 1
ATOM 2400 C CA . ILE A 1 317 ? 19.588 3.392 -16.496 1.00 92.38 317 ILE A CA 1
ATOM 2401 C C . ILE A 1 317 ? 18.137 3.876 -16.453 1.00 92.38 317 ILE A C 1
ATOM 2403 O O . ILE A 1 317 ? 17.548 3.930 -15.373 1.00 92.38 317 ILE A O 1
ATOM 2407 N N . THR A 1 318 ? 17.539 4.182 -17.608 1.00 90.06 318 THR A N 1
ATOM 2408 C CA . THR A 1 318 ? 16.134 4.604 -17.700 1.00 90.06 318 THR A CA 1
ATOM 2409 C C . THR A 1 318 ? 15.177 3.508 -17.219 1.00 90.06 318 THR A C 1
ATOM 2411 O O . THR A 1 318 ? 14.274 3.792 -16.433 1.00 90.06 318 THR A O 1
ATOM 2414 N N . GLU A 1 319 ? 15.405 2.254 -17.605 1.00 90.25 319 GLU A N 1
ATOM 2415 C CA . GLU A 1 319 ? 14.616 1.093 -17.180 1.00 90.25 319 GLU A CA 1
ATOM 2416 C C . GLU A 1 319 ? 14.743 0.840 -15.671 1.00 90.25 319 GLU A C 1
ATOM 2418 O O . GLU A 1 319 ? 13.739 0.651 -14.975 1.00 90.25 319 GLU A O 1
ATOM 2423 N N . ARG A 1 320 ? 15.965 0.923 -15.125 1.00 90.81 320 ARG A N 1
ATOM 2424 C CA . ARG A 1 320 ? 16.213 0.817 -13.680 1.00 90.81 320 ARG A CA 1
ATOM 2425 C C . ARG A 1 320 ? 15.503 1.925 -12.904 1.00 90.81 320 ARG A C 1
ATOM 2427 O O . ARG A 1 320 ? 14.886 1.637 -11.880 1.00 90.81 320 ARG A O 1
ATOM 2434 N N . ALA A 1 321 ? 15.579 3.169 -13.376 1.00 87.12 321 ALA A N 1
ATOM 2435 C CA . ALA A 1 321 ? 14.924 4.306 -12.738 1.00 87.12 321 ALA A CA 1
ATOM 2436 C C . ALA A 1 321 ? 13.396 4.142 -12.732 1.00 87.12 321 ALA A C 1
ATOM 2438 O O . ALA A 1 321 ? 12.772 4.291 -11.682 1.00 87.12 321 ALA A O 1
ATOM 2439 N N . ALA A 1 322 ? 12.804 3.750 -13.865 1.00 84.94 322 ALA A N 1
ATOM 2440 C CA . ALA A 1 322 ? 11.371 3.473 -13.960 1.00 84.94 322 ALA A CA 1
ATOM 2441 C C . ALA A 1 322 ? 10.943 2.357 -12.990 1.00 84.94 322 ALA A C 1
ATOM 2443 O O . ALA A 1 322 ? 9.980 2.517 -12.239 1.00 84.94 322 ALA A O 1
ATOM 2444 N N . THR A 1 323 ? 11.709 1.265 -12.933 1.00 86.44 323 THR A N 1
ATOM 2445 C CA . THR A 1 323 ? 11.441 0.135 -12.031 1.00 86.44 323 THR A CA 1
ATOM 2446 C C . THR A 1 323 ? 11.535 0.546 -10.559 1.00 86.44 323 THR A C 1
ATOM 2448 O O . THR A 1 323 ? 10.680 0.178 -9.756 1.00 86.44 323 THR A O 1
ATOM 2451 N N . MET A 1 324 ? 12.533 1.354 -10.185 1.00 87.94 324 MET A N 1
ATOM 2452 C CA . MET A 1 324 ? 12.670 1.859 -8.814 1.00 87.94 324 MET A CA 1
ATOM 2453 C C . MET A 1 324 ? 11.495 2.734 -8.387 1.00 87.94 324 MET A C 1
ATOM 2455 O O . MET A 1 324 ? 11.056 2.620 -7.246 1.00 87.94 324 MET A O 1
ATOM 2459 N N . VAL A 1 325 ? 10.977 3.585 -9.277 1.00 86.88 325 VAL A N 1
ATOM 2460 C CA . VAL A 1 325 ? 9.803 4.421 -8.986 1.00 86.88 325 VAL A CA 1
ATOM 2461 C C . VAL A 1 325 ? 8.574 3.550 -8.740 1.00 86.88 325 VAL A C 1
ATOM 2463 O O . VAL A 1 325 ? 7.889 3.747 -7.738 1.00 86.88 325 VAL A O 1
ATOM 2466 N N . VAL A 1 326 ? 8.327 2.553 -9.595 1.00 86.25 326 VAL A N 1
ATOM 2467 C CA . VAL A 1 326 ? 7.213 1.606 -9.419 1.00 86.25 326 VAL A CA 1
ATOM 2468 C C . VAL A 1 326 ? 7.329 0.879 -8.078 1.00 86.25 326 VAL A C 1
ATOM 2470 O O . VAL A 1 326 ? 6.391 0.910 -7.282 1.00 86.25 326 VAL A O 1
ATOM 2473 N N . LEU A 1 327 ? 8.506 0.324 -7.774 1.00 89.94 327 LEU A N 1
ATOM 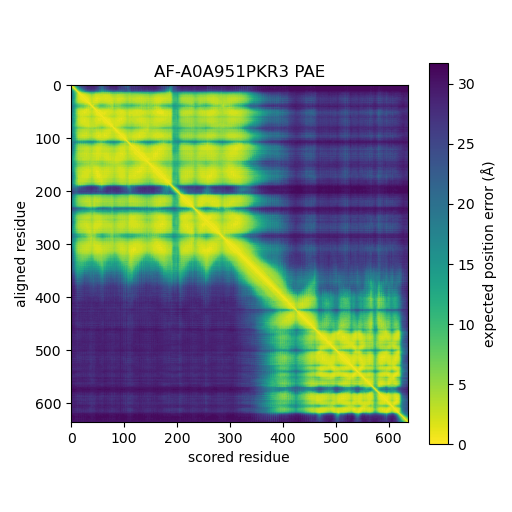2474 C CA . LEU A 1 327 ? 8.763 -0.360 -6.503 1.00 89.94 327 LEU A CA 1
ATOM 2475 C C . LEU A 1 327 ? 8.635 0.576 -5.293 1.00 89.94 327 LEU A C 1
ATOM 2477 O O . LEU A 1 327 ? 8.178 0.155 -4.232 1.00 89.94 327 LEU A O 1
ATOM 2481 N N . ALA A 1 328 ? 9.038 1.843 -5.412 1.00 89.12 328 ALA A N 1
ATOM 2482 C CA . ALA A 1 328 ? 8.892 2.823 -4.340 1.00 89.12 328 ALA A CA 1
ATOM 2483 C C . ALA A 1 328 ? 7.415 3.129 -4.062 1.00 89.12 328 ALA A C 1
ATOM 2485 O O . ALA A 1 328 ? 6.999 3.099 -2.905 1.00 89.12 328 ALA A O 1
ATOM 2486 N N . VAL A 1 329 ? 6.613 3.356 -5.108 1.00 89.69 329 VAL A N 1
ATOM 2487 C CA . VAL A 1 329 ? 5.161 3.570 -4.987 1.00 89.69 329 VAL A CA 1
ATOM 2488 C C . VAL A 1 329 ? 4.485 2.357 -4.351 1.00 89.69 329 VAL A C 1
ATOM 2490 O O . VAL A 1 329 ? 3.663 2.507 -3.447 1.00 89.69 329 VAL A O 1
ATOM 2493 N N . GLU A 1 330 ? 4.857 1.153 -4.776 1.00 89.44 330 GLU A N 1
ATOM 2494 C CA . GLU A 1 330 ? 4.309 -0.091 -4.241 1.00 89.44 330 GLU A CA 1
ATOM 2495 C C . GLU A 1 330 ? 4.687 -0.300 -2.766 1.00 89.44 330 GLU A C 1
ATOM 2497 O O . GLU A 1 330 ? 3.831 -0.646 -1.952 1.00 89.44 330 GLU A O 1
ATOM 2502 N N . ARG A 1 331 ? 5.924 0.034 -2.371 1.00 90.88 331 ARG A N 1
ATOM 2503 C CA . ARG A 1 331 ? 6.349 0.043 -0.959 1.00 90.88 331 ARG A CA 1
ATOM 2504 C C . ARG A 1 331 ? 5.550 1.029 -0.112 1.00 90.88 331 ARG A C 1
ATOM 2506 O O . ARG A 1 331 ? 5.192 0.686 1.013 1.00 90.88 331 ARG A O 1
ATOM 2513 N N . VAL A 1 332 ? 5.279 2.237 -0.613 1.00 91.44 332 VAL A N 1
ATOM 2514 C CA . VAL A 1 332 ? 4.450 3.216 0.113 1.00 91.44 332 VAL A CA 1
ATOM 2515 C C . VAL A 1 332 ? 3.029 2.683 0.290 1.00 91.44 332 VAL A C 1
ATOM 2517 O O . VAL A 1 332 ? 2.536 2.662 1.415 1.00 91.44 332 VAL A O 1
ATOM 2520 N N . ARG A 1 333 ? 2.409 2.166 -0.779 1.00 88.88 333 ARG A N 1
ATOM 2521 C CA . ARG A 1 333 ? 1.068 1.556 -0.712 1.00 88.88 333 ARG A CA 1
ATOM 2522 C C . ARG A 1 333 ? 1.015 0.375 0.256 1.00 88.88 333 ARG A C 1
ATOM 2524 O O . ARG A 1 333 ? 0.081 0.277 1.045 1.00 88.88 333 ARG A O 1
ATOM 2531 N N . SER A 1 334 ? 2.025 -0.493 0.237 1.00 89.94 334 SER A N 1
ATOM 2532 C CA . SER A 1 334 ? 2.116 -1.634 1.152 1.00 89.94 334 SER A CA 1
ATOM 2533 C C . SER A 1 334 ? 2.214 -1.190 2.613 1.00 89.94 334 SER A C 1
ATOM 2535 O O . SER A 1 334 ? 1.543 -1.771 3.463 1.00 89.94 334 SER A O 1
ATOM 2537 N N . LYS A 1 335 ? 3.018 -0.161 2.916 1.00 92.50 335 LYS A N 1
ATOM 2538 C CA . LYS A 1 335 ? 3.128 0.392 4.276 1.00 92.50 335 LYS A CA 1
ATOM 2539 C C . LYS A 1 335 ? 1.827 1.038 4.742 1.00 92.50 335 LYS A C 1
ATOM 2541 O O . LYS A 1 335 ? 1.433 0.844 5.886 1.00 92.50 335 LYS A O 1
ATOM 2546 N N . GLU A 1 336 ? 1.150 1.778 3.865 1.00 92.56 336 GLU A N 1
ATOM 2547 C CA . GLU A 1 336 ? -0.153 2.372 4.176 1.00 92.56 336 GLU A CA 1
ATOM 2548 C C . GLU A 1 336 ? -1.195 1.290 4.485 1.00 92.56 336 GLU A C 1
ATOM 2550 O O . GLU A 1 336 ? -1.931 1.395 5.465 1.00 92.56 336 GLU A O 1
ATOM 2555 N N . HIS A 1 337 ?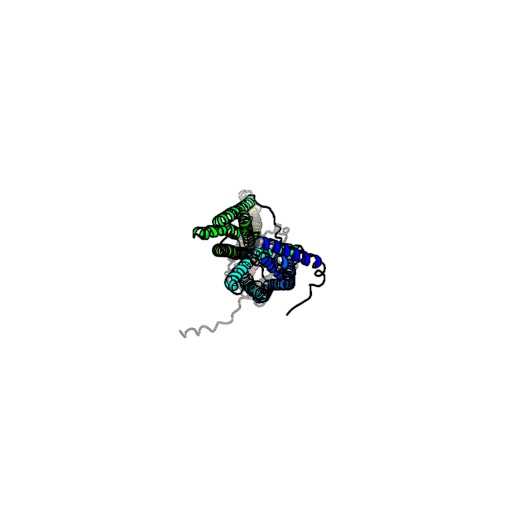 -1.227 0.217 3.690 1.00 89.94 337 HIS A N 1
ATOM 2556 C CA . HIS A 1 337 ? -2.135 -0.902 3.921 1.00 89.94 337 HIS A CA 1
ATOM 2557 C C . HIS A 1 337 ? -1.861 -1.601 5.262 1.00 89.94 337 HIS A C 1
ATOM 2559 O O . HIS A 1 337 ? -2.796 -1.835 6.025 1.00 89.94 337 HIS A O 1
ATOM 2565 N N . GLN A 1 338 ? -0.590 -1.852 5.596 1.00 92.81 338 GLN A N 1
ATOM 2566 C CA . GLN A 1 338 ? -0.200 -2.414 6.895 1.00 92.81 338 GLN A CA 1
ATOM 2567 C C . GLN A 1 338 ? -0.605 -1.512 8.070 1.00 92.81 338 GLN A C 1
ATOM 2569 O O . GLN A 1 338 ? -1.167 -2.005 9.044 1.00 92.81 338 GLN A O 1
ATOM 2574 N N . ALA A 1 339 ? -0.394 -0.196 7.966 1.00 92.56 339 ALA A N 1
ATOM 2575 C CA . ALA A 1 339 ? -0.794 0.750 9.008 1.00 92.56 339 ALA A CA 1
ATOM 2576 C C . ALA A 1 339 ? -2.318 0.770 9.227 1.00 92.56 339 ALA A C 1
ATOM 2578 O O . ALA A 1 339 ? -2.777 0.847 10.366 1.00 92.56 339 ALA A O 1
ATOM 2579 N N . ARG A 1 340 ? -3.115 0.657 8.153 1.00 94.25 340 ARG A N 1
ATOM 2580 C CA . ARG A 1 340 ? -4.582 0.562 8.251 1.00 94.25 340 ARG A CA 1
ATOM 2581 C C . ARG A 1 340 ? -5.039 -0.726 8.934 1.00 94.25 340 ARG A C 1
ATOM 2583 O O . ARG A 1 340 ? -5.963 -0.669 9.739 1.00 94.25 340 ARG A O 1
ATOM 2590 N N . ILE A 1 341 ? -4.401 -1.859 8.631 1.00 93.56 341 ILE A N 1
ATOM 2591 C CA . ILE A 1 341 ? -4.698 -3.138 9.295 1.00 93.56 341 ILE A CA 1
ATOM 2592 C C . ILE A 1 341 ? -4.391 -3.031 10.792 1.00 93.56 341 ILE A C 1
ATOM 2594 O O . ILE A 1 341 ? -5.270 -3.299 11.605 1.00 93.56 341 ILE A O 1
ATOM 2598 N N . GLN A 1 342 ? -3.203 -2.538 11.157 1.00 94.62 342 GLN A N 1
ATOM 2599 C CA . GLN A 1 342 ? -2.805 -2.376 12.558 1.00 94.62 342 GLN A CA 1
ATOM 2600 C C . GLN A 1 342 ? -3.749 -1.436 13.329 1.00 94.62 342 GLN A C 1
ATOM 2602 O O . GLN A 1 342 ? -4.137 -1.734 14.456 1.00 94.62 342 GLN A O 1
ATOM 2607 N N . LEU A 1 343 ? -4.167 -0.322 12.716 1.00 94.50 343 LEU A N 1
ATOM 2608 C CA . LEU A 1 343 ? -5.150 0.586 13.314 1.00 94.50 343 LEU A CA 1
ATOM 2609 C C . LEU A 1 343 ? -6.515 -0.094 13.502 1.00 94.50 343 LEU A C 1
ATOM 2611 O O . LEU A 1 343 ? -7.159 0.095 14.530 1.00 94.50 343 LEU A O 1
ATOM 2615 N N . SER A 1 344 ? -6.959 -0.896 12.530 1.00 94.88 344 SER A N 1
ATOM 2616 C CA . SER A 1 344 ? -8.212 -1.651 12.635 1.00 94.88 344 SER A CA 1
ATOM 2617 C C . SER A 1 344 ? -8.167 -2.674 13.770 1.00 94.88 344 SER A C 1
ATOM 2619 O O . SER A 1 344 ? -9.145 -2.807 14.501 1.00 94.88 344 SER A O 1
ATOM 2621 N N . GLU A 1 345 ? -7.049 -3.381 13.941 1.00 95.81 345 GLU A N 1
ATOM 2622 C CA . GLU A 1 345 ? -6.855 -4.327 15.047 1.00 95.81 345 GLU A CA 1
ATOM 2623 C C . GLU A 1 345 ? -6.898 -3.614 16.407 1.00 95.81 345 GLU A C 1
ATOM 2625 O O . GLU A 1 345 ? -7.612 -4.054 17.307 1.00 95.81 345 GLU A O 1
ATOM 2630 N N . GLN A 1 346 ? -6.225 -2.463 16.535 1.00 95.88 346 GLN A N 1
ATOM 2631 C CA . GLN A 1 346 ? -6.275 -1.639 17.749 1.00 95.88 346 GLN A CA 1
ATOM 2632 C C . GLN A 1 346 ? -7.689 -1.136 18.064 1.00 95.88 346 GLN A C 1
ATOM 2634 O O . GLN A 1 346 ? -8.097 -1.143 19.224 1.00 95.88 346 GLN A O 1
ATOM 2639 N N . LEU A 1 347 ? -8.455 -0.721 17.050 1.00 95.81 347 LEU A N 1
ATOM 2640 C CA . LEU A 1 347 ? -9.844 -0.293 17.232 1.00 95.81 347 LEU A CA 1
ATOM 2641 C C . LEU A 1 347 ? -10.742 -1.439 17.707 1.00 95.81 347 LEU A C 1
ATOM 2643 O O . LEU A 1 347 ? -11.583 -1.223 18.576 1.00 95.81 347 LEU A O 1
ATOM 2647 N N . ILE A 1 348 ? -10.559 -2.649 17.168 1.00 96.19 348 ILE A N 1
ATOM 2648 C CA . ILE A 1 348 ? -11.296 -3.837 17.620 1.00 96.19 348 ILE A CA 1
ATOM 2649 C C . ILE A 1 348 ? -10.952 -4.146 19.080 1.00 96.19 348 ILE A C 1
ATOM 2651 O O . ILE A 1 348 ? -11.861 -4.355 19.882 1.00 96.19 348 ILE A O 1
ATOM 2655 N N . GLN A 1 349 ? -9.666 -4.123 19.445 1.00 96.00 349 GLN A N 1
ATOM 2656 C CA . GLN A 1 349 ? -9.236 -4.347 20.825 1.00 96.00 349 GLN A CA 1
ATOM 2657 C C . GLN A 1 349 ? -9.851 -3.316 21.783 1.00 96.00 349 GLN A C 1
ATOM 2659 O O . GLN A 1 349 ? -10.455 -3.696 22.783 1.00 96.00 349 GLN A O 1
ATOM 2664 N N . LEU A 1 350 ? -9.765 -2.026 21.447 1.00 95.38 350 LEU A N 1
ATOM 2665 C CA . LEU A 1 350 ? -10.307 -0.952 22.278 1.00 95.38 350 LEU A CA 1
ATOM 2666 C C . LEU A 1 350 ? -11.831 -1.058 22.437 1.00 95.38 350 LEU A C 1
ATOM 2668 O O . LEU A 1 350 ? -12.364 -0.801 23.513 1.00 95.38 350 LEU A O 1
ATOM 2672 N N . ASN A 1 351 ? -12.544 -1.455 21.379 1.00 96.06 351 ASN A N 1
ATOM 2673 C CA . ASN A 1 351 ? -13.992 -1.640 21.438 1.00 96.06 351 ASN A CA 1
ATOM 2674 C C . ASN A 1 351 ? -14.382 -2.827 22.338 1.00 96.06 351 ASN A C 1
ATOM 2676 O O . ASN A 1 351 ? -15.336 -2.733 23.112 1.00 96.06 351 ASN A O 1
ATOM 2680 N N . ASN A 1 352 ? -13.613 -3.918 22.298 1.00 96.12 352 ASN A N 1
ATOM 2681 C CA . ASN A 1 352 ? -13.813 -5.049 23.205 1.00 96.12 352 ASN A CA 1
ATOM 2682 C C . ASN A 1 352 ? -13.568 -4.639 24.668 1.00 96.12 352 ASN A C 1
ATOM 2684 O O . ASN A 1 352 ? -14.409 -4.914 25.521 1.00 96.12 352 ASN A O 1
ATOM 2688 N N . GLU A 1 353 ? -12.481 -3.912 24.952 1.00 96.44 353 GLU A N 1
ATOM 2689 C CA . GLU A 1 353 ? -12.180 -3.390 26.296 1.00 96.44 353 GLU A CA 1
ATOM 2690 C C . GLU A 1 353 ? -13.278 -2.444 26.810 1.00 96.44 353 GLU A C 1
ATOM 2692 O O . GLU A 1 353 ? -13.704 -2.544 27.963 1.00 96.44 353 GLU A O 1
ATOM 2697 N N . LEU A 1 354 ? -13.788 -1.558 25.949 1.00 96.12 354 LEU A N 1
ATOM 2698 C CA . LEU A 1 354 ? -14.893 -0.658 26.284 1.00 96.12 354 LEU A CA 1
ATOM 2699 C C . LEU A 1 354 ? -16.186 -1.430 26.580 1.00 96.12 354 LEU A C 1
ATOM 2701 O O . LEU A 1 354 ? -16.907 -1.097 27.521 1.00 96.12 354 LEU A O 1
ATOM 2705 N N . THR A 1 355 ? -16.469 -2.476 25.803 1.00 96.31 355 THR A N 1
ATOM 2706 C CA . THR A 1 355 ? -17.642 -3.336 26.005 1.00 96.31 355 THR A CA 1
ATOM 2707 C C . THR A 1 355 ? -17.555 -4.068 27.346 1.00 96.31 355 THR A C 1
ATOM 2709 O O . THR A 1 355 ? -18.522 -4.075 28.111 1.00 96.31 355 THR A O 1
ATOM 2712 N N . GLU A 1 356 ? -16.383 -4.607 27.693 1.00 96.31 356 GLU A N 1
ATOM 2713 C CA . GLU A 1 356 ? -16.158 -5.212 29.007 1.00 96.31 356 GLU A CA 1
ATOM 2714 C C . GLU A 1 356 ? -16.325 -4.193 30.141 1.00 96.31 356 GLU A C 1
ATOM 2716 O O . GLU A 1 356 ? -17.018 -4.476 31.121 1.00 96.31 356 GLU A O 1
ATOM 2721 N N . ALA A 1 357 ? -15.739 -2.999 30.016 1.00 94.25 357 ALA A N 1
ATOM 2722 C CA . ALA A 1 357 ? -15.844 -1.950 31.029 1.00 94.25 357 ALA A CA 1
ATOM 2723 C C . ALA A 1 357 ? -17.301 -1.526 31.268 1.00 94.25 357 ALA A C 1
ATOM 2725 O O . ALA A 1 357 ? -17.721 -1.405 32.421 1.00 94.25 357 ALA A O 1
ATOM 2726 N N . ASN A 1 358 ? -18.089 -1.379 30.200 1.00 95.94 358 ASN A N 1
ATOM 2727 C CA . ASN A 1 358 ? -19.514 -1.070 30.301 1.00 95.94 358 ASN A CA 1
ATOM 2728 C C . ASN A 1 358 ? -20.283 -2.182 31.018 1.00 95.94 358 ASN A C 1
ATOM 2730 O O . ASN A 1 358 ? -21.054 -1.887 31.927 1.00 95.94 358 ASN A O 1
ATOM 2734 N N . SER A 1 359 ? -20.024 -3.454 30.695 1.00 96.00 359 SER A N 1
ATOM 2735 C CA . SER A 1 359 ? -20.695 -4.564 31.386 1.00 96.00 359 SER A CA 1
ATOM 2736 C C . SER A 1 359 ? -20.380 -4.600 32.892 1.00 96.00 359 SER A C 1
ATOM 2738 O O . SER A 1 359 ? -21.273 -4.815 33.711 1.00 96.00 359 SER A O 1
ATOM 2740 N N . ARG A 1 360 ? -19.129 -4.302 33.285 1.00 95.50 360 ARG A N 1
ATOM 2741 C CA . ARG A 1 360 ? -18.731 -4.179 34.699 1.00 95.50 360 ARG A CA 1
ATOM 2742 C C . ARG A 1 360 ? -19.431 -3.007 35.389 1.00 95.50 360 ARG A C 1
ATOM 2744 O O . ARG A 1 360 ? -19.834 -3.135 36.544 1.00 95.50 360 ARG A O 1
ATOM 2751 N N . LEU A 1 361 ? -19.579 -1.876 34.699 1.00 95.62 361 LEU A N 1
ATOM 2752 C CA . LEU A 1 361 ? -20.270 -0.701 35.230 1.00 95.62 361 LEU A CA 1
ATOM 2753 C C . LEU A 1 361 ? -21.766 -0.976 35.435 1.00 95.62 361 LEU A C 1
ATOM 2755 O O . LEU A 1 361 ? -22.314 -0.628 36.479 1.00 95.62 361 LEU A O 1
ATOM 2759 N N . GLU A 1 362 ? -22.415 -1.639 34.476 1.00 95.25 362 GLU A N 1
ATOM 2760 C CA . GLU A 1 362 ? -23.816 -2.051 34.592 1.00 95.25 362 GLU A CA 1
ATOM 2761 C C . GLU A 1 362 ? -24.031 -3.005 35.768 1.00 95.25 362 GLU A C 1
ATOM 2763 O O . GLU A 1 362 ? -24.976 -2.817 36.535 1.00 95.25 362 GLU A O 1
ATOM 2768 N N . GLN A 1 363 ? -23.139 -3.982 35.960 1.00 94.75 363 GLN A N 1
ATOM 2769 C CA . GLN A 1 363 ? -23.215 -4.889 37.105 1.00 94.75 363 GLN A CA 1
ATOM 2770 C C . GLN A 1 363 ? -23.057 -4.137 38.434 1.00 94.75 363 GLN A C 1
ATOM 2772 O O . GLN A 1 363 ? -23.875 -4.306 39.333 1.00 94.75 363 GLN A O 1
ATOM 2777 N N . SER A 1 364 ? -22.064 -3.250 38.535 1.00 94.44 364 SER A N 1
ATOM 2778 C CA . SER A 1 364 ? -21.842 -2.425 39.731 1.00 94.44 364 SER A CA 1
ATOM 2779 C C . SER A 1 364 ? -23.048 -1.535 40.062 1.00 94.44 364 SER A C 1
ATOM 2781 O O . SER A 1 364 ? -23.425 -1.392 41.226 1.00 94.44 364 SER A O 1
ATOM 2783 N N . ASN A 1 365 ? -23.700 -0.971 39.041 1.00 94.50 365 ASN A N 1
ATOM 2784 C CA . ASN A 1 365 ? -24.917 -0.185 39.230 1.00 94.50 365 ASN A CA 1
ATOM 2785 C C . ASN A 1 365 ? -26.078 -1.043 39.750 1.00 94.50 365 ASN A C 1
ATOM 2787 O O . ASN A 1 365 ? -26.745 -0.619 40.691 1.00 94.50 365 ASN A O 1
ATOM 2791 N N . ARG A 1 366 ? -26.283 -2.252 39.208 1.00 94.62 366 ARG A N 1
ATOM 2792 C CA . ARG A 1 366 ? -27.308 -3.187 39.711 1.00 94.62 366 ARG A CA 1
ATOM 2793 C C . ARG A 1 366 ? -27.053 -3.583 41.162 1.00 94.62 366 ARG A C 1
ATOM 2795 O O . ARG A 1 366 ? -27.958 -3.490 41.985 1.00 94.62 366 ARG A O 1
ATOM 2802 N N . ASP A 1 367 ? -25.815 -3.938 41.495 1.00 94.50 367 ASP A N 1
ATOM 2803 C CA . ASP A 1 367 ? -25.440 -4.303 42.864 1.00 94.50 367 ASP A CA 1
ATOM 2804 C C . ASP A 1 367 ? -25.698 -3.134 43.834 1.00 94.50 367 ASP A C 1
ATOM 2806 O O . ASP A 1 367 ? -26.187 -3.322 44.951 1.00 94.50 367 ASP A O 1
ATOM 2810 N N . LYS A 1 368 ? -25.421 -1.899 43.397 1.00 94.06 368 LYS A N 1
ATOM 2811 C CA . LYS A 1 368 ? -25.697 -0.687 44.175 1.00 94.06 368 LYS A CA 1
ATOM 2812 C C . LYS A 1 368 ? -27.195 -0.440 44.365 1.00 94.06 368 LYS A C 1
ATOM 2814 O O . LYS A 1 368 ? -27.600 -0.060 45.463 1.00 94.06 368 LYS A O 1
ATOM 2819 N N . GLU A 1 369 ? -28.011 -0.643 43.335 1.00 94.12 369 GLU A N 1
ATOM 2820 C CA . GLU A 1 369 ? -29.472 -0.532 43.431 1.00 94.12 369 GLU A CA 1
ATOM 2821 C C . GLU A 1 369 ? -30.053 -1.562 44.408 1.00 94.12 369 GLU A C 1
ATOM 2823 O O . GLU A 1 369 ? -30.871 -1.211 45.264 1.00 94.12 369 GLU A O 1
ATOM 2828 N N . ASP A 1 370 ? -29.571 -2.805 44.361 1.00 94.88 370 ASP A N 1
ATOM 2829 C CA . ASP A 1 370 ? -29.984 -3.862 45.286 1.00 94.88 370 ASP A CA 1
ATOM 2830 C C . ASP A 1 370 ? -29.596 -3.548 46.736 1.00 94.88 370 ASP A C 1
ATOM 2832 O O . ASP A 1 370 ? -30.393 -3.754 47.659 1.00 94.88 370 ASP A O 1
ATOM 2836 N N . LEU A 1 371 ? -28.393 -3.008 46.959 1.00 95.12 371 LEU A N 1
ATOM 2837 C CA . LEU A 1 371 ? -27.953 -2.562 48.283 1.00 95.12 371 LEU A CA 1
ATOM 2838 C C . LEU A 1 371 ? -28.837 -1.436 48.827 1.00 95.12 371 LEU A C 1
ATOM 2840 O O . LEU A 1 371 ? -29.282 -1.516 49.973 1.00 95.12 371 LEU A O 1
ATOM 2844 N N . LEU A 1 372 ? -29.139 -0.424 48.007 1.00 94.56 372 LEU A N 1
ATOM 2845 C CA . LEU A 1 372 ? -30.024 0.677 48.398 1.00 94.56 372 LEU A CA 1
ATOM 2846 C C . LEU A 1 372 ? -31.423 0.172 48.761 1.00 94.56 372 LEU A C 1
ATOM 2848 O O . LEU A 1 372 ? -32.002 0.604 49.759 1.00 94.56 372 LEU A O 1
ATOM 2852 N N . ARG A 1 373 ? -31.955 -0.783 47.994 1.00 93.69 373 ARG A N 1
ATOM 2853 C CA . ARG A 1 373 ? -33.261 -1.386 48.271 1.00 93.69 373 ARG A CA 1
ATOM 2854 C C . ARG A 1 373 ? -33.272 -2.135 49.604 1.00 93.69 373 ARG A C 1
ATOM 2856 O O . ARG A 1 373 ? -34.219 -1.991 50.376 1.00 93.69 373 ARG A O 1
ATOM 2863 N N . ARG A 1 374 ? -32.219 -2.904 49.903 1.00 93.00 374 ARG A N 1
ATOM 2864 C CA . ARG A 1 374 ? -32.071 -3.600 51.195 1.00 93.00 374 ARG A CA 1
ATOM 2865 C C . ARG A 1 374 ? -31.986 -2.620 52.361 1.00 93.00 374 ARG A C 1
ATOM 2867 O O . ARG A 1 374 ? -32.620 -2.849 53.387 1.00 93.00 374 ARG A O 1
ATOM 2874 N N . GLU A 1 375 ? -31.246 -1.526 52.199 1.00 93.94 375 GLU A N 1
ATOM 2875 C CA . GLU A 1 375 ? -31.134 -0.492 53.230 1.00 93.94 375 GLU A CA 1
ATOM 2876 C C . GLU A 1 375 ? -32.492 0.166 53.523 1.00 93.94 375 GLU A C 1
ATOM 2878 O O . GLU A 1 375 ? -32.854 0.345 54.686 1.00 93.94 375 GLU A O 1
ATOM 2883 N N . GLN A 1 376 ? -33.272 0.486 52.486 1.00 92.81 376 GLN A N 1
ATOM 2884 C CA . GLN A 1 376 ? -34.605 1.075 52.644 1.00 92.81 376 GLN A CA 1
ATOM 2885 C C . GLN A 1 376 ? -35.563 0.156 53.409 1.00 92.81 376 GLN A C 1
ATOM 2887 O O . GLN A 1 376 ? -36.258 0.623 54.310 1.00 92.81 376 GLN A O 1
ATOM 2892 N N . ILE A 1 377 ? -35.570 -1.141 53.085 1.00 93.50 377 ILE A N 1
ATOM 2893 C CA . ILE A 1 377 ? -36.395 -2.133 53.788 1.00 93.50 377 ILE A CA 1
ATOM 2894 C C . ILE A 1 377 ? -35.980 -2.213 55.262 1.00 93.50 377 ILE A C 1
ATOM 2896 O O . ILE A 1 377 ? -36.820 -2.058 56.143 1.00 93.50 377 ILE A O 1
ATOM 2900 N N . ALA A 1 378 ? -34.679 -2.341 55.540 1.00 92.19 378 ALA A N 1
ATOM 2901 C CA . ALA A 1 378 ? -34.175 -2.423 56.910 1.00 92.19 378 ALA A CA 1
ATOM 2902 C C . ALA A 1 378 ? -34.521 -1.177 57.750 1.00 92.19 378 ALA A C 1
ATOM 2904 O O . ALA A 1 378 ? -34.827 -1.287 58.940 1.00 92.19 378 ALA A O 1
ATOM 2905 N N . ARG A 1 379 ? -34.502 0.019 57.142 1.00 92.38 379 ARG A N 1
ATOM 2906 C CA . ARG A 1 379 ? -34.938 1.255 57.810 1.00 92.38 379 ARG A CA 1
ATOM 2907 C C . ARG A 1 379 ? -36.434 1.234 58.130 1.00 92.38 379 ARG A C 1
ATOM 2909 O O . ARG A 1 379 ? -36.800 1.579 59.251 1.00 92.38 379 ARG A O 1
ATOM 2916 N N . ALA A 1 380 ? -37.274 0.807 57.188 1.00 91.31 380 ALA A N 1
ATOM 2917 C CA . ALA A 1 380 ? -38.719 0.716 57.396 1.00 91.31 380 ALA A CA 1
ATOM 2918 C C . ALA A 1 380 ? -39.079 -0.266 58.529 1.00 91.31 380 ALA A C 1
ATOM 2920 O O . ALA A 1 380 ? -39.895 0.065 59.392 1.00 91.31 380 ALA A O 1
ATOM 2921 N N . ASP A 1 381 ? -38.418 -1.425 58.578 1.00 90.19 381 ASP A N 1
ATOM 2922 C CA . ASP A 1 381 ? -38.621 -2.428 59.631 1.00 90.19 381 ASP A CA 1
ATOM 2923 C C . ASP A 1 381 ? -38.233 -1.887 61.017 1.00 90.19 381 ASP A C 1
ATOM 2925 O O . ASP A 1 381 ? -38.966 -2.057 61.996 1.00 90.19 381 ASP A O 1
ATOM 2929 N N . SER A 1 382 ? -37.104 -1.175 61.099 1.00 89.31 382 SER A N 1
ATOM 2930 C CA . SER A 1 382 ? -36.634 -0.541 62.338 1.00 89.31 382 SER A CA 1
ATOM 2931 C C . SER A 1 382 ? -37.621 0.510 62.864 1.00 89.31 382 SER A C 1
ATOM 2933 O O . SER A 1 382 ? -37.939 0.542 64.057 1.00 89.31 382 SER A O 1
ATOM 2935 N N . GLU A 1 383 ? -38.175 1.345 61.980 1.00 89.19 383 GLU A N 1
ATOM 2936 C CA . GLU A 1 383 ? -39.186 2.339 62.356 1.00 89.19 383 GLU A CA 1
ATOM 2937 C C . GLU A 1 383 ? -40.492 1.696 62.840 1.00 89.19 383 GLU A C 1
ATOM 2939 O O . GLU A 1 383 ? -41.088 2.169 63.815 1.00 89.19 383 GLU A O 1
ATOM 2944 N N . ALA A 1 384 ? -40.931 0.612 62.196 1.00 88.62 384 ALA A N 1
ATOM 2945 C CA . ALA A 1 384 ? -42.116 -0.131 62.610 1.00 88.62 384 ALA A CA 1
ATOM 2946 C C . ALA A 1 384 ? -41.940 -0.733 64.014 1.00 88.62 384 ALA A C 1
ATOM 2948 O O . ALA A 1 384 ? -42.804 -0.549 64.876 1.00 88.62 384 ALA A O 1
ATOM 2949 N N . ALA A 1 385 ? -40.796 -1.371 64.280 1.00 85.69 385 ALA A N 1
ATOM 2950 C CA . ALA A 1 385 ? -40.477 -1.934 65.591 1.00 85.69 385 ALA A CA 1
ATOM 2951 C C . ALA A 1 385 ? -40.464 -0.862 66.696 1.00 85.69 385 ALA A C 1
ATOM 2953 O O . ALA A 1 385 ? -40.996 -1.082 67.789 1.00 85.69 385 ALA A O 1
ATOM 2954 N N . ARG A 1 386 ? -39.922 0.330 66.404 1.00 87.44 386 ARG A N 1
ATOM 2955 C CA . ARG A 1 386 ? -39.886 1.440 67.367 1.00 87.44 386 ARG A CA 1
ATOM 2956 C C . ARG A 1 386 ? -41.285 1.904 67.772 1.00 87.44 386 ARG A C 1
ATOM 2958 O O . ARG A 1 386 ? -41.538 2.105 68.958 1.00 87.44 386 ARG A O 1
ATOM 2965 N N . LYS A 1 387 ? -42.209 2.028 66.812 1.00 86.38 387 LYS A N 1
ATOM 2966 C CA . LYS A 1 387 ? -43.598 2.437 67.088 1.00 86.38 387 LYS A CA 1
ATOM 2967 C C . LYS A 1 387 ? -44.314 1.457 68.019 1.00 86.38 387 LYS A C 1
ATOM 2969 O O . LYS A 1 387 ? -44.987 1.893 68.948 1.00 86.38 387 LYS A O 1
ATOM 2974 N N . VAL A 1 388 ? -44.138 0.151 67.810 1.00 82.75 388 VAL A N 1
ATOM 2975 C CA . VAL A 1 388 ? -44.732 -0.880 68.680 1.00 82.75 388 VAL A CA 1
ATOM 2976 C C . VAL A 1 388 ? -44.226 -0.729 70.118 1.00 82.75 388 VAL A C 1
ATOM 2978 O O . VAL A 1 388 ? -45.029 -0.677 71.052 1.00 82.75 388 VAL A O 1
ATOM 2981 N N . ALA A 1 389 ? -42.914 -0.564 70.303 1.00 78.25 389 ALA A N 1
ATOM 2982 C CA . ALA A 1 389 ? -42.326 -0.371 71.628 1.00 78.25 389 ALA A CA 1
ATOM 2983 C C . ALA A 1 389 ? -42.853 0.894 72.335 1.00 78.25 389 ALA A C 1
ATOM 2985 O O . ALA A 1 389 ? -43.187 0.848 73.520 1.00 78.25 389 ALA A O 1
ATOM 2986 N N . GLU A 1 390 ? -42.984 2.011 71.611 1.00 79.88 390 GLU A N 1
ATOM 2987 C CA . GLU A 1 390 ? -43.522 3.264 72.157 1.00 79.88 390 GLU A CA 1
ATOM 2988 C C . GLU A 1 390 ? -44.976 3.107 72.642 1.00 79.88 390 GLU A C 1
ATOM 2990 O O . GLU A 1 390 ? -45.326 3.618 73.708 1.00 79.88 390 GLU A O 1
ATOM 2995 N N . THR A 1 391 ? -45.821 2.375 71.905 1.00 74.19 391 THR A N 1
ATOM 2996 C CA . THR A 1 391 ? -47.225 2.148 72.303 1.00 74.19 391 THR A CA 1
ATOM 2997 C C . THR A 1 391 ? -47.363 1.308 73.571 1.00 74.19 391 THR A C 1
ATOM 2999 O O . THR A 1 391 ? -48.139 1.669 74.455 1.00 74.19 391 THR A O 1
ATOM 3002 N N . ALA A 1 392 ? -46.570 0.242 73.708 1.00 70.44 392 ALA A N 1
ATOM 3003 C CA . ALA A 1 392 ? -46.578 -0.604 74.898 1.00 70.44 392 ALA A CA 1
ATOM 3004 C C . ALA A 1 392 ? -46.145 0.169 76.155 1.00 70.44 392 ALA A C 1
ATOM 3006 O O . ALA A 1 392 ? -46.710 -0.014 77.233 1.00 70.44 392 ALA A O 1
ATOM 3007 N N . ASN A 1 393 ? -45.171 1.071 76.010 1.00 70.88 393 ASN A N 1
ATOM 3008 C CA . ASN A 1 393 ? -44.675 1.856 77.134 1.00 70.88 393 ASN A CA 1
ATOM 3009 C C . ASN A 1 393 ? -45.736 2.840 77.661 1.00 70.88 393 ASN A C 1
ATOM 3011 O O . ASN A 1 393 ? -45.882 2.985 78.869 1.00 70.88 393 ASN A O 1
ATOM 3015 N N . ARG A 1 394 ? -46.543 3.440 76.773 1.00 70.56 394 ARG A N 1
ATOM 3016 C CA . ARG A 1 394 ? -47.645 4.335 77.178 1.00 70.56 394 ARG A CA 1
ATOM 3017 C C . ARG A 1 394 ? -48.722 3.623 77.999 1.00 70.56 394 ARG A C 1
ATOM 3019 O O . ARG A 1 394 ? -49.120 4.134 79.036 1.00 70.56 394 ARG A O 1
ATOM 3026 N N . MET A 1 395 ? -49.147 2.427 77.584 1.00 66.25 395 MET A N 1
ATOM 3027 C CA . MET A 1 395 ? -50.161 1.651 78.321 1.00 66.25 395 MET A CA 1
ATOM 3028 C C . MET A 1 395 ? -49.713 1.310 79.748 1.00 66.25 395 MET A C 1
ATOM 3030 O O . MET A 1 395 ? -50.510 1.331 80.684 1.00 66.25 395 MET A O 1
ATOM 3034 N N . LYS A 1 396 ? -48.421 1.009 79.920 1.00 69.38 396 LYS A N 1
ATOM 3035 C CA . LYS A 1 396 ? -47.824 0.763 81.235 1.00 69.38 396 LYS A CA 1
ATOM 3036 C C . LYS A 1 396 ? -47.892 2.005 82.130 1.00 69.38 396 LYS A C 1
ATOM 3038 O O . LYS A 1 396 ? -48.186 1.872 83.317 1.00 69.38 396 LYS A O 1
ATOM 3043 N N . ASP A 1 397 ? -47.618 3.183 81.579 1.00 70.38 397 ASP A N 1
ATOM 3044 C CA . ASP A 1 397 ? -47.636 4.433 82.341 1.00 70.38 397 ASP A CA 1
ATOM 3045 C C . ASP A 1 397 ? -49.060 4.794 82.801 1.00 70.38 397 ASP A C 1
ATOM 3047 O O . ASP A 1 397 ? -49.255 5.125 83.973 1.00 70.38 397 ASP A O 1
ATOM 3051 N N . ASP A 1 398 ? -50.067 4.633 81.934 1.00 67.69 398 ASP A N 1
ATOM 3052 C CA . ASP A 1 398 ? -51.478 4.897 82.264 1.00 67.69 398 ASP A CA 1
ATOM 3053 C C . ASP A 1 398 ? -51.985 4.007 83.419 1.00 67.69 398 ASP A C 1
ATOM 3055 O O . ASP A 1 398 ? -52.686 4.474 84.322 1.00 67.69 398 ASP A O 1
ATOM 3059 N N . PHE A 1 399 ? -51.564 2.737 83.458 1.00 68.88 399 PHE A N 1
ATOM 3060 C CA . PHE A 1 399 ? -51.890 1.808 84.546 1.00 68.88 399 PHE A CA 1
ATOM 3061 C C . PHE A 1 399 ? -51.360 2.276 85.913 1.00 68.88 399 PHE A C 1
ATOM 3063 O O . PHE A 1 399 ? -52.084 2.245 86.915 1.00 68.88 399 PHE A O 1
ATOM 3070 N N . LEU A 1 400 ? -50.106 2.739 85.970 1.00 71.00 400 LEU A N 1
ATOM 3071 C CA . LEU A 1 400 ? -49.481 3.170 87.226 1.00 71.00 400 LEU A CA 1
ATOM 3072 C C . LEU A 1 400 ? -50.193 4.383 87.841 1.00 71.00 400 LEU A C 1
ATOM 3074 O O . LEU A 1 400 ? -50.260 4.513 89.071 1.00 71.00 400 LEU A O 1
ATOM 3078 N N . VAL A 1 401 ? -50.752 5.254 86.998 1.00 73.44 401 VAL A N 1
ATOM 3079 C CA . VAL A 1 401 ? -51.526 6.422 87.435 1.00 73.44 401 VAL A CA 1
ATOM 3080 C C . VAL A 1 401 ? -52.829 5.994 88.116 1.00 73.44 401 VAL A C 1
ATOM 3082 O O . VAL A 1 401 ? -53.114 6.463 89.221 1.00 73.44 401 VAL A O 1
ATOM 3085 N N . VAL A 1 402 ? -53.589 5.076 87.510 1.00 67.75 402 VAL A N 1
ATOM 3086 C CA . VAL A 1 402 ? -54.870 4.589 88.058 1.00 67.75 402 VAL A CA 1
ATOM 3087 C C . VAL A 1 402 ? -54.661 3.842 89.377 1.00 67.75 402 VAL A C 1
ATOM 3089 O O . VAL A 1 402 ? -55.328 4.145 90.368 1.00 67.75 402 VAL A O 1
ATOM 3092 N N . LEU A 1 403 ? -53.675 2.938 89.437 1.00 74.25 403 LEU A N 1
ATOM 3093 C CA . LEU A 1 403 ? -53.348 2.191 90.657 1.00 74.25 403 LEU A CA 1
ATOM 3094 C C . LEU A 1 403 ? -53.035 3.124 91.836 1.00 74.25 403 LEU A C 1
ATOM 3096 O O . LEU A 1 403 ? -53.520 2.932 92.954 1.00 74.25 403 LEU A O 1
ATOM 3100 N N . SER A 1 404 ? -52.242 4.166 91.579 1.00 74.31 404 SER A N 1
ATOM 3101 C CA . SER A 1 404 ? -51.862 5.143 92.602 1.00 74.31 404 SER A CA 1
ATOM 3102 C C . SER A 1 404 ? -53.074 5.878 93.188 1.00 74.31 404 SER A C 1
ATOM 3104 O O . SER A 1 404 ? -53.075 6.218 94.374 1.00 74.31 404 SER A O 1
ATOM 3106 N N . HIS A 1 405 ? -54.098 6.140 92.373 1.00 76.56 405 HIS A N 1
ATOM 3107 C CA . HIS A 1 405 ? -55.319 6.820 92.799 1.00 76.56 405 HIS A CA 1
ATOM 3108 C C . HIS A 1 405 ? -56.205 5.917 93.671 1.00 76.56 405 HIS A C 1
ATOM 3110 O O . HIS A 1 405 ? -56.629 6.325 94.757 1.00 76.56 405 HIS A O 1
ATOM 3116 N N . GLU A 1 406 ? -56.418 4.671 93.247 1.00 74.81 406 GLU A N 1
ATOM 3117 C CA . GLU A 1 406 ? -57.296 3.729 93.951 1.00 74.81 406 GLU A CA 1
ATOM 3118 C C . GLU A 1 406 ? -56.727 3.263 95.295 1.00 74.81 406 GLU A C 1
ATOM 3120 O O . GLU A 1 406 ? -57.493 3.040 96.227 1.00 74.81 406 GLU A O 1
ATOM 3125 N N . LEU A 1 407 ? -55.400 3.205 95.459 1.00 78.06 407 LEU A N 1
ATOM 3126 C CA . LEU A 1 407 ? -54.782 2.939 96.766 1.00 78.06 407 LEU A CA 1
ATOM 3127 C C . LEU A 1 407 ? -54.894 4.135 97.724 1.00 78.06 407 LEU A C 1
ATOM 3129 O O . LEU A 1 407 ? -55.058 3.964 98.934 1.00 78.06 407 LEU A O 1
ATOM 3133 N N . ARG A 1 408 ? -54.808 5.365 97.201 1.00 76.12 408 ARG A N 1
ATOM 3134 C CA . ARG A 1 408 ? -54.831 6.587 98.021 1.00 76.12 408 ARG A CA 1
ATOM 3135 C C . ARG A 1 408 ? -56.207 6.833 98.646 1.00 76.12 408 ARG A C 1
ATOM 3137 O O . ARG A 1 408 ? -56.283 7.291 99.787 1.00 76.12 408 ARG A O 1
ATOM 3144 N N . THR A 1 409 ? -57.278 6.530 97.917 1.00 73.81 409 THR A N 1
ATOM 3145 C CA . THR A 1 409 ? -58.670 6.772 98.332 1.00 73.81 409 THR A CA 1
ATOM 3146 C C . THR A 1 409 ? -59.055 6.098 99.662 1.00 73.81 409 THR A C 1
ATOM 3148 O O . THR A 1 409 ? -59.505 6.826 100.546 1.00 73.81 409 THR A O 1
ATOM 3151 N N . PRO A 1 410 ? -58.849 4.782 99.886 1.00 76.06 410 PRO A N 1
ATOM 3152 C CA . PRO A 1 410 ? -59.128 4.128 101.171 1.00 76.06 410 PRO A CA 1
ATOM 3153 C C . PRO A 1 410 ? -58.052 4.401 102.236 1.00 76.06 410 PRO A C 1
ATOM 3155 O O . PRO A 1 410 ? -58.352 4.434 103.430 1.00 76.06 410 PRO A O 1
ATOM 3158 N N . LEU A 1 411 ? -56.803 4.664 101.833 1.00 82.38 411 LEU A N 1
ATOM 3159 C CA . LEU A 1 411 ? -55.710 4.956 102.766 1.00 82.38 411 LEU A CA 1
ATOM 3160 C C . LEU A 1 411 ? -55.904 6.294 103.505 1.00 82.38 411 LEU A C 1
ATOM 3162 O O . LEU A 1 411 ? -55.588 6.407 104.692 1.00 82.38 411 LEU A O 1
ATOM 3166 N N . ASN A 1 412 ? -56.449 7.308 102.828 1.00 81.69 412 ASN A N 1
ATOM 3167 C CA . ASN A 1 412 ? -56.665 8.638 103.402 1.00 81.69 412 ASN A CA 1
ATOM 3168 C C . ASN A 1 412 ? -57.615 8.633 104.626 1.00 81.69 412 ASN A C 1
ATOM 3170 O O . ASN A 1 412 ? -57.236 9.202 105.653 1.00 81.69 412 ASN A O 1
ATOM 3174 N N . PRO A 1 413 ? -58.802 7.987 104.594 1.00 79.19 413 PRO A N 1
ATOM 3175 C CA . PRO A 1 413 ? -59.653 7.798 105.770 1.00 79.19 413 PRO A CA 1
ATOM 3176 C C . PRO A 1 413 ? -58.976 7.030 106.907 1.00 79.19 413 PRO A C 1
ATOM 3178 O O . PRO A 1 413 ? -59.112 7.443 108.056 1.00 79.19 413 PRO A O 1
ATOM 3181 N N . VAL A 1 414 ? -58.220 5.962 106.611 1.00 81.50 414 VAL A N 1
ATOM 3182 C CA . VAL A 1 414 ? -57.482 5.192 107.634 1.00 81.50 414 VAL A CA 1
ATOM 3183 C C . VAL A 1 414 ? -56.516 6.102 108.389 1.00 81.50 414 VAL A C 1
ATOM 3185 O O . VAL A 1 414 ? -56.538 6.158 109.619 1.00 81.50 414 VAL A O 1
ATOM 3188 N N . LEU A 1 415 ? -55.710 6.876 107.657 1.00 81.19 415 LEU A N 1
ATOM 3189 C CA . LEU A 1 415 ? -54.772 7.833 108.244 1.00 81.19 415 LEU A CA 1
ATOM 3190 C C . LEU A 1 415 ? -55.487 8.976 108.978 1.00 81.19 415 LEU A C 1
ATOM 3192 O O . LEU A 1 415 ? -55.053 9.377 110.059 1.00 81.19 415 LEU A O 1
ATOM 3196 N N . GLY A 1 416 ? -56.575 9.504 108.414 1.00 82.56 416 GLY A N 1
ATOM 3197 C CA . GLY A 1 416 ? -57.349 10.605 108.989 1.00 82.56 416 GLY A CA 1
ATOM 3198 C C . GLY A 1 416 ? -57.991 10.245 110.329 1.00 82.56 416 GLY A C 1
ATOM 3199 O O . GLY A 1 416 ? -57.781 10.947 111.320 1.00 82.56 416 GLY A O 1
ATOM 3200 N N . TRP A 1 417 ? -58.710 9.122 110.387 1.00 82.19 417 TRP A N 1
ATOM 3201 C CA . TRP A 1 417 ? -59.338 8.631 111.616 1.00 82.19 417 TRP A CA 1
ATOM 3202 C C . TRP A 1 417 ? -58.306 8.155 112.639 1.00 82.19 417 TRP A C 1
ATOM 3204 O O . TRP A 1 417 ? -58.462 8.439 113.823 1.00 82.19 417 TRP A O 1
ATOM 3214 N N . SER A 1 418 ? -57.206 7.527 112.205 1.00 82.44 418 SER A N 1
ATOM 3215 C CA . SER A 1 418 ? -56.111 7.142 113.107 1.00 82.44 418 SER A CA 1
ATOM 3216 C C . SER A 1 418 ? -55.497 8.360 113.815 1.00 82.44 418 SER A C 1
ATOM 3218 O O . SER A 1 418 ? -55.326 8.349 115.035 1.00 82.44 418 SER A O 1
ATOM 3220 N N . ARG A 1 419 ? -55.249 9.459 113.084 1.00 83.31 419 ARG A N 1
ATOM 3221 C CA . ARG A 1 419 ? -54.771 10.729 113.665 1.00 83.31 419 ARG A CA 1
ATOM 3222 C C . ARG A 1 419 ? -55.792 11.366 114.607 1.00 83.31 419 ARG A C 1
ATOM 3224 O O . ARG A 1 419 ? -55.406 11.888 115.652 1.00 83.31 419 ARG A O 1
ATOM 3231 N N . LEU A 1 420 ? -57.081 11.318 114.263 1.00 80.00 420 LEU A N 1
ATOM 3232 C CA . LEU A 1 420 ? -58.148 11.833 115.124 1.00 80.00 420 LEU A CA 1
ATOM 3233 C C . LEU A 1 420 ? -58.193 11.072 116.460 1.00 80.00 420 LEU A C 1
ATOM 3235 O O . LEU A 1 420 ? -58.199 11.703 117.515 1.00 80.00 420 LEU A O 1
ATOM 3239 N N . LEU A 1 421 ? -58.122 9.738 116.425 1.00 80.81 421 LEU A N 1
ATOM 3240 C CA . LEU A 1 421 ? -58.092 8.886 117.619 1.00 80.81 421 LEU A CA 1
ATOM 3241 C C . LEU A 1 421 ? -56.866 9.151 118.508 1.00 80.81 421 LEU A C 1
ATOM 3243 O O . LEU A 1 421 ? -56.982 9.180 119.734 1.00 80.81 421 LEU A O 1
ATOM 3247 N N . GLN A 1 422 ? -55.699 9.430 117.916 1.00 81.56 422 GLN A N 1
ATOM 3248 C CA . GLN A 1 422 ? -54.488 9.794 118.667 1.00 81.56 422 GLN A CA 1
ATOM 3249 C C . GLN A 1 422 ? -54.625 11.109 119.454 1.00 81.56 422 GLN A C 1
ATOM 3251 O O . GLN A 1 422 ? -53.943 11.285 120.463 1.00 81.56 422 GLN A O 1
ATOM 3256 N N . SER A 1 423 ? -55.521 12.016 119.046 1.00 78.44 423 SER A N 1
ATOM 3257 C CA . SER A 1 423 ? -55.724 13.311 119.714 1.00 78.44 423 SER A CA 1
ATOM 3258 C C . SER A 1 423 ? -56.418 13.221 121.087 1.00 78.44 423 SER A C 1
ATOM 3260 O O . SER A 1 423 ? -56.462 14.219 121.807 1.00 78.44 423 SER A O 1
ATOM 3262 N N . ARG A 1 424 ? -56.950 12.041 121.460 1.00 68.06 424 ARG A N 1
ATOM 3263 C CA . ARG A 1 424 ? -57.675 11.745 122.720 1.00 68.06 424 ARG A CA 1
ATOM 3264 C C . ARG A 1 424 ? -58.880 12.656 123.027 1.00 68.06 424 ARG A C 1
ATOM 3266 O O . ARG A 1 424 ? -59.352 12.683 124.159 1.00 68.06 424 ARG A O 1
ATOM 3273 N N . LYS A 1 425 ? -59.398 13.384 122.031 1.00 66.62 425 LYS A N 1
ATOM 3274 C CA . LYS A 1 425 ? -60.595 14.240 122.119 1.00 66.62 425 LYS A CA 1
ATOM 3275 C C . LYS A 1 425 ? -61.744 13.647 121.301 1.00 66.62 425 LYS A C 1
ATOM 3277 O O . LYS A 1 425 ? -62.157 14.225 120.299 1.00 66.62 425 LYS A O 1
ATOM 3282 N N . CYS A 1 426 ? -62.225 12.472 121.685 1.00 73.38 426 CYS A N 1
ATOM 3283 C CA . CYS A 1 426 ? -63.339 11.813 121.004 1.00 73.38 426 CYS A CA 1
ATOM 3284 C C . CYS A 1 426 ? -64.336 11.316 122.047 1.00 73.38 426 CYS A C 1
ATOM 3286 O O . CYS A 1 426 ? -63.929 10.763 123.067 1.00 73.38 426 CYS A O 1
ATOM 3288 N N . ASP A 1 427 ? -65.624 11.537 121.797 1.00 76.88 427 ASP A N 1
ATOM 3289 C CA . ASP A 1 427 ? -66.675 10.839 122.526 1.00 76.88 427 ASP A CA 1
ATOM 3290 C C . ASP A 1 427 ? -66.740 9.370 122.070 1.00 76.88 427 ASP A C 1
ATOM 3292 O O . ASP A 1 427 ? -66.141 8.967 121.067 1.00 76.88 427 ASP A O 1
ATOM 3296 N N . GLU A 1 428 ? -67.454 8.549 122.832 1.00 77.75 428 GLU A N 1
ATOM 3297 C CA . GLU A 1 428 ? -67.559 7.110 122.582 1.00 77.75 428 GLU A CA 1
ATOM 3298 C C . GLU A 1 428 ? -68.202 6.803 121.214 1.00 77.75 428 GLU A C 1
ATOM 3300 O O . GLU A 1 428 ? -67.789 5.877 120.515 1.00 77.75 428 GLU A O 1
ATOM 3305 N N . ALA A 1 429 ? -69.135 7.649 120.764 1.00 76.88 429 ALA A N 1
ATOM 3306 C CA . ALA A 1 429 ? -69.753 7.546 119.443 1.00 76.88 429 ALA A CA 1
ATOM 3307 C C . ALA A 1 429 ? -68.749 7.791 118.297 1.00 76.88 429 ALA A C 1
ATOM 3309 O O . ALA A 1 429 ? -68.724 7.039 117.319 1.00 76.88 429 ALA A O 1
ATOM 3310 N N . THR A 1 430 ? -67.889 8.809 118.412 1.00 78.81 430 THR A N 1
ATOM 3311 C CA . THR A 1 430 ? -66.849 9.104 117.413 1.00 78.81 430 THR A CA 1
ATOM 3312 C C . THR A 1 430 ? -65.753 8.043 117.415 1.00 78.81 430 THR A C 1
ATOM 3314 O O . THR A 1 430 ? -65.258 7.694 116.344 1.00 78.81 430 THR A O 1
ATOM 3317 N N . LEU A 1 431 ? -65.395 7.494 118.583 1.00 82.12 431 LEU A N 1
ATOM 3318 C CA . LEU A 1 431 ? -64.441 6.387 118.703 1.00 82.12 431 LEU A CA 1
ATOM 3319 C C . LEU A 1 431 ? -64.915 5.155 117.920 1.00 82.12 431 LEU A C 1
ATOM 3321 O O . LEU A 1 431 ? -64.170 4.643 117.083 1.00 82.12 431 LEU A O 1
ATOM 3325 N N . ASN A 1 432 ? -66.159 4.727 118.142 1.00 80.75 432 ASN A N 1
ATOM 3326 C CA . ASN A 1 432 ? -66.729 3.565 117.459 1.00 80.75 432 ASN A CA 1
ATOM 3327 C C . ASN A 1 432 ? -66.810 3.787 115.943 1.00 80.75 432 ASN A C 1
ATOM 3329 O O . ASN A 1 432 ? -66.349 2.947 115.173 1.00 80.75 432 ASN A O 1
ATOM 3333 N N . LYS A 1 433 ? -67.270 4.966 115.503 1.00 79.88 433 LYS A N 1
ATOM 3334 C CA . LYS A 1 433 ? -67.320 5.329 114.078 1.00 79.88 433 LYS A CA 1
ATOM 3335 C C . LYS A 1 433 ? -65.935 5.370 113.421 1.00 79.88 433 LYS A C 1
ATOM 3337 O O . LYS A 1 433 ? -65.784 4.993 112.257 1.00 79.88 433 LYS A O 1
ATOM 3342 N N . ALA A 1 434 ? -64.920 5.846 114.140 1.00 81.75 434 ALA A N 1
ATOM 3343 C CA . ALA A 1 434 ? -63.546 5.907 113.655 1.00 81.75 434 ALA A CA 1
ATOM 3344 C C . ALA A 1 434 ? -62.939 4.506 113.497 1.00 81.75 434 ALA A C 1
ATOM 3346 O O . ALA A 1 434 ? -62.346 4.227 112.457 1.00 81.75 434 ALA A O 1
ATOM 3347 N N . LEU A 1 435 ? -63.117 3.626 114.490 1.00 81.56 435 LEU A N 1
ATOM 3348 C CA . LEU A 1 435 ? -62.662 2.233 114.425 1.00 81.56 435 LEU A CA 1
ATOM 3349 C C . LEU A 1 435 ? -63.356 1.472 113.291 1.00 81.56 435 LEU A C 1
ATOM 3351 O O . LEU A 1 435 ? -62.671 0.859 112.476 1.00 81.56 435 LEU A O 1
ATOM 3355 N N . GLU A 1 436 ? -64.677 1.607 113.165 1.00 80.69 436 GLU A N 1
ATOM 3356 C CA . GLU A 1 436 ? -65.455 1.006 112.077 1.00 80.69 436 GLU A CA 1
ATOM 3357 C C . GLU A 1 436 ? -64.983 1.507 110.701 1.00 80.69 436 GLU A C 1
ATOM 3359 O O . GLU A 1 436 ? -64.782 0.728 109.767 1.00 80.69 436 GLU A O 1
ATOM 3364 N N . THR A 1 437 ? -64.726 2.814 110.567 1.00 77.56 437 THR A N 1
ATOM 3365 C CA . THR A 1 437 ? -64.251 3.386 109.300 1.00 77.56 437 THR A CA 1
ATOM 3366 C C . THR A 1 437 ? -62.828 2.935 108.963 1.00 77.56 437 THR A C 1
ATOM 3368 O O . THR A 1 437 ? -62.542 2.674 107.792 1.00 77.56 437 THR A O 1
ATOM 3371 N N . ILE A 1 438 ? -61.933 2.832 109.951 1.00 81.69 438 ILE A N 1
ATOM 3372 C CA . ILE A 1 438 ? -60.571 2.309 109.762 1.00 81.69 438 ILE A CA 1
ATOM 3373 C C . ILE A 1 438 ? -60.627 0.845 109.334 1.00 81.69 438 ILE A C 1
ATOM 3375 O O . ILE A 1 438 ? -60.022 0.496 108.323 1.00 81.69 438 ILE A O 1
ATOM 3379 N N . GLU A 1 439 ? -61.372 0.010 110.059 1.00 79.75 439 GLU A N 1
ATOM 3380 C CA . GLU A 1 439 ? -61.490 -1.418 109.770 1.00 79.75 439 GLU A CA 1
ATOM 3381 C C . GLU A 1 439 ? -62.056 -1.649 108.365 1.00 79.75 439 GLU A C 1
ATOM 3383 O O . GLU A 1 439 ? -61.480 -2.403 107.578 1.00 79.75 439 GLU A O 1
ATOM 3388 N N . ARG A 1 440 ? -63.126 -0.931 108.000 1.00 75.88 440 ARG A N 1
ATOM 3389 C CA . ARG A 1 440 ? -63.725 -1.016 106.664 1.00 75.88 440 ARG A CA 1
ATOM 3390 C C . ARG A 1 440 ? -62.732 -0.657 105.560 1.00 75.88 440 ARG A C 1
ATOM 3392 O O . ARG A 1 440 ? -62.619 -1.384 104.579 1.00 75.88 440 ARG A O 1
ATOM 3399 N N . ASN A 1 441 ? -62.005 0.452 105.696 1.00 77.00 441 ASN A N 1
ATOM 3400 C CA . ASN A 1 441 ? -61.059 0.884 104.663 1.00 77.00 441 ASN A CA 1
ATOM 3401 C C . ASN A 1 441 ? -59.783 0.024 104.622 1.00 77.00 441 ASN A C 1
ATOM 3403 O O . ASN A 1 441 ? -59.214 -0.152 103.548 1.00 77.00 441 ASN A O 1
ATOM 3407 N N . ALA A 1 442 ? -59.352 -0.548 105.750 1.00 79.62 442 ALA A N 1
ATOM 3408 C CA . ALA A 1 442 ? -58.247 -1.504 105.788 1.00 79.62 442 ALA A CA 1
ATOM 3409 C C . ALA A 1 442 ? -58.606 -2.814 105.067 1.00 79.62 442 ALA A C 1
ATOM 3411 O O . ALA A 1 442 ? -57.800 -3.314 104.284 1.00 79.62 442 ALA A O 1
ATOM 3412 N N . LYS A 1 443 ? -59.834 -3.323 105.260 1.00 76.62 443 LYS A N 1
ATOM 3413 C CA . LYS A 1 443 ? -60.358 -4.478 104.510 1.00 76.62 443 LYS A CA 1
ATOM 3414 C C . LYS A 1 443 ? -60.436 -4.191 103.005 1.00 76.62 443 LYS A C 1
ATOM 3416 O O . LYS A 1 443 ? -59.999 -5.019 102.215 1.00 76.62 443 LYS A O 1
ATOM 3421 N N . LEU A 1 444 ? -60.892 -2.996 102.609 1.00 74.94 444 LEU A N 1
ATOM 3422 C CA . LEU A 1 444 ? -60.897 -2.574 101.199 1.00 74.94 444 LEU A CA 1
ATOM 3423 C C . LEU A 1 444 ? -59.484 -2.522 100.595 1.00 74.94 444 LEU A C 1
ATOM 3425 O O . LEU A 1 444 ? -59.285 -2.954 99.465 1.00 74.94 444 LEU A O 1
ATOM 3429 N N . LEU A 1 445 ? -58.493 -2.017 101.336 1.00 81.81 445 LEU A N 1
ATOM 3430 C CA . LEU A 1 445 ? -57.108 -1.968 100.864 1.00 81.81 445 LEU A CA 1
ATOM 3431 C C . LEU A 1 445 ? -56.504 -3.373 100.698 1.00 81.81 445 LEU A C 1
ATOM 3433 O O . LEU A 1 445 ? -55.799 -3.613 99.723 1.00 81.81 445 LEU A O 1
ATOM 3437 N N . MET A 1 446 ? -56.795 -4.292 101.625 1.00 79.88 446 MET A N 1
ATOM 3438 C CA . MET A 1 446 ? -56.362 -5.692 101.546 1.00 79.88 446 MET A CA 1
ATOM 3439 C C . MET A 1 446 ? -56.925 -6.373 100.294 1.00 79.88 446 MET A C 1
ATOM 3441 O O . MET A 1 446 ? -56.158 -6.942 99.524 1.00 79.88 446 MET A O 1
ATOM 3445 N N . GLN A 1 447 ? -58.221 -6.193 100.029 1.00 75.50 447 GLN A N 1
ATOM 3446 C CA . GLN A 1 447 ? -58.871 -6.701 98.823 1.00 75.50 447 GLN A CA 1
ATOM 3447 C C . GLN A 1 447 ? -58.252 -6.131 97.533 1.00 75.50 447 GLN A C 1
ATOM 3449 O O . GLN A 1 447 ? -57.985 -6.881 96.602 1.00 75.50 447 GLN A O 1
ATOM 3454 N N . LEU A 1 448 ? -57.961 -4.824 97.471 1.00 78.31 448 LEU A N 1
ATOM 3455 C CA . LEU A 1 448 ? -57.323 -4.213 96.292 1.00 78.31 448 LEU A CA 1
ATOM 3456 C C . LEU A 1 448 ? -55.915 -4.770 96.022 1.00 78.31 448 LEU A C 1
ATOM 3458 O O . LEU A 1 448 ? -55.505 -4.875 94.867 1.00 78.31 448 LEU A O 1
ATOM 3462 N N . ILE A 1 449 ? -55.165 -5.104 97.075 1.00 83.12 449 ILE A N 1
ATOM 3463 C CA . ILE A 1 449 ? -53.837 -5.718 96.952 1.00 83.12 449 ILE A CA 1
ATOM 3464 C C . ILE A 1 449 ? -53.961 -7.171 96.483 1.00 83.12 449 ILE A C 1
ATOM 3466 O O . ILE A 1 449 ? -53.202 -7.584 95.608 1.00 83.12 449 ILE A O 1
ATOM 3470 N N . GLU A 1 450 ? -54.910 -7.932 97.028 1.00 78.81 450 GLU A N 1
ATOM 3471 C CA . GLU A 1 450 ? -55.186 -9.309 96.602 1.00 78.81 450 GLU A CA 1
ATOM 3472 C C . GLU A 1 450 ? -55.613 -9.366 95.128 1.00 78.81 450 GLU A C 1
ATOM 3474 O O . GLU A 1 450 ? -55.018 -10.120 94.357 1.00 78.81 450 GLU A O 1
ATOM 3479 N N . ASP A 1 451 ? -56.527 -8.489 94.700 1.00 78.12 451 ASP A N 1
ATOM 3480 C CA . ASP A 1 451 ? -56.944 -8.372 93.298 1.00 78.12 451 ASP A CA 1
ATOM 3481 C C . ASP A 1 451 ? -55.757 -8.027 92.375 1.00 78.12 451 ASP A C 1
ATOM 3483 O O . ASP A 1 451 ? -55.637 -8.557 91.268 1.00 78.12 451 ASP A O 1
ATOM 3487 N N . LEU A 1 452 ? -54.838 -7.161 92.821 1.00 79.31 452 LEU A N 1
ATOM 3488 C CA . LEU A 1 452 ? -53.637 -6.800 92.061 1.00 79.31 452 LEU A CA 1
ATOM 3489 C C . LEU A 1 452 ? -52.658 -7.977 91.926 1.00 79.31 452 LEU A C 1
ATOM 3491 O O . LEU A 1 452 ? -52.073 -8.175 90.856 1.00 79.31 452 LEU A O 1
ATOM 3495 N N . LEU A 1 453 ? -52.470 -8.749 92.998 1.00 79.88 453 LEU A N 1
ATOM 3496 C CA . LEU A 1 453 ? -51.629 -9.946 92.991 1.00 79.88 453 LEU A CA 1
ATOM 3497 C C . LEU A 1 453 ? -52.215 -11.028 92.081 1.00 79.88 453 LEU A C 1
ATOM 3499 O O . LEU A 1 453 ? -51.469 -11.626 91.303 1.00 79.88 453 LEU A O 1
ATOM 3503 N N . ASP A 1 454 ? -53.534 -11.222 92.112 1.00 77.88 454 ASP A N 1
ATOM 3504 C CA . ASP A 1 454 ? -54.225 -12.154 91.224 1.00 77.88 454 ASP A CA 1
ATOM 3505 C C . ASP A 1 454 ? -54.052 -11.748 89.754 1.00 77.88 454 ASP A C 1
ATOM 3507 O O . ASP A 1 454 ? -53.655 -12.573 88.931 1.00 77.88 454 ASP A O 1
ATOM 3511 N N . VAL A 1 455 ? -54.239 -10.470 89.409 1.00 77.94 455 VAL A N 1
ATOM 3512 C CA . VAL A 1 455 ? -54.040 -9.973 88.033 1.00 77.94 455 VAL A CA 1
ATOM 3513 C C . VAL A 1 455 ? -52.583 -10.095 87.587 1.00 77.94 455 VAL A C 1
ATOM 3515 O O . VAL A 1 455 ? -52.322 -10.533 86.468 1.00 77.94 455 VAL A O 1
ATOM 3518 N N . SER A 1 456 ? -51.620 -9.766 88.450 1.00 78.12 456 SER A N 1
ATOM 3519 C CA . SER A 1 456 ? -50.195 -9.942 88.148 1.00 78.12 456 SER A CA 1
ATOM 3520 C C . SER A 1 456 ? -49.854 -11.413 87.886 1.00 78.12 456 SER A C 1
ATOM 3522 O O . SER A 1 456 ? -49.159 -11.719 86.916 1.00 78.12 456 SER A O 1
ATOM 3524 N N . GLY A 1 457 ? -50.365 -12.331 88.712 1.00 78.31 457 GLY A N 1
ATOM 3525 C CA . GLY A 1 457 ? -50.192 -13.770 88.520 1.00 78.31 457 GLY A CA 1
ATOM 3526 C C . GLY A 1 457 ? -50.853 -14.275 87.237 1.00 78.31 457 GLY A C 1
ATOM 3527 O O . GLY A 1 457 ? -50.277 -15.104 86.533 1.00 78.31 457 GLY A O 1
ATOM 3528 N N . ILE A 1 458 ? -52.022 -13.740 86.880 1.00 78.44 458 ILE A N 1
ATOM 3529 C CA . ILE A 1 458 ? -52.729 -14.071 85.638 1.00 78.44 458 ILE A CA 1
ATOM 3530 C C . ILE A 1 458 ? -51.952 -13.596 84.405 1.00 78.44 458 ILE A C 1
ATOM 3532 O O . ILE A 1 458 ? -51.720 -14.393 83.496 1.00 78.44 458 ILE A O 1
ATOM 3536 N N . LEU A 1 459 ? -51.525 -12.329 84.374 1.00 73.62 459 LEU A N 1
ATOM 3537 C CA . LEU A 1 459 ? -50.793 -11.745 83.242 1.00 73.62 459 LEU A CA 1
ATOM 3538 C C . LEU A 1 459 ? -49.440 -12.428 83.010 1.00 73.62 459 LEU A C 1
ATOM 3540 O O . LEU A 1 459 ? -48.969 -12.501 81.878 1.00 73.62 459 LEU A O 1
ATOM 3544 N N . GLN A 1 460 ? -48.825 -12.952 84.071 1.00 76.62 460 GLN A N 1
ATOM 3545 C CA . GLN A 1 460 ? -47.572 -13.706 83.997 1.00 76.62 460 GLN A CA 1
ATOM 3546 C C . GLN A 1 460 ? -47.783 -15.214 83.771 1.00 76.62 460 GLN A C 1
ATOM 3548 O O . GLN A 1 460 ? -46.805 -15.948 83.647 1.00 76.62 460 GLN A O 1
ATOM 3553 N N . GLY A 1 461 ? -49.034 -15.692 83.730 1.0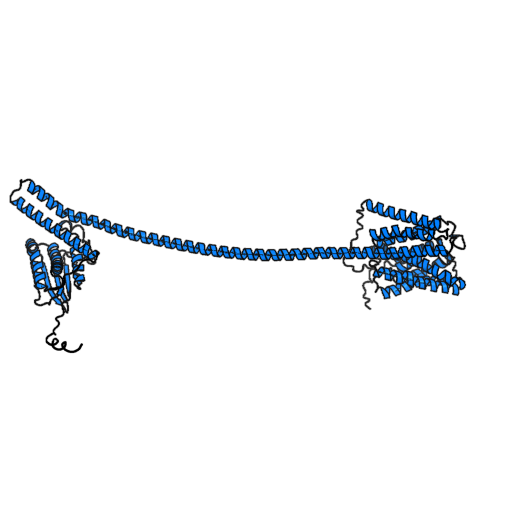0 72.94 461 GLY A N 1
ATOM 3554 C CA . GLY A 1 461 ? -49.367 -17.114 83.591 1.00 72.94 461 GLY A CA 1
ATOM 3555 C C . GLY A 1 461 ? -48.978 -17.980 84.797 1.00 72.94 461 GLY A C 1
ATOM 3556 O O . GLY A 1 461 ? -48.876 -19.195 84.668 1.00 72.94 461 GLY A O 1
ATOM 3557 N N . GLN A 1 462 ? -48.736 -17.370 85.959 1.00 74.62 462 GLN A N 1
ATOM 3558 C CA . GLN A 1 462 ? -48.232 -18.023 87.174 1.00 74.62 462 GLN A CA 1
ATOM 3559 C C . GLN A 1 462 ? -49.337 -18.423 88.165 1.00 74.62 462 GLN A C 1
ATOM 3561 O O . GLN A 1 462 ? -49.055 -19.058 89.181 1.00 74.62 462 GLN A O 1
ATOM 3566 N N . LEU A 1 463 ? -50.594 -18.060 87.897 1.00 77.94 463 LEU A N 1
ATOM 3567 C CA . LEU A 1 463 ? -51.725 -18.447 88.736 1.00 77.94 463 LEU A CA 1
ATOM 3568 C C . LEU A 1 463 ? -51.986 -19.963 88.608 1.00 77.94 463 LEU A C 1
ATOM 3570 O O . LEU A 1 463 ? -52.363 -20.440 87.540 1.00 77.94 463 LEU A O 1
ATOM 3574 N N . SER A 1 464 ? -51.800 -20.714 89.697 1.00 75.38 464 SER A N 1
ATOM 3575 C CA . SER A 1 464 ? -52.078 -22.156 89.777 1.00 75.38 464 SER A CA 1
ATOM 3576 C C . SER A 1 464 ? -53.281 -22.432 90.682 1.00 75.38 464 SER A C 1
ATOM 3578 O O . SER A 1 464 ? -53.494 -21.729 91.669 1.00 75.38 464 SER A O 1
ATOM 3580 N N . LEU A 1 465 ? -54.090 -23.433 90.323 1.00 84.88 465 LEU A N 1
ATOM 3581 C CA . LEU A 1 465 ? -55.278 -23.843 91.076 1.00 84.88 465 LEU A CA 1
ATOM 3582 C C . LEU A 1 465 ? -54.993 -25.110 91.886 1.00 84.88 465 LEU A C 1
ATOM 3584 O O . LEU A 1 465 ? -54.455 -26.078 91.344 1.00 84.88 465 LEU A O 1
ATOM 3588 N N . ASN A 1 466 ? -55.434 -25.150 93.144 1.00 86.50 466 ASN A N 1
ATOM 3589 C CA . ASN A 1 466 ? -55.432 -26.375 93.943 1.00 86.50 466 ASN A CA 1
ATOM 3590 C C . ASN A 1 466 ? -56.731 -27.152 93.695 1.00 86.50 466 ASN A C 1
ATOM 3592 O O . ASN A 1 466 ? -57.678 -27.098 94.479 1.00 86.50 466 ASN A O 1
ATOM 3596 N N . VAL A 1 467 ? -56.786 -27.837 92.553 1.00 87.44 467 VAL A N 1
ATOM 3597 C CA . VAL A 1 467 ? -57.993 -28.518 92.065 1.00 87.44 467 VAL A CA 1
ATOM 3598 C C . VAL A 1 467 ? -58.320 -29.749 92.919 1.00 87.44 467 VAL A C 1
ATOM 3600 O O . VAL A 1 467 ? -57.502 -30.654 93.070 1.00 87.44 467 VAL A O 1
ATOM 3603 N N . SER A 1 468 ? -59.547 -29.810 93.436 1.00 89.81 468 SER A N 1
ATOM 3604 C CA . SER A 1 468 ? -60.109 -30.943 94.184 1.00 89.81 468 SER A CA 1
ATOM 3605 C C . SER A 1 468 ? -61.600 -31.126 93.846 1.00 89.81 468 SER A C 1
ATOM 3607 O O . SER A 1 468 ? -62.192 -30.219 93.264 1.00 89.81 468 SER A O 1
ATOM 3609 N N . PRO A 1 469 ? -62.240 -32.271 94.143 1.00 91.38 469 PRO A N 1
ATOM 3610 C CA . PRO A 1 469 ? -63.692 -32.398 94.017 1.00 91.38 469 PRO A CA 1
ATOM 3611 C C . PRO A 1 469 ? -64.407 -31.501 95.033 1.00 91.38 469 PRO A C 1
ATOM 3613 O O . PRO A 1 469 ? -64.230 -31.671 96.241 1.00 91.38 469 PRO A O 1
ATOM 3616 N N . VAL A 1 470 ? -65.216 -30.551 94.560 1.00 90.69 470 VAL A N 1
ATOM 3617 C CA . VAL A 1 470 ? -65.911 -29.585 95.421 1.00 90.69 470 VAL A CA 1
ATOM 3618 C C . VAL A 1 470 ? -67.413 -29.580 95.156 1.00 90.69 470 VAL A C 1
ATOM 3620 O O . VAL A 1 470 ? -67.863 -29.571 94.011 1.00 90.69 470 VAL A O 1
ATOM 3623 N N . ASP A 1 471 ? -68.187 -29.569 96.240 1.00 89.94 471 ASP A N 1
ATOM 3624 C CA . ASP A 1 471 ? -69.619 -29.280 96.218 1.00 89.94 471 ASP A CA 1
ATOM 3625 C C . ASP A 1 471 ? -69.838 -27.759 96.202 1.00 89.94 471 ASP A C 1
ATOM 3627 O O . ASP A 1 471 ? -69.256 -27.034 97.013 1.00 89.94 471 ASP A O 1
ATOM 3631 N N . LEU A 1 472 ? -70.658 -27.276 95.267 1.00 91.19 472 LEU A N 1
ATOM 3632 C CA . LEU A 1 472 ? -70.910 -25.851 95.058 1.00 91.19 472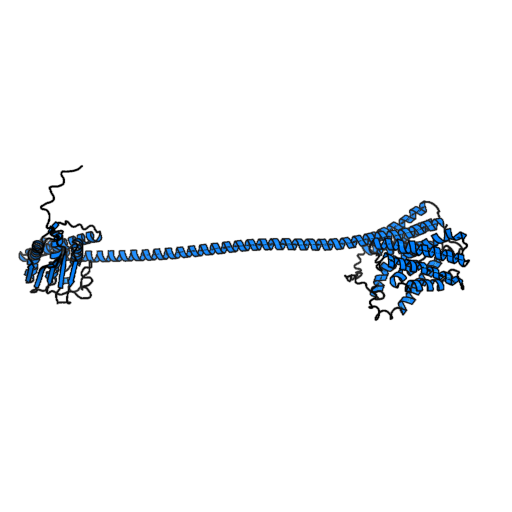 LEU A CA 1
ATOM 3633 C C . LEU A 1 472 ? -71.877 -25.255 96.083 1.00 91.19 472 LEU A C 1
ATOM 3635 O O . LEU A 1 472 ? -71.786 -24.057 96.344 1.00 91.19 472 LEU A O 1
ATOM 3639 N N . VAL A 1 473 ? -72.769 -26.049 96.687 1.00 91.62 473 VAL A N 1
ATOM 3640 C CA . VAL A 1 473 ? -73.758 -25.525 97.647 1.00 91.62 473 VAL A CA 1
ATOM 3641 C C . VAL A 1 473 ? -73.067 -24.863 98.852 1.00 91.62 473 VAL A C 1
ATOM 3643 O O . VAL A 1 473 ? -73.305 -23.672 99.065 1.00 91.62 473 VAL A O 1
ATOM 3646 N N . PRO A 1 474 ? -72.110 -25.518 99.549 1.00 90.38 474 PRO A N 1
ATOM 3647 C CA . PRO A 1 474 ? -71.393 -24.888 100.659 1.00 90.38 474 PRO A CA 1
ATOM 3648 C C . PRO A 1 474 ? -70.563 -23.661 100.257 1.00 90.38 474 PRO A C 1
ATOM 3650 O O . PRO A 1 474 ? -70.300 -22.797 101.089 1.00 90.38 474 PRO A O 1
ATOM 3653 N N . ILE A 1 475 ? -70.101 -23.586 99.003 1.00 91.75 475 ILE A N 1
ATOM 3654 C CA . ILE A 1 475 ? -69.352 -22.425 98.498 1.00 91.75 475 ILE A CA 1
ATOM 3655 C C . ILE A 1 475 ? -70.283 -21.225 98.344 1.00 91.75 475 ILE A C 1
ATOM 3657 O O . ILE A 1 475 ? -69.942 -20.119 98.762 1.00 91.75 475 ILE A O 1
ATOM 3661 N N . ILE A 1 476 ? -71.447 -21.443 97.728 1.00 91.62 476 ILE A N 1
ATOM 3662 C CA . ILE A 1 476 ? -72.439 -20.394 97.491 1.00 91.62 476 ILE A CA 1
ATOM 3663 C C . ILE A 1 476 ? -72.986 -19.889 98.822 1.00 91.62 476 ILE A C 1
ATOM 3665 O O . ILE A 1 476 ? -73.062 -18.681 99.018 1.00 91.62 476 ILE A O 1
ATOM 3669 N N . GLU A 1 477 ? -73.290 -20.786 99.759 1.00 91.00 477 GLU A N 1
ATOM 3670 C CA . GLU A 1 477 ? -73.729 -20.418 101.109 1.00 91.00 477 GLU A CA 1
ATOM 3671 C C . GLU A 1 477 ? -72.674 -19.580 101.841 1.00 91.00 477 GLU A C 1
ATOM 3673 O O . GLU A 1 477 ? -72.999 -18.507 102.347 1.00 91.00 477 GLU A O 1
ATOM 3678 N N . ALA A 1 478 ? -71.401 -19.994 101.811 1.00 88.56 478 ALA A N 1
ATOM 3679 C CA . ALA A 1 478 ? -70.311 -19.228 102.416 1.00 88.56 478 ALA A CA 1
ATOM 3680 C C . ALA A 1 478 ? -70.136 -17.843 101.765 1.00 88.56 478 ALA A C 1
ATOM 3682 O O . ALA A 1 478 ? -69.869 -16.855 102.448 1.00 88.56 478 ALA A O 1
ATOM 3683 N N . ALA A 1 479 ? -70.305 -17.734 100.445 1.00 89.81 479 ALA A N 1
ATOM 3684 C CA . ALA A 1 479 ? -70.263 -16.449 99.753 1.00 89.81 479 ALA A CA 1
ATOM 3685 C C . ALA A 1 479 ? -71.474 -15.561 100.104 1.00 89.81 479 ALA A C 1
ATOM 3687 O O . ALA A 1 479 ? -71.307 -14.359 100.306 1.00 89.81 479 ALA A O 1
ATOM 3688 N N . ILE A 1 480 ? -72.675 -16.128 100.248 1.00 89.81 480 ILE A N 1
ATOM 3689 C CA . ILE A 1 480 ? -73.874 -15.393 100.685 1.00 89.81 480 ILE A CA 1
ATOM 3690 C C . ILE A 1 480 ? -73.700 -14.872 102.112 1.00 89.81 480 ILE A C 1
ATOM 3692 O O . ILE A 1 480 ? -73.992 -13.706 102.375 1.00 89.81 480 ILE A O 1
ATOM 3696 N N . GLU A 1 481 ? -73.170 -15.695 103.016 1.00 87.56 481 GLU A N 1
ATOM 3697 C CA . GLU A 1 481 ? -72.905 -15.306 104.403 1.00 87.56 481 GLU A CA 1
ATOM 3698 C C . GLU A 1 481 ? -71.982 -14.079 104.474 1.00 87.56 481 GLU A C 1
ATOM 3700 O O . GLU A 1 481 ? -72.252 -13.135 105.218 1.00 87.56 481 GLU A O 1
ATOM 3705 N N . THR A 1 482 ? -70.953 -14.021 103.618 1.00 84.25 482 THR A N 1
ATOM 3706 C CA . THR A 1 482 ? -70.016 -12.882 103.585 1.00 84.25 482 THR A CA 1
ATOM 3707 C C . THR A 1 482 ? -70.655 -11.561 103.146 1.00 84.25 482 THR A C 1
ATOM 3709 O O . THR A 1 482 ? -70.183 -10.497 103.552 1.00 84.25 482 THR A O 1
ATOM 3712 N N . VAL A 1 483 ? -71.729 -11.596 102.347 1.00 85.56 483 VAL A N 1
ATOM 3713 C CA . VAL A 1 483 ? -72.442 -10.389 101.884 1.00 85.56 483 VAL A CA 1
ATOM 3714 C C . VAL A 1 483 ? -73.729 -10.112 102.664 1.00 85.56 483 VAL A C 1
ATOM 3716 O O . VAL A 1 483 ? -74.327 -9.054 102.470 1.00 85.56 483 VAL A O 1
ATOM 3719 N N . HIS A 1 484 ? -74.139 -11.010 103.567 1.00 85.44 484 HIS A N 1
ATOM 3720 C CA . HIS A 1 484 ? -75.418 -10.942 104.279 1.00 85.44 484 HIS A CA 1
ATOM 3721 C C . HIS A 1 484 ? -75.616 -9.601 104.995 1.00 85.44 484 HIS A C 1
ATOM 3723 O O . HIS A 1 484 ? -76.616 -8.923 104.776 1.00 85.44 484 HIS A O 1
ATOM 3729 N N . LEU A 1 485 ? -74.629 -9.164 105.786 1.00 83.94 485 LEU A N 1
ATOM 3730 C CA . LEU A 1 485 ? -74.698 -7.890 106.517 1.00 83.94 485 LEU A CA 1
ATOM 3731 C C . LEU A 1 485 ? -74.777 -6.677 105.578 1.00 83.94 485 LEU A C 1
ATOM 3733 O O . LEU A 1 485 ? -75.480 -5.709 105.864 1.00 83.94 485 LEU A O 1
ATOM 3737 N N . ALA A 1 486 ? -74.071 -6.719 104.443 1.00 82.12 486 ALA A N 1
ATOM 3738 C CA . ALA A 1 486 ? -74.092 -5.637 103.460 1.00 82.12 486 ALA A CA 1
ATOM 3739 C C . ALA A 1 486 ? -75.439 -5.559 102.721 1.00 82.12 486 ALA A C 1
ATOM 3741 O O . ALA A 1 486 ? -75.927 -4.462 102.440 1.00 82.12 486 ALA A O 1
ATOM 3742 N N . ALA A 1 487 ? -76.051 -6.710 102.435 1.00 85.81 487 ALA A N 1
ATOM 3743 C CA . ALA A 1 487 ? -77.386 -6.793 101.859 1.00 85.81 487 ALA A CA 1
ATOM 3744 C C . ALA A 1 487 ? -78.458 -6.326 102.857 1.00 85.81 487 ALA A C 1
ATOM 3746 O O . ALA A 1 487 ? -79.295 -5.497 102.502 1.00 85.81 487 ALA A O 1
ATOM 3747 N N . GLU A 1 488 ? -78.383 -6.763 104.116 1.00 85.56 488 GLU A N 1
ATOM 3748 C CA . GLU A 1 488 ? -79.298 -6.362 105.193 1.00 85.56 488 GLU A CA 1
ATOM 3749 C C . GLU A 1 488 ? -79.245 -4.851 105.459 1.00 85.56 488 GLU A C 1
ATOM 3751 O O . GLU A 1 488 ? -80.289 -4.200 105.540 1.00 85.56 488 GLU A O 1
ATOM 3756 N N . ALA A 1 489 ? -78.045 -4.259 105.472 1.00 83.94 489 ALA A N 1
ATOM 3757 C CA . ALA A 1 489 ? -77.858 -2.813 105.612 1.00 83.94 489 ALA A CA 1
ATOM 3758 C C . ALA A 1 489 ? -78.540 -1.998 104.496 1.00 83.94 489 ALA A C 1
ATOM 3760 O O . ALA A 1 489 ? -78.936 -0.853 104.716 1.00 83.94 489 ALA A O 1
ATOM 3761 N N . LYS A 1 490 ? -78.698 -2.580 103.300 1.00 84.00 490 LYS A N 1
ATOM 3762 C CA . LYS A 1 490 ? -79.460 -2.000 102.184 1.00 84.00 490 LYS A CA 1
ATOM 3763 C C . LYS A 1 490 ? -80.901 -2.521 102.101 1.00 84.00 490 LYS A C 1
ATOM 3765 O O . LYS A 1 490 ? -81.617 -2.159 101.172 1.00 84.00 490 LYS A O 1
ATOM 3770 N N . SER A 1 491 ? -81.342 -3.371 103.027 1.00 89.56 491 SER A N 1
ATOM 3771 C CA . SER A 1 491 ? -82.633 -4.069 102.953 1.00 89.56 491 SER A CA 1
ATOM 3772 C C . SER A 1 491 ? -82.838 -4.820 101.625 1.00 89.56 491 SER A C 1
ATOM 3774 O O . SE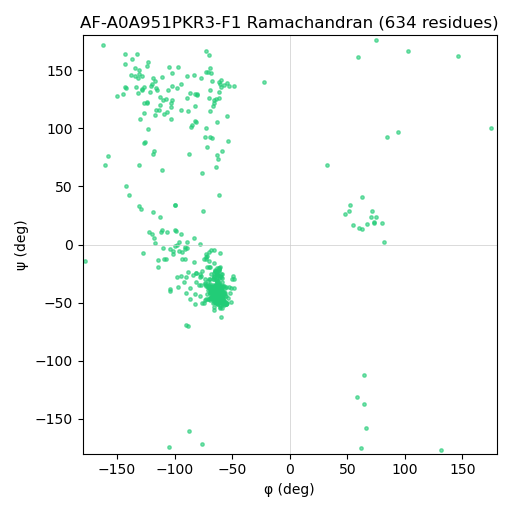R A 1 491 ? -83.950 -4.880 101.107 1.00 89.56 491 SER A O 1
ATOM 3776 N N . ILE A 1 492 ? -81.758 -5.356 101.051 1.00 91.62 492 ILE A N 1
ATOM 3777 C CA . ILE A 1 492 ? -81.795 -6.163 99.830 1.00 91.62 492 ILE A CA 1
ATOM 3778 C C . ILE A 1 492 ? -82.203 -7.586 100.197 1.00 91.62 492 ILE A C 1
ATOM 3780 O O . ILE A 1 492 ? -81.595 -8.210 101.067 1.00 91.62 492 ILE A O 1
ATOM 3784 N N . GLN A 1 493 ? -83.209 -8.119 99.508 1.00 90.94 493 GLN A N 1
ATOM 3785 C CA . GLN A 1 493 ? -83.623 -9.510 99.678 1.00 90.94 493 GLN A CA 1
ATOM 3786 C C . GLN A 1 493 ? -82.728 -10.428 98.842 1.00 90.94 493 GLN A C 1
ATOM 3788 O O . GLN A 1 493 ? -82.711 -10.310 97.618 1.00 90.94 493 GLN A O 1
ATOM 3793 N N . ILE A 1 494 ? -82.014 -11.353 99.490 1.00 91.12 494 ILE A N 1
ATOM 3794 C CA . ILE A 1 494 ? -81.297 -12.434 98.802 1.00 91.12 494 ILE A CA 1
ATOM 3795 C C . ILE A 1 494 ? -82.209 -13.661 98.765 1.00 91.12 494 ILE A C 1
ATOM 3797 O O . ILE A 1 494 ? -82.547 -14.208 99.815 1.00 91.12 494 ILE A O 1
ATOM 3801 N N . GLN A 1 495 ? -82.614 -14.092 97.571 1.00 92.62 495 GLN A N 1
ATOM 3802 C CA . GLN A 1 495 ? -83.388 -15.320 97.383 1.00 92.62 495 GLN A CA 1
ATOM 3803 C C . GLN A 1 495 ? -82.500 -16.402 96.785 1.00 92.62 495 GLN A C 1
ATOM 3805 O O . GLN A 1 495 ? -81.775 -16.164 95.820 1.00 92.62 495 GLN A O 1
ATOM 3810 N N . THR A 1 496 ? -82.560 -17.603 97.356 1.00 92.00 496 THR A N 1
ATOM 3811 C CA . THR A 1 496 ? -81.749 -18.733 96.912 1.00 92.00 496 THR A CA 1
ATOM 3812 C C . THR A 1 496 ? -82.622 -19.851 96.364 1.00 92.00 496 THR A C 1
ATOM 3814 O O . THR A 1 496 ? -83.608 -20.266 96.972 1.00 92.00 496 THR A O 1
ATOM 3817 N N . VAL A 1 497 ? -82.238 -20.366 95.199 1.00 92.25 497 VAL A N 1
ATOM 3818 C CA . VAL A 1 497 ? -82.790 -21.595 94.623 1.00 92.25 497 VAL A CA 1
ATOM 3819 C C . VAL A 1 497 ? -81.616 -22.509 94.315 1.00 92.25 497 VAL A C 1
ATOM 3821 O O . VAL A 1 497 ? -81.043 -22.468 93.228 1.00 92.25 497 VAL A O 1
ATOM 3824 N N . LEU A 1 498 ? -81.215 -23.297 95.311 1.00 90.31 498 LEU A N 1
ATOM 3825 C CA . LEU A 1 498 ? -80.080 -24.208 95.204 1.00 90.31 498 LEU A CA 1
ATOM 3826 C C . LEU A 1 498 ? -80.600 -25.629 95.009 1.00 90.31 498 LEU A C 1
ATOM 3828 O O . LEU A 1 498 ? -81.152 -26.226 95.934 1.00 90.31 498 LEU A O 1
ATOM 3832 N N . GLN A 1 499 ? -80.455 -26.171 93.800 1.00 86.06 499 GLN A N 1
ATOM 3833 C CA . GLN A 1 499 ? -80.805 -27.561 93.540 1.00 86.06 499 GLN A CA 1
ATOM 3834 C C . GLN A 1 499 ? -79.858 -28.479 94.341 1.00 86.06 499 GLN A C 1
ATOM 3836 O O . GLN A 1 499 ? -78.641 -28.408 94.150 1.00 86.06 499 GLN A O 1
ATOM 3841 N N . PRO A 1 500 ? -80.370 -29.354 95.228 1.00 72.12 500 PRO A N 1
ATOM 3842 C CA . PRO A 1 500 ? -79.525 -30.324 95.915 1.00 72.12 500 PRO A CA 1
ATOM 3843 C C . PRO A 1 500 ? -79.007 -31.377 94.920 1.00 72.12 500 PRO A C 1
ATOM 3845 O O . PRO A 1 500 ? -79.709 -31.747 93.978 1.00 72.12 500 PRO A O 1
ATOM 3848 N N . ASN A 1 501 ? -77.791 -31.889 95.146 1.00 74.00 501 ASN A N 1
ATOM 3849 C CA . ASN A 1 501 ? -77.151 -32.947 94.345 1.00 74.00 501 ASN A CA 1
ATOM 3850 C C . ASN A 1 501 ? -76.878 -32.596 92.863 1.00 74.00 501 ASN A C 1
ATOM 3852 O O . ASN A 1 501 ? -77.029 -33.444 91.986 1.00 74.00 501 ASN A O 1
ATOM 3856 N N . VAL A 1 502 ? -76.426 -31.372 92.569 1.00 81.12 502 VAL A N 1
ATOM 3857 C CA . VAL A 1 502 ? -76.015 -30.947 91.207 1.00 81.12 502 VAL A CA 1
ATOM 3858 C C . VAL A 1 502 ? -74.763 -31.681 90.694 1.00 81.12 502 VAL A C 1
ATOM 3860 O O . VAL A 1 502 ? -74.525 -31.709 89.488 1.00 81.12 502 VAL A O 1
ATOM 3863 N N . GLY A 1 503 ? -74.016 -32.340 91.585 1.00 82.31 503 GLY A N 1
ATOM 3864 C CA . GLY A 1 503 ? -72.751 -33.023 91.304 1.00 82.31 503 GLY A CA 1
ATOM 3865 C C . GLY A 1 503 ? -71.548 -32.200 91.770 1.00 82.31 503 GLY A C 1
ATOM 3866 O O . GLY A 1 503 ? -71.678 -31.024 92.105 1.00 82.31 503 GLY A O 1
ATOM 3867 N N . GLN A 1 504 ? -70.373 -32.828 91.830 1.00 89.12 504 GLN A N 1
ATOM 3868 C CA . GLN A 1 504 ? -69.134 -32.150 92.220 1.00 89.12 504 GLN A CA 1
ATOM 3869 C C . GLN A 1 504 ? -68.441 -31.550 90.996 1.00 89.12 504 GLN A C 1
ATOM 3871 O O . GLN A 1 504 ? -68.450 -32.152 89.922 1.00 89.12 504 GLN A O 1
ATOM 3876 N N . VAL A 1 505 ? -67.805 -30.393 91.165 1.00 91.94 505 VAL A N 1
ATOM 3877 C CA . VAL A 1 505 ? -66.914 -29.793 90.160 1.00 91.94 505 VAL A CA 1
ATOM 3878 C C . VAL A 1 505 ? -65.459 -30.019 90.558 1.00 91.94 505 VAL A C 1
ATOM 3880 O O . VAL A 1 505 ? -65.136 -30.057 91.745 1.00 91.94 505 VAL A O 1
ATOM 3883 N N . ALA A 1 506 ? -64.568 -30.170 89.580 1.00 90.94 506 ALA A N 1
ATOM 3884 C CA . ALA A 1 506 ? -63.134 -30.189 89.841 1.00 90.94 506 ALA A CA 1
ATOM 3885 C C . ALA A 1 506 ? -62.651 -28.741 89.964 1.00 90.94 506 ALA A C 1
ATOM 3887 O O . ALA A 1 506 ? -62.559 -28.032 88.963 1.00 90.94 506 ALA A O 1
ATOM 3888 N N . GLY A 1 507 ? -62.358 -28.283 91.180 1.00 91.19 507 GLY A N 1
ATOM 3889 C CA . GLY A 1 507 ? -61.941 -26.903 91.380 1.00 91.19 507 GLY A CA 1
ATOM 3890 C C . GLY A 1 507 ? -61.244 -26.594 92.689 1.00 91.19 507 GLY A C 1
ATOM 3891 O O . GLY A 1 507 ? -61.139 -27.420 93.593 1.00 91.19 507 GLY A O 1
ATOM 3892 N N . ASP A 1 508 ? -60.731 -25.376 92.759 1.00 91.88 508 ASP A N 1
ATOM 3893 C CA . ASP A 1 508 ? -60.165 -24.794 93.963 1.00 91.88 508 ASP A CA 1
ATOM 3894 C C . ASP A 1 508 ? -61.290 -24.113 94.745 1.00 91.88 508 ASP A C 1
ATOM 3896 O O . ASP A 1 508 ? -61.897 -23.141 94.288 1.00 91.88 508 ASP A O 1
ATOM 3900 N N . ARG A 1 509 ? -61.582 -24.642 95.936 1.00 91.44 509 ARG A N 1
ATOM 3901 C CA . ARG A 1 509 ? -62.687 -24.176 96.781 1.00 91.44 509 ARG A CA 1
ATOM 3902 C C . ARG A 1 509 ? -62.602 -22.676 97.069 1.00 91.44 509 ARG A C 1
ATOM 3904 O O . ARG A 1 509 ? -63.618 -21.991 96.984 1.00 91.44 509 ARG A O 1
ATOM 3911 N N . THR A 1 510 ? -61.413 -22.171 97.391 1.00 87.12 510 THR A N 1
ATOM 3912 C CA . THR A 1 510 ? -61.209 -20.766 97.769 1.00 87.12 510 THR A CA 1
ATOM 3913 C C . THR A 1 510 ? -61.413 -19.855 96.563 1.00 87.12 510 THR A C 1
ATOM 3915 O O . THR A 1 510 ? -62.081 -18.828 96.665 1.00 87.12 510 THR A O 1
ATOM 3918 N N . ARG A 1 511 ? -60.904 -20.253 95.391 1.00 90.06 511 ARG A N 1
ATOM 3919 C CA . ARG A 1 511 ? -61.061 -19.478 94.149 1.00 90.06 511 ARG A CA 1
ATOM 3920 C C . ARG A 1 511 ? -62.489 -19.512 93.612 1.00 90.06 511 ARG A C 1
ATOM 3922 O O . ARG A 1 511 ? -62.983 -18.494 93.137 1.00 90.06 511 ARG A O 1
ATOM 3929 N N . LEU A 1 512 ? -63.190 -20.637 93.738 1.00 92.12 512 LEU A N 1
ATOM 3930 C CA . LEU A 1 512 ? -64.614 -20.721 93.408 1.00 92.12 512 LEU A CA 1
ATOM 3931 C C . LEU A 1 512 ? -65.470 -19.881 94.366 1.00 92.12 512 LEU A C 1
ATOM 3933 O O . LEU A 1 512 ? -66.399 -19.209 93.919 1.00 92.12 512 LEU A O 1
ATOM 3937 N N . GLN A 1 513 ? -65.128 -19.839 95.658 1.00 91.00 513 GLN A N 1
ATOM 3938 C CA . GLN A 1 513 ? -65.768 -18.925 96.607 1.00 91.00 513 GLN A CA 1
ATOM 3939 C C . GLN A 1 513 ? -65.534 -17.464 96.220 1.00 91.00 513 GLN A C 1
ATOM 3941 O O . GLN A 1 513 ? -66.482 -16.685 96.235 1.00 91.00 513 GLN A O 1
ATOM 3946 N N . GLN A 1 514 ? -64.316 -17.105 95.801 1.00 88.94 514 GLN A N 1
ATOM 3947 C CA . GLN A 1 514 ? -63.980 -15.767 95.304 1.00 88.94 514 GLN A CA 1
ATOM 3948 C C . GLN A 1 514 ? -64.793 -15.394 94.055 1.00 88.94 514 GLN A C 1
ATOM 3950 O O . GLN A 1 514 ? -65.259 -14.262 93.956 1.00 88.94 514 GLN A O 1
ATOM 3955 N N . VAL A 1 515 ? -65.020 -16.334 93.127 1.00 91.94 515 VAL A N 1
ATOM 3956 C CA . VAL A 1 515 ? -65.885 -16.117 91.954 1.00 91.94 515 VAL A CA 1
ATOM 3957 C C . VAL A 1 515 ? -67.302 -15.744 92.383 1.00 91.94 515 VAL A C 1
ATOM 3959 O O . VAL A 1 515 ? -67.815 -14.701 91.977 1.00 91.94 515 VAL A O 1
ATOM 3962 N N . VAL A 1 516 ? -67.930 -16.570 93.225 1.00 91.38 516 VAL A N 1
ATOM 3963 C CA . VAL A 1 516 ? -69.314 -16.339 93.665 1.00 91.38 516 VAL A CA 1
ATOM 3964 C C . VAL A 1 516 ? -69.405 -15.065 94.502 1.00 91.38 516 VAL A C 1
ATOM 3966 O O . VAL A 1 516 ? -70.304 -14.254 94.298 1.00 91.38 516 VAL A O 1
ATOM 3969 N N . TRP A 1 517 ? -68.440 -14.838 95.388 1.00 90.19 517 TRP A N 1
ATOM 3970 C CA . TRP A 1 517 ? -68.367 -13.632 96.201 1.00 90.19 517 TRP A CA 1
ATOM 3971 C C . TRP A 1 517 ? -68.210 -12.361 95.363 1.00 90.19 517 TRP A C 1
ATOM 3973 O O . TRP A 1 517 ? -68.922 -11.396 95.617 1.00 90.19 517 TRP A O 1
ATOM 3983 N N . ASN A 1 518 ? -67.357 -12.347 94.335 1.00 88.56 518 ASN A N 1
ATOM 3984 C CA . ASN A 1 518 ? -67.198 -11.183 93.456 1.00 88.56 518 ASN A CA 1
ATOM 3985 C C . ASN A 1 518 ? -68.495 -10.851 92.707 1.00 88.56 518 ASN A C 1
ATOM 3987 O O . ASN A 1 518 ? -68.854 -9.678 92.583 1.00 88.56 518 ASN A O 1
ATOM 3991 N N . LEU A 1 519 ? -69.225 -11.871 92.249 1.00 92.12 519 LEU A N 1
ATOM 3992 C CA . LEU A 1 519 ? -70.528 -11.685 91.609 1.00 92.12 519 LEU A CA 1
ATOM 3993 C C . LEU A 1 519 ? -71.581 -11.164 92.596 1.00 92.12 519 LEU A C 1
ATOM 3995 O O . LEU A 1 519 ? -72.268 -10.191 92.295 1.00 92.12 519 LEU A O 1
ATOM 3999 N N . LEU A 1 520 ? -71.669 -11.749 93.794 1.00 89.38 520 LEU A N 1
ATOM 4000 C CA . LEU A 1 520 ? -72.613 -11.324 94.833 1.00 89.38 520 LEU A CA 1
ATOM 4001 C C . LEU A 1 520 ? -72.297 -9.931 95.388 1.00 89.38 520 LEU A C 1
ATOM 4003 O O . LEU A 1 520 ? -73.203 -9.132 95.608 1.00 89.38 520 LEU A O 1
ATOM 4007 N N . SER A 1 521 ? -71.018 -9.619 95.588 1.00 87.38 521 SER A N 1
ATOM 4008 C CA . SER A 1 521 ? -70.555 -8.307 96.038 1.00 87.38 521 SER A CA 1
ATOM 4009 C C . SER A 1 521 ? -70.916 -7.233 95.014 1.00 87.38 521 SER A C 1
ATOM 4011 O O . SER A 1 521 ? -71.461 -6.194 95.389 1.00 87.38 521 SER A O 1
ATOM 4013 N N . ASN A 1 522 ? -70.730 -7.504 93.716 1.00 88.19 522 ASN A N 1
ATOM 4014 C CA . ASN A 1 522 ? -71.193 -6.612 92.652 1.00 88.19 522 ASN A CA 1
ATOM 4015 C C . ASN A 1 522 ? -72.722 -6.470 92.646 1.00 88.19 522 ASN A C 1
ATOM 4017 O O . ASN A 1 522 ? -73.216 -5.343 92.636 1.00 88.19 522 ASN A O 1
ATOM 4021 N N . ALA A 1 523 ? -73.465 -7.575 92.733 1.00 89.81 523 ALA A N 1
ATOM 4022 C CA . ALA A 1 523 ? -74.926 -7.555 92.782 1.00 89.81 523 ALA A CA 1
ATOM 4023 C C . ALA A 1 523 ? -75.445 -6.684 93.944 1.00 89.81 523 ALA A C 1
ATOM 4025 O O . ALA A 1 523 ? -76.238 -5.766 93.740 1.00 89.81 523 ALA A O 1
ATOM 4026 N N . VAL A 1 524 ? -74.932 -6.876 95.164 1.00 87.69 524 VAL A N 1
ATOM 4027 C CA . VAL A 1 524 ? -75.301 -6.070 96.345 1.00 87.69 524 VAL A CA 1
ATOM 4028 C C . VAL A 1 524 ? -74.841 -4.614 96.210 1.00 87.69 524 VAL A C 1
ATOM 4030 O O . VAL A 1 524 ? -75.546 -3.688 96.626 1.00 87.69 524 VAL A O 1
ATOM 4033 N N . LYS A 1 525 ? -73.665 -4.369 95.623 1.00 84.00 525 LYS A N 1
ATOM 4034 C CA . LYS A 1 525 ? -73.112 -3.024 95.416 1.00 84.00 525 LYS A CA 1
ATOM 4035 C C . LYS A 1 525 ? -73.987 -2.184 94.488 1.00 84.00 525 LYS A C 1
ATOM 4037 O O . LYS A 1 525 ? -74.279 -1.041 94.846 1.00 84.00 525 LYS A O 1
ATOM 4042 N N . PHE A 1 526 ? -74.420 -2.745 93.361 1.00 86.06 526 PHE A N 1
ATOM 4043 C CA . PHE A 1 526 ? -75.156 -2.029 92.313 1.00 86.06 526 PHE A CA 1
ATOM 4044 C C . PHE A 1 526 ? -76.683 -2.121 92.435 1.00 86.06 526 PHE A C 1
ATOM 4046 O O . PHE A 1 526 ? -77.397 -1.395 91.745 1.00 86.06 526 PHE A O 1
ATOM 4053 N N . THR A 1 527 ? -77.193 -2.926 93.369 1.00 88.81 527 THR A N 1
ATOM 4054 C CA . THR A 1 527 ? -78.617 -2.921 93.724 1.00 88.81 527 THR A CA 1
ATOM 4055 C C . THR A 1 527 ? -78.938 -1.759 94.683 1.00 88.81 527 THR A C 1
ATOM 4057 O O . THR A 1 527 ? -78.230 -1.571 95.690 1.00 88.81 527 THR A O 1
ATOM 4060 N N . PRO A 1 528 ? -79.976 -0.945 94.396 1.00 86.56 528 PRO A N 1
ATOM 4061 C CA . PRO A 1 528 ? -80.435 0.109 95.297 1.00 86.56 528 PRO A CA 1
ATOM 4062 C C . PRO A 1 528 ? -81.115 -0.471 96.554 1.00 86.56 528 PRO A C 1
ATOM 4064 O O . PRO A 1 528 ? -81.502 -1.643 96.565 1.00 86.56 528 PRO A O 1
ATOM 4067 N N . PRO A 1 529 ? -81.278 0.322 97.632 1.00 88.00 529 PRO A N 1
ATOM 4068 C CA . PRO A 1 529 ? -81.934 -0.155 98.845 1.00 88.00 529 PRO A CA 1
ATOM 4069 C C . PRO A 1 529 ? -83.357 -0.680 98.595 1.00 88.00 529 PRO A C 1
ATOM 4071 O O . PRO A 1 529 ? -84.123 -0.057 97.863 1.00 88.00 529 PRO A O 1
ATOM 4074 N N . GLY A 1 530 ? -83.715 -1.811 99.209 1.00 85.69 530 GLY A N 1
ATOM 4075 C CA . GLY A 1 530 ? -85.010 -2.481 99.017 1.00 85.69 530 GLY A CA 1
ATOM 4076 C C . GLY A 1 530 ? -85.118 -3.365 97.765 1.00 85.69 530 GLY A C 1
ATOM 4077 O O . GLY A 1 530 ? -86.189 -3.914 97.510 1.00 85.69 530 GLY A O 1
ATOM 4078 N N . GLY A 1 531 ? -84.045 -3.495 96.977 1.00 91.00 531 GLY A N 1
ATOM 4079 C CA . GLY A 1 531 ? -84.002 -4.360 95.794 1.00 91.00 531 GLY A CA 1
ATOM 4080 C C . GLY A 1 531 ? -83.858 -5.855 96.109 1.00 91.00 531 GLY A C 1
ATOM 4081 O O . GLY A 1 531 ? -83.935 -6.286 97.263 1.00 91.00 531 GLY A O 1
ATOM 4082 N N . ARG A 1 532 ? -83.632 -6.663 95.066 1.00 92.75 532 ARG A N 1
ATOM 4083 C CA . ARG A 1 532 ? -83.520 -8.125 95.168 1.00 92.75 532 ARG A CA 1
ATOM 4084 C C . ARG A 1 532 ? -82.294 -8.658 94.428 1.00 92.75 532 ARG A C 1
ATOM 4086 O O . ARG A 1 532 ? -81.955 -8.164 93.355 1.00 92.75 532 ARG A O 1
ATOM 4093 N N . VAL A 1 533 ? -81.674 -9.687 95.004 1.00 95.06 533 VAL A N 1
ATOM 4094 C CA . VAL A 1 533 ? -80.637 -10.507 94.369 1.00 95.06 533 VAL A CA 1
ATOM 4095 C C . VAL A 1 533 ? -81.077 -11.969 94.410 1.00 95.06 533 VAL A C 1
ATOM 4097 O O . VAL A 1 533 ? -81.317 -12.526 95.479 1.00 95.06 533 VAL A O 1
ATOM 4100 N N . ASP A 1 534 ? -81.181 -12.589 93.241 1.00 95.12 534 ASP A N 1
ATOM 4101 C CA . ASP A 1 534 ? -81.583 -13.977 93.053 1.00 95.12 534 ASP A CA 1
ATOM 4102 C C . ASP A 1 534 ? -80.339 -14.829 92.744 1.00 95.12 534 ASP A C 1
ATOM 4104 O O . ASP A 1 534 ? -79.621 -14.578 91.773 1.00 95.12 534 ASP A O 1
ATOM 4108 N N . VAL A 1 535 ? -80.076 -15.843 93.574 1.00 94.38 535 VAL A N 1
ATOM 4109 C CA . VAL A 1 535 ? -78.947 -16.773 93.428 1.00 94.38 535 VAL A CA 1
ATOM 4110 C C . VAL A 1 535 ? -79.480 -18.164 93.129 1.00 94.38 535 VAL A C 1
ATOM 4112 O O . VAL A 1 535 ? -80.165 -18.775 93.952 1.00 94.38 535 VAL A O 1
ATOM 4115 N N . GLN A 1 536 ? -79.166 -18.682 91.948 1.00 95.19 536 GLN A N 1
ATOM 4116 C CA . GLN A 1 536 ? -79.664 -19.970 91.482 1.00 95.19 536 GLN A CA 1
ATOM 4117 C C . GLN A 1 536 ? -78.504 -20.914 91.186 1.00 95.19 536 GLN A C 1
ATOM 4119 O O . GLN A 1 536 ? -77.528 -20.524 90.546 1.00 95.19 536 GLN A O 1
ATOM 4124 N N . LEU A 1 537 ? -78.636 -22.164 91.621 1.00 93.56 537 LEU A N 1
ATOM 4125 C CA . LEU A 1 537 ? -77.748 -23.258 91.248 1.00 93.56 537 LEU A CA 1
ATOM 4126 C C . LEU A 1 537 ? -78.585 -24.382 90.645 1.00 93.56 537 LEU A C 1
ATOM 4128 O O . LEU A 1 537 ? -79.482 -24.910 91.305 1.00 93.56 537 LEU A O 1
ATOM 4132 N N . PHE A 1 538 ? -78.263 -24.769 89.415 1.00 91.88 538 PHE A N 1
ATOM 4133 C CA . PHE A 1 538 ? -78.909 -25.881 88.726 1.00 91.88 538 PHE A CA 1
ATOM 4134 C C . PHE A 1 538 ? -77.909 -26.666 87.873 1.00 91.88 538 PHE A C 1
ATOM 4136 O O . PHE A 1 538 ? -76.868 -26.152 87.461 1.00 91.88 538 PHE A O 1
ATOM 4143 N N . SER A 1 539 ? -78.225 -27.935 87.618 1.00 87.56 539 SER A N 1
ATOM 4144 C CA . SER A 1 539 ? -77.467 -28.775 86.685 1.00 87.56 539 SER A CA 1
ATOM 4145 C C . SER A 1 539 ? -78.049 -28.630 85.279 1.00 87.56 539 SER A C 1
ATOM 4147 O O . SER A 1 539 ? -79.248 -28.834 85.083 1.00 87.56 539 SER A O 1
ATOM 4149 N N . LEU A 1 540 ? -77.214 -28.289 84.296 1.00 86.62 540 LEU A N 1
ATOM 4150 C CA . LEU A 1 540 ? -77.584 -28.244 82.883 1.00 86.62 540 LEU A CA 1
ATOM 4151 C C . LEU A 1 540 ? -76.656 -29.168 82.084 1.00 86.62 540 LEU A C 1
ATOM 4153 O O . LEU A 1 540 ? -75.525 -28.820 81.744 1.00 86.62 540 LEU A O 1
ATOM 4157 N N . GLY A 1 541 ? -77.139 -30.376 81.783 1.00 84.50 541 GLY A N 1
ATOM 4158 C CA . GLY A 1 541 ? -76.370 -31.386 81.054 1.00 84.50 541 GLY A CA 1
ATOM 4159 C C . GLY A 1 541 ? -75.142 -31.850 81.841 1.00 84.50 541 GLY A C 1
ATOM 4160 O O . GLY A 1 541 ? -75.273 -32.508 82.867 1.00 84.50 541 GLY A O 1
ATOM 4161 N N . THR A 1 542 ? -73.944 -31.530 81.350 1.00 87.44 542 THR A N 1
ATOM 4162 C CA . THR A 1 542 ? -72.660 -31.890 81.982 1.00 87.44 542 THR A CA 1
ATOM 4163 C C . THR A 1 542 ? -72.043 -30.745 82.787 1.00 87.44 542 THR A C 1
ATOM 4165 O O . THR A 1 542 ? -70.857 -30.799 83.113 1.00 87.44 542 THR A O 1
ATOM 4168 N N . GLN A 1 543 ? -72.800 -29.680 83.053 1.00 90.31 543 GLN A N 1
ATOM 4169 C CA . GLN A 1 543 ? -72.310 -28.480 83.722 1.00 90.31 543 GLN A CA 1
ATOM 4170 C C . GLN A 1 543 ? -73.201 -28.093 84.904 1.00 90.31 543 GLN A C 1
ATOM 4172 O O . GLN A 1 543 ? -74.423 -28.229 84.855 1.00 90.31 543 GLN A O 1
ATOM 4177 N N . ALA A 1 544 ? -72.584 -27.566 85.956 1.00 92.25 544 ALA A N 1
ATOM 4178 C CA . ALA A 1 544 ? -73.261 -26.805 86.990 1.00 92.25 544 ALA A CA 1
ATOM 4179 C C . ALA A 1 544 ? -73.338 -25.340 86.552 1.00 92.25 544 ALA A C 1
ATOM 4181 O O . ALA A 1 544 ? -72.320 -24.759 86.171 1.00 92.25 544 ALA A O 1
ATOM 4182 N N . GLN A 1 545 ? -74.525 -24.740 86.622 1.00 94.19 545 GLN A N 1
ATOM 4183 C CA . GLN A 1 545 ? -74.720 -23.317 86.367 1.00 94.19 545 GLN A CA 1
ATOM 4184 C C . GLN A 1 545 ? -75.058 -22.575 87.652 1.00 94.19 545 GLN A C 1
ATOM 4186 O O . GLN A 1 545 ? -76.031 -22.901 88.332 1.00 94.19 545 GLN A O 1
ATOM 4191 N N . ILE A 1 546 ? -74.254 -21.556 87.945 1.00 95.31 546 ILE A N 1
ATOM 4192 C CA . ILE A 1 546 ? -74.492 -20.575 88.998 1.00 95.31 546 ILE A CA 1
ATOM 4193 C C . ILE A 1 546 ? -74.978 -19.304 88.312 1.00 95.31 546 ILE A C 1
ATOM 4195 O O . ILE A 1 546 ? -74.249 -18.714 87.513 1.00 95.31 546 ILE A O 1
ATOM 4199 N N . ARG A 1 547 ? -76.197 -18.876 88.625 1.00 95.56 547 ARG A N 1
ATOM 4200 C CA . ARG A 1 547 ? -76.761 -17.619 88.137 1.00 95.56 547 ARG A CA 1
ATOM 4201 C C . ARG A 1 547 ? -76.938 -16.651 89.294 1.00 95.56 547 ARG A C 1
ATOM 4203 O O . ARG A 1 547 ? -77.574 -16.993 90.287 1.00 95.56 547 ARG A O 1
ATOM 4210 N N . VAL A 1 548 ? -76.387 -15.453 89.141 1.00 95.38 548 VAL A N 1
ATOM 4211 C CA . VAL A 1 548 ? -76.581 -14.328 90.059 1.00 95.38 548 VAL A CA 1
ATOM 4212 C C . VAL A 1 548 ? -77.280 -13.223 89.280 1.00 95.38 548 VAL A C 1
ATOM 4214 O O . VAL A 1 548 ? -76.693 -12.661 88.356 1.00 95.38 548 VAL A O 1
ATOM 4217 N N . SER A 1 549 ? -78.532 -12.949 89.632 1.00 94.69 549 SER A N 1
ATOM 4218 C CA . SER A 1 549 ? -79.360 -11.916 89.006 1.00 94.69 549 SER A CA 1
ATOM 4219 C C . SER A 1 549 ? -79.700 -10.834 90.020 1.00 94.69 549 SER A C 1
ATOM 4221 O O . SER A 1 549 ? -80.096 -11.143 91.139 1.00 94.69 549 SER A O 1
ATOM 4223 N N . ASP A 1 550 ? -79.575 -9.570 89.640 1.00 94.44 550 ASP A N 1
ATOM 4224 C CA . ASP A 1 550 ? -79.893 -8.428 90.494 1.00 94.44 550 ASP A CA 1
ATOM 4225 C C . ASP A 1 550 ? -80.928 -7.501 89.852 1.00 94.44 550 ASP A C 1
ATOM 4227 O O . ASP A 1 550 ? -81.098 -7.491 88.635 1.00 94.44 550 ASP A O 1
ATOM 4231 N N . THR A 1 551 ? -81.632 -6.718 90.672 1.00 89.69 551 THR A N 1
ATOM 4232 C CA . THR A 1 551 ? -82.559 -5.664 90.217 1.00 89.69 551 THR A CA 1
ATOM 4233 C C . THR A 1 551 ? -81.912 -4.274 90.284 1.00 89.69 551 THR A C 1
ATOM 4235 O O . THR A 1 551 ? -82.563 -3.304 90.680 1.00 89.69 551 THR A O 1
ATOM 4238 N N . GLY A 1 552 ? -80.604 -4.193 90.035 1.00 87.94 552 GLY A N 1
ATOM 4239 C CA . GLY A 1 552 ? -79.790 -2.991 90.161 1.00 87.94 552 GLY A CA 1
ATOM 4240 C C . GLY A 1 552 ? -79.750 -2.107 88.918 1.00 87.94 552 GLY A C 1
ATOM 4241 O O . GLY A 1 552 ? -80.599 -2.184 88.031 1.00 87.94 552 GLY A O 1
ATOM 4242 N N . SER A 1 553 ? -78.732 -1.247 88.854 1.00 83.06 553 SER A N 1
ATOM 4243 C CA . SER A 1 553 ? -78.581 -0.201 87.829 1.00 83.06 553 SER A CA 1
ATOM 4244 C C . SER A 1 553 ? -78.353 -0.704 86.398 1.00 83.06 553 SER A C 1
ATOM 4246 O O . SER A 1 553 ? -78.265 0.112 85.485 1.00 83.06 553 SER A O 1
ATOM 4248 N N . GLY A 1 554 ? -78.215 -2.015 86.182 1.00 85.75 554 GLY A N 1
ATOM 4249 C CA . GLY A 1 554 ? -77.932 -2.597 84.869 1.00 85.75 554 GLY A CA 1
ATOM 4250 C C . GLY A 1 554 ? -76.593 -2.162 84.257 1.00 85.75 554 GLY A C 1
ATOM 4251 O O . GLY A 1 554 ? -75.777 -1.492 84.896 1.00 85.75 554 GLY A O 1
ATOM 4252 N N . ILE A 1 555 ? -76.343 -2.591 83.017 1.00 86.44 555 ILE A N 1
ATOM 4253 C CA . ILE A 1 555 ? -75.095 -2.370 82.270 1.00 86.44 555 ILE A CA 1
ATOM 4254 C C . ILE A 1 555 ? -75.445 -1.788 80.892 1.00 86.44 555 ILE A C 1
ATOM 4256 O O . ILE A 1 555 ? -76.355 -2.280 80.229 1.00 86.44 555 ILE A O 1
ATOM 4260 N N . SER A 1 556 ? -74.740 -0.739 80.452 1.00 86.25 556 SER A N 1
ATOM 4261 C CA . SER A 1 556 ? -74.969 -0.132 79.132 1.00 86.25 556 SER A CA 1
ATOM 4262 C C . SER A 1 556 ? -74.483 -1.030 77.989 1.00 86.25 556 SER A C 1
ATOM 4264 O O . SER A 1 556 ? -73.487 -1.741 78.128 1.00 86.25 556 SER A O 1
ATOM 4266 N N . GLU A 1 557 ? -75.150 -0.955 76.834 1.00 85.00 557 GLU A N 1
ATOM 4267 C CA . GLU A 1 557 ? -74.814 -1.753 75.642 1.00 85.00 557 GLU A CA 1
ATOM 4268 C C . GLU A 1 557 ? -73.384 -1.486 75.145 1.00 85.00 557 GLU A C 1
ATOM 4270 O O . GLU A 1 557 ? -72.674 -2.420 74.787 1.00 85.00 557 GLU A O 1
ATOM 4275 N N . ASP A 1 558 ? -72.915 -0.239 75.230 1.00 83.81 558 ASP A N 1
ATOM 4276 C CA . ASP A 1 558 ? -71.549 0.136 74.842 1.00 83.81 558 ASP A CA 1
ATOM 4277 C C . ASP A 1 558 ? -70.473 -0.449 75.774 1.00 83.81 558 ASP A C 1
ATOM 4279 O O . ASP A 1 558 ? -69.321 -0.623 75.370 1.00 83.81 558 ASP A O 1
ATOM 4283 N N . PHE A 1 559 ? -70.825 -0.739 77.033 1.00 84.56 559 PHE A N 1
ATOM 4284 C CA . PHE A 1 559 ? -69.890 -1.255 78.035 1.00 84.56 559 PHE A CA 1
ATOM 4285 C C . PHE A 1 559 ? -69.963 -2.776 78.199 1.00 84.56 559 PHE A C 1
ATOM 4287 O O . PHE A 1 559 ? -68.952 -3.393 78.531 1.00 84.56 559 PHE A O 1
ATOM 4294 N N . LEU A 1 560 ? -71.120 -3.395 77.938 1.00 85.19 560 LEU A N 1
ATOM 4295 C CA . LEU A 1 560 ? -71.349 -4.833 78.108 1.00 85.19 560 LEU A CA 1
ATOM 4296 C C . LEU A 1 560 ? -70.294 -5.720 77.400 1.00 85.19 560 LEU A C 1
ATOM 4298 O O . LEU A 1 560 ? -69.817 -6.653 78.048 1.00 85.19 560 LEU A O 1
ATOM 4302 N N . PRO A 1 561 ? -69.829 -5.426 76.160 1.00 87.25 561 PRO A N 1
ATOM 4303 C CA . PRO A 1 561 ? -68.768 -6.202 75.505 1.00 87.25 561 PRO A CA 1
ATOM 4304 C C . PRO A 1 561 ? -67.421 -6.171 76.234 1.00 87.25 561 PRO A C 1
ATOM 4306 O O . PRO A 1 561 ? -66.599 -7.059 76.038 1.00 87.25 561 PRO A O 1
ATOM 4309 N N . PHE A 1 562 ? -67.191 -5.150 77.060 1.00 83.19 562 PHE A N 1
ATOM 4310 C CA . PHE A 1 562 ? -65.928 -4.905 77.753 1.00 83.19 562 PHE A CA 1
ATOM 4311 C C . PHE A 1 562 ? -66.037 -5.112 79.271 1.00 83.19 562 PHE A C 1
ATOM 4313 O O . PHE A 1 562 ? -65.128 -4.744 80.011 1.00 83.19 562 PHE A O 1
ATOM 4320 N N . VAL A 1 563 ? -67.139 -5.687 79.763 1.00 85.56 563 VAL A N 1
ATOM 4321 C CA . VAL A 1 563 ? -67.418 -5.827 81.204 1.00 85.56 563 VAL A CA 1
ATOM 4322 C C . VAL A 1 563 ? -66.415 -6.740 81.932 1.00 85.56 563 VAL A C 1
ATOM 4324 O O . VAL A 1 563 ? -66.235 -6.632 83.145 1.00 85.56 563 VAL A O 1
ATOM 4327 N N . PHE A 1 564 ? -65.740 -7.621 81.188 1.00 87.38 564 PHE A N 1
ATOM 4328 C CA . PHE A 1 564 ? -64.689 -8.510 81.688 1.00 87.38 564 PHE A CA 1
ATOM 4329 C C . PHE A 1 564 ? -63.265 -8.001 81.390 1.00 87.38 564 PHE A C 1
ATOM 4331 O O . PHE A 1 564 ? -62.304 -8.658 81.793 1.00 87.38 564 PHE A O 1
ATOM 4338 N N . ASP A 1 565 ? -63.102 -6.854 80.713 1.00 80.19 565 ASP A N 1
ATOM 4339 C CA . ASP A 1 565 ? -61.782 -6.273 80.444 1.00 80.19 565 ASP A CA 1
ATOM 4340 C C . ASP A 1 565 ? -61.129 -5.789 81.746 1.00 80.19 565 ASP A C 1
ATOM 4342 O O . ASP A 1 565 ? -61.762 -5.166 82.603 1.00 80.19 565 ASP A O 1
ATOM 4346 N N . TYR A 1 566 ? -59.818 -6.001 81.872 1.00 76.25 566 TYR A N 1
ATOM 4347 C CA . TYR A 1 566 ? -59.049 -5.456 82.989 1.00 76.25 566 TYR A CA 1
ATOM 4348 C C . TYR A 1 566 ? -59.113 -3.924 83.010 1.00 76.25 566 TYR A C 1
ATOM 4350 O O . TYR A 1 566 ? -58.946 -3.268 81.982 1.00 76.25 566 TYR A O 1
ATOM 4358 N N . PHE A 1 567 ? -59.279 -3.355 84.206 1.00 71.38 567 PHE A N 1
ATOM 4359 C CA . PHE A 1 567 ? -59.217 -1.909 84.462 1.00 71.38 567 PHE A CA 1
ATOM 4360 C C . PHE A 1 567 ? -60.292 -1.072 83.753 1.00 71.38 567 PHE A C 1
ATOM 4362 O O . PHE A 1 567 ? -60.192 0.156 83.715 1.00 71.38 567 PHE A O 1
ATOM 4369 N N . ARG A 1 568 ? -61.336 -1.707 83.211 1.00 71.75 568 ARG A N 1
ATOM 4370 C CA . ARG A 1 568 ? -62.469 -1.014 82.599 1.00 71.75 568 ARG A CA 1
ATOM 4371 C C . ARG A 1 568 ? -63.610 -0.820 83.592 1.00 71.75 568 ARG A C 1
ATOM 4373 O O . ARG A 1 568 ? -63.957 -1.713 84.359 1.00 71.75 568 ARG A O 1
ATOM 4380 N N . GLN A 1 569 ? -64.210 0.370 83.566 1.00 69.62 569 GLN A N 1
ATOM 4381 C CA . GLN A 1 569 ? -65.365 0.744 84.385 1.00 69.62 569 GLN A CA 1
ATOM 4382 C C . GLN A 1 569 ? -66.374 1.539 83.559 1.00 69.62 569 GLN A C 1
ATOM 4384 O O . GLN A 1 569 ? -65.976 2.321 82.696 1.00 69.62 569 GLN A O 1
ATOM 4389 N N . ALA A 1 570 ? -67.664 1.364 83.851 1.00 65.88 570 ALA A N 1
ATOM 4390 C CA . ALA A 1 570 ? -68.717 2.236 83.338 1.00 65.88 570 ALA A CA 1
ATOM 4391 C C . ALA A 1 570 ? -68.616 3.641 83.977 1.00 65.88 570 ALA A C 1
ATOM 4393 O O . ALA A 1 570 ? -68.105 3.770 85.091 1.00 65.88 570 ALA A O 1
ATOM 4394 N N . ASP A 1 571 ? -69.074 4.668 83.248 1.00 56.59 571 ASP A N 1
ATOM 4395 C CA . ASP A 1 571 ? -68.896 6.117 83.465 1.00 56.59 571 ASP A CA 1
ATOM 4396 C C . ASP A 1 571 ? -68.559 6.627 84.889 1.00 56.59 571 ASP A C 1
ATOM 4398 O O . ASP A 1 571 ? -69.132 6.251 85.914 1.00 56.59 571 ASP A O 1
ATOM 4402 N N . SER A 1 572 ? -67.652 7.611 84.924 1.00 49.91 572 SER A N 1
ATOM 4403 C CA . SER A 1 572 ? -67.013 8.203 86.119 1.00 49.91 572 SER A CA 1
ATOM 4404 C C . SER A 1 572 ? -67.936 8.880 87.161 1.00 49.91 572 SER A C 1
ATOM 4406 O O . SER A 1 572 ? -67.468 9.291 88.229 1.00 49.91 572 SER A O 1
ATOM 4408 N N . SER A 1 573 ? -69.237 9.029 86.885 1.00 47.56 573 SER A N 1
ATOM 4409 C CA . SER A 1 573 ? -70.188 9.767 87.734 1.00 47.56 573 SER A CA 1
ATOM 4410 C C . SER A 1 573 ? -70.801 8.910 88.854 1.00 47.56 573 SER A C 1
ATOM 4412 O O . SER A 1 573 ? -70.928 9.391 89.981 1.00 47.56 573 SER A O 1
ATOM 4414 N N . THR A 1 574 ? -71.101 7.632 88.599 1.00 44.50 574 THR A N 1
ATOM 4415 C CA . THR A 1 574 ? -71.614 6.653 89.585 1.00 44.50 574 THR A CA 1
ATOM 4416 C C . THR A 1 574 ? -70.511 6.024 90.446 1.00 44.50 574 THR A C 1
ATOM 4418 O O . THR A 1 574 ? -70.748 5.613 91.584 1.00 44.50 574 THR A O 1
ATOM 4421 N N . THR A 1 575 ? -69.272 5.998 89.952 1.00 48.72 575 THR A N 1
ATOM 4422 C CA . THR A 1 575 ? -68.107 5.357 90.594 1.00 48.72 575 THR A CA 1
ATOM 4423 C C . THR A 1 575 ? -67.513 6.149 91.761 1.00 48.72 575 THR A C 1
ATOM 4425 O O . THR A 1 575 ? -66.951 5.539 92.674 1.00 48.72 575 THR A O 1
ATOM 4428 N N . ARG A 1 576 ? -67.715 7.476 91.836 1.00 46.16 576 ARG A N 1
ATOM 4429 C CA . ARG A 1 576 ? -67.262 8.294 92.985 1.00 46.16 576 ARG A CA 1
ATOM 4430 C C . ARG A 1 576 ? -67.894 7.901 94.323 1.00 46.16 576 ARG A C 1
ATOM 4432 O O . ARG A 1 576 ? -67.325 8.219 95.363 1.00 46.16 576 ARG A O 1
ATOM 4439 N N . VAL A 1 577 ? -69.051 7.237 94.307 1.00 43.28 577 VAL A N 1
ATOM 4440 C CA . VAL A 1 577 ? -69.782 6.856 95.527 1.00 43.28 577 VAL A CA 1
ATOM 4441 C C . VAL A 1 577 ? -69.360 5.473 96.043 1.00 43.28 577 VAL A C 1
ATOM 4443 O O . VAL A 1 577 ? -69.414 5.245 97.249 1.00 43.28 577 VAL A O 1
ATOM 4446 N N . PHE A 1 578 ? -68.895 4.569 95.169 1.00 47.72 578 PHE A N 1
ATOM 4447 C CA . PHE A 1 578 ? -68.684 3.158 95.529 1.00 47.72 578 PHE A CA 1
ATOM 4448 C C . PHE A 1 578 ? -67.287 2.563 95.234 1.00 47.72 578 PHE A C 1
ATOM 4450 O O . PHE A 1 578 ? -67.054 1.450 95.697 1.00 47.72 578 PHE A O 1
ATOM 4457 N N . GLY A 1 579 ? -66.367 3.266 94.545 1.00 57.28 579 GLY A N 1
ATOM 4458 C CA . GLY A 1 579 ? -64.928 2.922 94.391 1.00 57.28 579 GLY A CA 1
ATOM 4459 C C . GLY A 1 579 ? -64.582 1.563 93.737 1.00 57.28 579 GLY A C 1
ATOM 4460 O O . GLY A 1 579 ? -65.423 0.666 93.668 1.00 57.28 579 GLY A O 1
ATOM 4461 N N . GLY A 1 580 ? -63.348 1.372 93.243 1.00 66.12 580 GLY A N 1
ATOM 4462 C CA . GLY A 1 580 ? -62.831 0.064 92.790 1.00 66.12 580 GLY A CA 1
ATOM 4463 C C . GLY A 1 580 ? -61.855 0.144 91.608 1.00 66.12 580 GLY A C 1
ATOM 4464 O O . GLY A 1 580 ? -61.852 1.126 90.883 1.00 66.12 580 GLY A O 1
ATOM 4465 N N . LEU A 1 581 ? -61.068 -0.913 91.361 1.00 67.12 581 LEU A N 1
ATOM 4466 C CA . LEU A 1 581 ? -60.107 -0.999 90.238 1.00 67.12 581 LEU A CA 1
ATOM 4467 C C . LEU A 1 581 ? -60.688 -1.610 88.944 1.00 67.12 581 LEU A C 1
ATOM 4469 O O . LEU A 1 581 ? -59.990 -1.697 87.939 1.00 67.12 581 LEU A O 1
ATOM 4473 N N . GLY A 1 582 ? -61.948 -2.068 88.956 1.00 73.88 582 GLY A N 1
ATOM 4474 C CA . GLY A 1 582 ? -62.554 -2.757 87.801 1.00 73.88 582 GLY A CA 1
ATOM 4475 C C . GLY A 1 582 ? -61.978 -4.157 87.546 1.00 73.88 582 GLY A C 1
ATOM 4476 O O . GLY A 1 582 ? -62.023 -4.649 86.428 1.00 73.88 582 GLY A O 1
ATOM 4477 N N . LEU A 1 583 ? -61.402 -4.795 88.571 1.00 78.81 583 LEU A N 1
ATOM 4478 C CA . LEU A 1 583 ? -60.708 -6.082 88.436 1.00 78.81 583 LEU A CA 1
ATOM 4479 C C . LEU A 1 583 ? -61.586 -7.296 88.743 1.00 78.81 583 LEU A C 1
ATOM 4481 O O . LEU A 1 583 ? -61.352 -8.363 88.185 1.00 78.81 583 LEU A O 1
ATOM 4485 N N . GLY A 1 584 ? -62.611 -7.144 89.587 1.00 81.50 584 GLY A N 1
ATOM 4486 C CA . GLY A 1 584 ? -63.385 -8.277 90.105 1.00 81.50 584 GLY A CA 1
ATOM 4487 C C . GLY A 1 584 ? -64.006 -9.163 89.020 1.00 81.50 584 GLY A C 1
ATOM 4488 O O . GLY A 1 584 ? -63.933 -10.384 89.116 1.00 81.50 584 GLY A O 1
ATOM 4489 N N . LEU A 1 585 ? -64.560 -8.575 87.951 1.00 88.19 585 LEU A N 1
ATOM 4490 C CA . LEU A 1 585 ? -65.158 -9.346 86.852 1.00 88.19 585 LEU A CA 1
ATOM 4491 C C . LEU A 1 585 ? -64.110 -9.958 85.912 1.00 88.19 585 LEU A C 1
ATOM 4493 O O . LEU A 1 585 ? -64.290 -11.090 85.471 1.00 88.19 585 LEU A O 1
ATOM 4497 N N . ALA A 1 586 ? -62.985 -9.279 85.676 1.00 83.88 586 ALA A N 1
ATOM 4498 C CA . ALA A 1 586 ? -61.862 -9.848 84.930 1.00 83.88 586 ALA A CA 1
ATOM 4499 C C . ALA A 1 586 ? -61.233 -11.049 85.671 1.00 83.88 586 ALA A C 1
ATOM 4501 O O . ALA A 1 586 ? -60.878 -12.059 85.058 1.00 83.88 586 ALA A O 1
ATOM 4502 N N . ILE A 1 587 ? -61.158 -10.977 87.008 1.00 84.81 587 ILE A N 1
ATOM 4503 C CA . ILE A 1 587 ? -60.740 -12.089 87.875 1.00 84.81 587 ILE A CA 1
ATOM 4504 C C . ILE A 1 587 ? -61.758 -13.232 87.797 1.00 84.81 587 ILE A C 1
ATOM 4506 O O . ILE A 1 587 ? -61.354 -14.375 87.597 1.00 84.81 587 ILE A O 1
ATOM 4510 N N . VAL A 1 588 ? -63.066 -12.949 87.879 1.00 89.94 588 VAL A N 1
ATOM 4511 C CA . VAL A 1 588 ? -64.122 -13.966 87.698 1.00 89.94 588 VAL A CA 1
ATOM 4512 C C . VAL A 1 588 ? -63.967 -14.681 86.359 1.00 89.94 588 VAL A C 1
ATOM 4514 O O . VAL A 1 588 ? -63.924 -15.909 86.337 1.00 89.94 588 VAL A O 1
ATOM 4517 N N . HIS A 1 589 ? -63.832 -13.931 85.263 1.00 90.25 589 HIS A N 1
ATOM 4518 C CA . HIS A 1 589 ? -63.673 -14.493 83.925 1.00 90.25 589 HIS A CA 1
ATOM 4519 C C . HIS A 1 589 ? -62.487 -15.451 83.861 1.00 90.25 589 HIS A C 1
ATOM 4521 O O . HIS A 1 589 ? -62.642 -16.612 83.479 1.00 90.25 589 HIS A O 1
ATOM 4527 N N . ARG A 1 590 ? -61.314 -15.014 84.334 1.00 88.19 590 ARG A N 1
ATOM 4528 C CA . ARG A 1 590 ? -60.119 -15.852 84.279 1.00 88.19 590 ARG A CA 1
ATOM 4529 C C . ARG A 1 590 ? -60.175 -17.057 85.212 1.00 88.19 590 ARG A C 1
ATOM 4531 O O . ARG A 1 590 ? -59.741 -18.139 84.825 1.00 88.19 590 ARG A O 1
ATOM 4538 N N . LEU A 1 591 ? -60.673 -16.891 86.437 1.00 89.00 591 LEU A N 1
ATOM 4539 C CA . LEU A 1 591 ? -60.795 -18.002 87.378 1.00 89.00 591 LEU A CA 1
ATOM 4540 C C . LEU A 1 591 ? -61.752 -19.061 86.833 1.00 89.00 591 LEU A C 1
ATOM 4542 O O . LEU A 1 591 ? -61.434 -20.243 86.907 1.00 89.00 591 LEU A O 1
ATOM 4546 N N . VAL A 1 592 ? -62.874 -18.658 86.237 1.00 91.94 592 VAL A N 1
ATOM 4547 C CA . VAL A 1 592 ? -63.826 -19.584 85.613 1.00 91.94 592 VAL A CA 1
ATOM 4548 C C . VAL A 1 592 ? -63.203 -20.302 84.410 1.00 91.94 592 VAL A C 1
ATOM 4550 O O . VAL A 1 592 ? -63.325 -21.523 84.320 1.00 91.94 592 VAL A O 1
ATOM 4553 N N . GLU A 1 593 ? -62.460 -19.600 83.546 1.00 89.88 593 GLU A N 1
ATOM 4554 C CA . GLU A 1 593 ? -61.712 -20.226 82.442 1.00 89.88 593 GLU A CA 1
ATOM 4555 C C . GLU A 1 593 ? -60.687 -21.258 82.932 1.00 89.88 593 GLU A C 1
ATOM 4557 O O . GLU A 1 593 ? -60.586 -22.347 82.370 1.00 89.88 593 GLU A O 1
ATOM 4562 N N . LEU A 1 594 ? -59.930 -20.946 83.992 1.00 88.62 594 LEU A N 1
ATOM 4563 C CA . LEU A 1 594 ? -58.939 -21.869 84.558 1.00 88.62 594 LEU A CA 1
ATOM 4564 C C . LEU A 1 594 ? -59.583 -23.118 85.179 1.00 88.62 594 LEU A C 1
ATOM 4566 O O . LEU A 1 594 ? -58.947 -24.168 85.230 1.00 88.62 594 LEU A O 1
ATOM 4570 N N . HIS A 1 595 ? -60.847 -23.027 85.595 1.00 90.69 595 HIS A N 1
ATOM 4571 C CA . HIS A 1 595 ? -61.670 -24.166 86.012 1.00 90.69 595 HIS A CA 1
ATOM 4572 C C . HIS A 1 595 ? -62.336 -24.903 84.829 1.00 90.69 595 HIS A C 1
ATOM 4574 O O . HIS A 1 595 ? -63.138 -25.812 85.041 1.00 90.69 595 HIS A O 1
ATOM 4580 N N . GLY A 1 596 ? -62.026 -24.527 83.582 1.00 88.94 596 GLY A N 1
ATOM 4581 C CA . GLY A 1 596 ? -62.598 -25.122 82.370 1.00 88.94 596 GLY A CA 1
ATOM 4582 C C . GLY A 1 596 ? -64.054 -24.727 82.107 1.00 88.94 596 GLY A C 1
ATOM 4583 O O . GLY A 1 596 ? -64.759 -25.435 81.386 1.00 88.94 596 GLY A O 1
ATOM 4584 N N . GLY A 1 597 ? -64.520 -23.640 82.725 1.00 92.19 597 GLY A N 1
ATOM 4585 C CA . GLY A 1 597 ? -65.873 -23.115 82.596 1.00 92.19 597 GLY A CA 1
ATOM 4586 C C . GLY A 1 597 ? -65.974 -21.866 81.722 1.00 92.19 597 GLY A C 1
ATOM 4587 O O . GLY A 1 597 ? -64.998 -21.406 81.133 1.00 92.19 597 GLY A O 1
ATOM 4588 N N . THR A 1 598 ? -67.170 -21.280 81.680 1.00 94.44 598 THR A N 1
ATOM 4589 C CA . THR A 1 598 ? -67.449 -20.007 80.993 1.00 94.44 598 THR A CA 1
ATOM 4590 C C . THR A 1 598 ? -68.294 -19.090 81.868 1.00 94.44 598 THR A C 1
ATOM 4592 O O . THR A 1 598 ? -69.183 -19.569 82.574 1.00 94.44 598 THR A O 1
ATOM 4595 N N . VAL A 1 599 ? -68.073 -17.776 81.790 1.00 95.12 599 VAL A N 1
ATOM 4596 C CA . VAL A 1 599 ? -68.944 -16.767 82.411 1.00 95.12 599 VAL A CA 1
ATOM 4597 C C . VAL A 1 599 ? -69.562 -15.870 81.343 1.00 95.12 599 VAL A C 1
ATOM 4599 O O . VAL A 1 599 ? -68.908 -15.514 80.368 1.00 95.12 599 VAL A O 1
ATOM 4602 N N . GLN A 1 600 ? -70.831 -15.521 81.520 1.00 94.19 600 GLN A N 1
ATOM 4603 C CA . GLN A 1 600 ? -71.584 -14.635 80.634 1.00 94.19 600 GLN A CA 1
ATOM 4604 C C . GLN A 1 600 ? -72.292 -13.565 81.462 1.00 94.19 600 GLN A C 1
ATOM 4606 O O . GLN A 1 600 ? -72.705 -13.832 82.592 1.00 94.19 600 GLN A O 1
ATOM 4611 N N . ALA A 1 601 ? -72.420 -12.366 80.897 1.00 93.50 601 ALA A N 1
ATOM 4612 C CA . ALA A 1 601 ? -73.144 -11.248 81.486 1.00 93.50 601 ALA A CA 1
ATOM 4613 C C . ALA A 1 601 ? -74.257 -10.806 80.534 1.00 93.50 601 ALA A C 1
ATOM 4615 O O . ALA A 1 601 ? -74.014 -10.583 79.350 1.00 93.50 601 ALA A O 1
ATOM 4616 N N . GLU A 1 602 ? -75.462 -10.654 81.067 1.00 93.38 602 GLU A N 1
ATOM 4617 C CA . GLU A 1 602 ? -76.640 -10.178 80.350 1.00 93.38 602 GLU A CA 1
ATOM 4618 C C . GLU A 1 602 ? -77.257 -9.022 81.139 1.00 93.38 602 GLU A C 1
ATOM 4620 O O . GLU A 1 602 ? -77.435 -9.110 82.354 1.00 93.38 602 GLU A O 1
ATOM 4625 N N . SER A 1 603 ? -77.594 -7.927 80.466 1.00 92.25 603 SER A N 1
ATOM 4626 C CA . SER A 1 603 ? -78.355 -6.829 81.061 1.00 92.25 603 SER A CA 1
ATOM 4627 C C . SER A 1 603 ? -79.274 -6.232 79.995 1.00 92.25 603 SER A C 1
ATOM 4629 O O . SER A 1 603 ? -78.790 -5.918 78.907 1.00 92.25 603 SER A O 1
ATOM 4631 N N . PRO A 1 604 ? -80.582 -6.066 80.264 1.00 86.44 604 PRO A N 1
ATOM 4632 C CA . PRO A 1 604 ? -81.508 -5.445 79.314 1.00 86.44 604 PRO A CA 1
ATOM 4633 C C . PRO A 1 604 ? -81.272 -3.939 79.091 1.00 86.44 604 PRO A C 1
ATOM 4635 O O . PRO A 1 604 ? -81.962 -3.336 78.271 1.00 86.44 604 PRO A O 1
ATOM 4638 N N . GLY A 1 605 ? -80.345 -3.324 79.833 1.00 81.62 605 GLY A N 1
ATOM 4639 C CA . GLY A 1 605 ? -80.035 -1.897 79.796 1.00 81.62 605 GLY A CA 1
ATOM 4640 C C . GLY A 1 605 ? -79.972 -1.283 81.196 1.00 81.62 605 GLY A C 1
ATOM 4641 O O . GLY A 1 605 ? -80.105 -1.978 82.205 1.00 81.62 605 GLY A O 1
ATOM 4642 N N . ALA A 1 606 ? -79.765 0.034 81.260 1.00 82.38 606 ALA A N 1
ATOM 4643 C CA . ALA A 1 606 ? -79.702 0.765 82.525 1.00 82.38 606 ALA A CA 1
ATOM 4644 C C . ALA A 1 606 ? -81.009 0.633 83.336 1.00 82.38 606 ALA A C 1
ATOM 4646 O O . ALA A 1 606 ? -82.100 0.639 82.770 1.00 82.38 606 ALA A O 1
ATOM 4647 N N . ASP A 1 607 ? -80.876 0.515 84.657 1.00 81.94 607 ASP A N 1
ATOM 4648 C CA . ASP A 1 607 ? -81.934 0.349 85.668 1.00 81.94 607 ASP A CA 1
ATOM 4649 C C . ASP A 1 607 ? -82.817 -0.907 85.522 1.00 81.94 607 ASP A C 1
ATOM 4651 O O . ASP A 1 607 ? -83.866 -1.019 86.159 1.00 81.94 607 ASP A O 1
ATOM 4655 N N . LEU A 1 608 ? -82.388 -1.878 84.709 1.00 87.06 608 LEU A N 1
ATOM 4656 C CA . LEU A 1 608 ? -83.105 -3.138 84.468 1.00 87.06 608 LEU A CA 1
ATOM 4657 C C . LEU A 1 608 ? -82.393 -4.362 85.063 1.00 87.06 608 LEU A C 1
ATOM 4659 O O . LEU A 1 608 ? -82.768 -5.497 84.764 1.00 87.06 608 LEU A O 1
ATOM 4663 N N . GLY A 1 609 ? -81.390 -4.139 85.918 1.00 89.62 609 GLY A N 1
ATOM 4664 C CA . GLY A 1 609 ? -80.612 -5.198 86.549 1.00 89.62 609 GLY A CA 1
ATOM 4665 C C . GLY A 1 609 ? -79.602 -5.879 85.628 1.00 89.62 609 GLY A C 1
ATOM 4666 O O . GLY A 1 609 ? -79.500 -5.591 84.429 1.00 89.62 609 GLY A O 1
ATOM 4667 N N . ALA A 1 610 ? -78.822 -6.791 86.197 1.00 93.38 610 ALA A N 1
ATOM 4668 C CA . ALA A 1 610 ? -77.876 -7.620 85.462 1.00 93.38 610 ALA A CA 1
ATOM 4669 C C . ALA A 1 610 ? -77.980 -9.085 85.897 1.00 93.38 610 ALA A C 1
ATOM 4671 O O . ALA A 1 610 ? -78.381 -9.407 87.012 1.00 93.38 610 ALA A O 1
ATOM 4672 N N . THR A 1 611 ? -77.640 -9.991 84.985 1.00 95.62 611 THR A N 1
ATOM 4673 C CA . THR A 1 611 ? -77.552 -11.427 85.239 1.00 95.62 611 THR A CA 1
ATOM 4674 C C . THR A 1 611 ? -76.186 -11.932 84.816 1.00 95.62 611 THR A C 1
ATOM 4676 O O . THR A 1 611 ? -75.801 -11.825 83.654 1.00 95.62 611 THR A O 1
ATOM 4679 N N . PHE A 1 612 ? -75.471 -12.527 85.764 1.00 96.06 612 PHE A N 1
ATOM 4680 C CA . PHE A 1 612 ? -74.207 -13.204 85.522 1.00 96.06 612 PHE A CA 1
ATOM 4681 C C . PHE A 1 612 ? -74.412 -14.710 85.631 1.00 96.06 612 PHE A C 1
ATOM 4683 O O . PHE A 1 612 ? -74.901 -15.202 86.650 1.00 96.06 612 PHE A O 1
ATOM 4690 N N . THR A 1 613 ? -74.027 -15.444 84.588 1.00 95.81 613 THR A N 1
ATOM 4691 C CA . THR A 1 613 ? -74.138 -16.907 84.536 1.00 95.81 613 THR A CA 1
ATOM 4692 C C . THR A 1 613 ? -72.750 -17.522 84.437 1.00 95.81 613 THR A C 1
ATOM 4694 O O . THR A 1 613 ? -72.048 -17.323 83.448 1.00 95.81 613 THR A O 1
ATOM 4697 N N . VAL A 1 614 ? -72.357 -18.286 85.455 1.00 96.00 614 VAL A N 1
ATOM 4698 C CA . VAL A 1 614 ? -71.119 -19.074 85.496 1.00 96.00 614 VAL A CA 1
ATOM 4699 C C . VAL A 1 614 ? -71.462 -20.534 85.233 1.00 96.00 614 VAL A C 1
ATOM 4701 O O . VAL A 1 614 ? -72.273 -21.113 85.948 1.00 96.00 614 VAL A O 1
ATOM 4704 N N . SER A 1 615 ? -70.830 -21.138 84.230 1.00 95.00 615 SER A N 1
ATOM 4705 C CA . SER A 1 615 ? -70.997 -22.549 83.866 1.00 95.00 615 SER A CA 1
ATOM 4706 C C . SER A 1 615 ? -69.706 -23.313 84.137 1.00 95.00 615 SER A C 1
ATOM 4708 O O . SER A 1 615 ? -68.676 -22.983 83.554 1.00 95.00 615 SER A O 1
ATOM 4710 N N . LEU A 1 616 ? -69.750 -24.328 85.002 1.00 93.38 616 LEU A N 1
ATOM 4711 C CA . LEU A 1 616 ? -68.597 -25.146 85.400 1.00 93.38 616 LEU A CA 1
ATOM 4712 C C . LEU A 1 616 ? -68.820 -26.620 85.032 1.00 93.38 616 LEU A C 1
ATOM 4714 O O . LEU A 1 616 ? -69.920 -27.128 85.243 1.00 93.38 616 LEU A O 1
ATOM 4718 N N . PRO A 1 617 ? -67.812 -27.340 84.514 1.00 92.00 617 PRO A N 1
ATOM 4719 C CA . PRO A 1 617 ? -67.950 -28.754 84.174 1.00 92.00 617 PRO A CA 1
ATOM 4720 C C . PRO A 1 617 ? -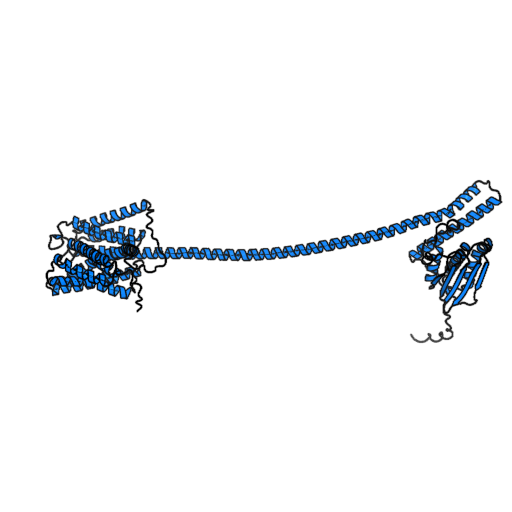68.095 -29.634 85.426 1.00 92.00 617 PRO A C 1
ATOM 4722 O O . PRO A 1 617 ? -67.322 -29.525 86.379 1.00 92.00 617 PRO A O 1
ATOM 4725 N N . LEU A 1 618 ? -69.072 -30.543 85.406 1.00 90.75 618 LEU A N 1
ATOM 4726 C CA . LEU A 1 618 ? -69.257 -31.554 86.448 1.00 90.75 618 LEU A CA 1
ATOM 4727 C C . LEU A 1 618 ? -68.245 -32.694 86.284 1.00 90.75 618 LEU A C 1
ATOM 4729 O O . LEU A 1 618 ? -67.941 -33.123 85.168 1.00 90.75 618 LEU A O 1
ATOM 4733 N N . ILE A 1 619 ? -67.760 -33.231 87.403 1.00 87.44 619 ILE A N 1
ATOM 4734 C CA . ILE A 1 619 ? -66.967 -34.461 87.426 1.00 87.44 619 ILE A CA 1
ATOM 4735 C C . ILE A 1 619 ? -67.882 -35.608 86.986 1.00 87.44 619 ILE A C 1
ATOM 4737 O O . ILE A 1 619 ? -68.950 -35.821 87.562 1.00 87.44 619 ILE A O 1
ATOM 4741 N N . LYS A 1 620 ? -67.478 -36.354 85.952 1.00 77.06 620 LYS A N 1
ATOM 4742 C CA . LYS A 1 620 ? -68.207 -37.551 85.517 1.00 77.06 620 LYS A CA 1
ATOM 4743 C C . LYS A 1 620 ? -68.219 -38.575 86.653 1.00 77.06 620 LYS A C 1
ATOM 4745 O O . LYS A 1 620 ? -67.164 -38.946 87.157 1.00 77.06 620 LYS A O 1
ATOM 4750 N N . ALA A 1 621 ? -69.403 -39.043 87.037 1.00 57.50 621 ALA A N 1
ATOM 4751 C CA . ALA A 1 621 ? -69.530 -40.182 87.935 1.00 57.50 621 ALA A CA 1
ATOM 4752 C C . ALA A 1 621 ? -69.162 -41.465 87.168 1.00 57.50 621 ALA A C 1
ATOM 4754 O O . ALA A 1 621 ? -69.978 -41.984 86.405 1.00 57.50 621 ALA A O 1
ATOM 4755 N N . ASP A 1 622 ? -67.939 -41.967 87.345 1.00 44.38 622 ASP A N 1
ATOM 4756 C CA . ASP A 1 622 ? -67.550 -43.289 86.848 1.00 44.38 622 ASP A CA 1
ATOM 4757 C C . ASP A 1 622 ? -68.199 -44.380 87.717 1.00 44.38 622 ASP A C 1
ATOM 4759 O O . ASP A 1 622 ? -67.667 -44.821 88.736 1.00 44.38 622 ASP A O 1
ATOM 4763 N N . ASN A 1 623 ? -69.374 -44.844 87.293 1.00 45.50 623 ASN A N 1
ATOM 4764 C CA . ASN A 1 623 ? -69.928 -46.126 87.721 1.00 45.50 623 ASN A CA 1
ATOM 4765 C C . ASN A 1 623 ? -69.123 -47.264 87.067 1.00 45.50 623 ASN A C 1
ATOM 4767 O O . ASN A 1 623 ? -69.533 -47.747 86.016 1.00 45.50 623 ASN A O 1
ATOM 4771 N N . ASN A 1 624 ? -67.981 -47.663 87.647 1.00 40.22 624 ASN A N 1
ATOM 4772 C CA . ASN A 1 624 ? -67.420 -49.027 87.548 1.00 40.22 624 ASN A CA 1
ATOM 4773 C C . ASN A 1 624 ? -66.038 -49.149 88.210 1.00 40.22 624 ASN A C 1
ATOM 4775 O O . ASN A 1 624 ? -65.028 -48.865 87.573 1.00 40.22 624 ASN A O 1
ATOM 4779 N N . THR A 1 625 ? -65.957 -49.688 89.434 1.00 38.59 625 THR A N 1
ATOM 4780 C CA . THR A 1 625 ? -64.820 -50.553 89.832 1.00 38.59 625 THR A CA 1
ATOM 4781 C C . THR A 1 625 ? -65.155 -51.418 91.056 1.00 38.59 625 THR A C 1
ATOM 4783 O O . THR A 1 625 ? -64.614 -51.269 92.145 1.00 38.59 625 THR A O 1
ATOM 4786 N N . SER A 1 626 ? -66.062 -52.374 90.874 1.00 38.38 626 SER A N 1
ATOM 4787 C CA . SER A 1 626 ? -66.076 -53.619 91.652 1.00 38.38 626 SER A CA 1
ATOM 4788 C C . SER A 1 626 ? -65.898 -54.756 90.654 1.00 38.38 626 SER A C 1
ATOM 4790 O O . SER A 1 626 ? -66.898 -55.316 90.250 1.00 38.38 626 SER A O 1
ATOM 4792 N N . GLU A 1 627 ? -64.664 -55.005 90.180 1.00 42.88 627 GLU A N 1
ATOM 4793 C CA . GLU A 1 627 ? -64.270 -56.296 89.556 1.00 42.88 627 GLU A CA 1
ATOM 4794 C C . GLU A 1 627 ? -62.790 -56.417 89.119 1.00 42.88 627 GLU A C 1
ATOM 4796 O O . GLU A 1 627 ? -62.309 -57.529 88.938 1.00 42.88 627 GLU A O 1
ATOM 4801 N N . SER A 1 628 ? -61.990 -55.347 89.030 1.00 38.31 628 SER A N 1
ATOM 4802 C CA . SER A 1 628 ? -60.658 -55.434 88.381 1.00 38.31 628 SER A CA 1
ATOM 4803 C C . SER A 1 628 ? -59.431 -55.573 89.308 1.00 38.31 628 SER A C 1
ATOM 4805 O O . SER A 1 628 ? -58.364 -55.058 88.985 1.00 38.31 628 SER A O 1
ATOM 4807 N N . LYS A 1 629 ? -59.533 -56.267 90.456 1.00 38.62 629 LYS A N 1
ATOM 4808 C CA . LYS A 1 629 ? -58.373 -56.535 91.350 1.00 38.62 629 LYS A CA 1
ATOM 4809 C C . LYS A 1 629 ? -58.052 -58.024 91.555 1.00 38.62 629 LYS A C 1
ATOM 4811 O O . LYS A 1 629 ? -57.503 -58.398 92.586 1.00 38.62 629 LYS A O 1
ATOM 4816 N N . LEU A 1 630 ? -58.384 -58.864 90.570 1.00 41.88 630 LEU A N 1
ATOM 4817 C CA . LEU A 1 630 ? -58.136 -60.315 90.590 1.00 41.88 630 LEU A CA 1
ATOM 4818 C C . LEU A 1 630 ? -57.275 -60.841 89.421 1.00 41.88 630 LEU A C 1
ATOM 4820 O O . LEU A 1 630 ? -57.165 -62.049 89.264 1.00 41.88 630 LEU A O 1
ATOM 4824 N N . MET A 1 631 ? -56.632 -59.984 88.616 1.00 39.19 631 MET A N 1
ATOM 4825 C CA . MET A 1 631 ? -55.812 -60.437 87.472 1.00 39.19 631 MET A CA 1
ATOM 4826 C C . MET A 1 631 ? -54.534 -59.621 87.232 1.00 39.19 631 MET A C 1
ATOM 4828 O O . MET A 1 631 ? -54.277 -59.190 86.116 1.00 39.19 631 MET A O 1
ATOM 4832 N N . LEU A 1 632 ? -53.715 -59.407 88.263 1.00 41.91 632 LEU A N 1
ATOM 4833 C CA . LEU A 1 632 ? -52.339 -58.901 88.094 1.00 41.91 632 LEU A CA 1
ATOM 4834 C C . LEU A 1 632 ? -51.374 -59.616 89.055 1.00 41.91 632 LEU A C 1
ATOM 4836 O O . LEU A 1 632 ? -50.528 -58.997 89.687 1.00 41.91 632 LEU A O 1
ATOM 4840 N N . ASP A 1 633 ? -51.554 -60.934 89.170 1.00 42.50 633 ASP A N 1
ATOM 4841 C CA . ASP A 1 633 ? -50.689 -61.847 89.930 1.00 42.50 633 ASP A CA 1
ATOM 4842 C C . ASP A 1 633 ? -50.314 -63.079 89.080 1.00 42.50 633 ASP A C 1
ATOM 4844 O O . ASP A 1 633 ? -50.183 -64.188 89.587 1.00 42.50 633 ASP A O 1
ATOM 4848 N N . GLN A 1 634 ? -50.174 -62.898 87.759 1.00 39.19 634 GLN A N 1
ATOM 4849 C CA . GLN A 1 634 ? -49.582 -63.872 86.837 1.00 39.19 634 GLN A CA 1
ATOM 4850 C C . GLN A 1 634 ? -48.903 -63.141 85.664 1.00 39.19 634 GLN A C 1
ATOM 4852 O O . GLN A 1 634 ? -49.540 -62.348 84.981 1.00 39.19 634 GLN A O 1
ATOM 4857 N N . GLU A 1 635 ? -47.632 -63.497 85.451 1.00 38.06 635 GLU A N 1
ATOM 4858 C CA . GLU A 1 635 ? -46.764 -63.248 84.284 1.00 38.06 635 GLU A CA 1
ATOM 4859 C C . GLU A 1 635 ? -45.826 -62.015 84.281 1.00 38.06 635 GLU A C 1
ATOM 4861 O O . GLU A 1 635 ? -46.181 -60.928 83.839 1.00 38.06 635 GLU A O 1
ATOM 4866 N N . PHE A 1 636 ? -44.575 -62.338 84.663 1.00 39.06 636 PHE A N 1
ATOM 4867 C CA . PHE A 1 636 ? -43.253 -61.786 84.298 1.00 39.06 636 PHE A CA 1
ATOM 4868 C C . PHE A 1 636 ? -42.771 -60.445 84.863 1.00 39.06 636 PHE A C 1
ATOM 4870 O O . PHE A 1 636 ? -43.192 -59.370 84.386 1.00 39.06 636 PHE A O 1
#